Protein AF-C4XPJ2-F1 (afdb_monomer)

Secondary structure (DSSP, 8-state):
-------------------------------------------PPPPP-PPPS--PPEEEEE----HHHHHHHHHTGGGEEEEEEES-TTS--SSPPPTTPPPHHHHHHHHHTS-S--EEEEE--S---GGGGSTTTTHHHHHHHHHHHHTT--SEEEES-HHHHHHHHHH-HHHHHHSEEEE-GGG---SHHHHHHHHHHHHTSSSBPPSEEEPPGGGTT-HHHHHHHHHHHHHH-TT-EEEEE-S--PPTT-TTHHHHHHHHHHHHHS----SHHHHHHTSHHHHHHH-THHHHHS----GGGGGGGBTTBSEEE---TTS-HHHHHHHHHHHHHT---SBHHHHSTTTGGGTTTEE-BGGGS-TTHHHHHHHS-S-HHHH-HHHHHHHHHPEEPSPS-PPTT--

Sequence (407 aa):
MSPIGHTLEAHGLFSGPGCGAFRGRPTLGIVAVNTRLHYVDLAGPPARRCPGKGATMRYEVPFVPDPAYGALLAGAADRLAGVYFRLGPETPDARMPGLADPSPMELAAGLSGLPPMPRLGLLNAAFHAQETLSKDGLRDLLMLLDGYLAAGALTGIVYADQYLLQALSDASPSVARELCAVPGINFRLDNFERAAAVVDAACSSRFRPPPRIILDRDVNRDLDGLTAMAGKLRREWPDMGLGLMANEGCLYACPFKQAHDAHIALSRLAACRVGPDLNRDLGCLRSFAEAPGRLLASPSIRPEDAGRYEGVVDCLKLCGRSRPAADVRAIVAAYLDGRFDGNLVWLLDAQEALSDRFAIDNAALPEDFFEVTASCSRRCAACRYCDELAERLLVTRAPGLVPYGAG

Organism: Solidesulfovibrio magneticus (strain ATCC 700980 / DSM 13731 / RS-1) (NCBI:txid573370)

Nearest PDB structures (foldseek):
  5d88-assembly1_A-2  TM=6.799E-01  e=1.664E-08  Methanopyrus kandleri
  5zxg-assembly1_A  TM=4.712E-01  e=3.003E-01  Arthrobacter globiformis
  7bvs-assembly1_A  TM=3.500E-01  e=4.674E-01  [Eubacterium] cellulosolvens 6
  5zxg-assembly1_B  TM=2.860E-01  e=5.518E-01  Arthrobacter globiformis
  6a0j-assembly1_A  TM=2.416E-01  e=1.197E+00  Arthrobacter globiformis

Solvent-accessible surface area (backbone atoms only — not comparable to full-atom values): 23360 Å² total; per-residue (Å²): 141,82,89,82,86,84,84,88,88,87,85,82,88,89,79,88,87,86,88,89,90,86,91,80,87,83,91,79,86,80,84,78,85,83,81,82,80,82,81,79,90,69,87,70,79,82,77,78,72,78,83,64,97,79,74,74,72,18,33,32,35,58,59,65,84,38,73,71,44,47,50,52,49,52,75,41,48,92,45,42,64,25,36,34,33,76,58,31,71,89,46,55,33,69,60,81,71,59,102,79,61,66,51,50,66,54,45,31,57,47,47,46,70,45,67,99,63,49,25,29,33,38,45,34,14,49,55,79,61,74,65,49,55,36,70,76,47,35,44,66,58,50,54,50,52,50,52,29,46,76,55,64,30,45,44,25,36,28,32,35,30,71,66,55,53,47,37,48,22,71,68,35,51,71,63,20,53,68,21,24,42,21,62,30,49,85,68,51,33,67,48,54,71,58,39,49,55,52,51,50,57,41,50,73,40,47,28,35,59,41,65,41,43,40,36,20,40,69,37,64,38,31,55,69,62,42,44,55,36,41,56,53,49,42,71,77,38,71,82,43,41,39,25,38,44,22,28,44,38,49,58,58,76,46,86,54,52,68,62,51,43,42,41,46,22,42,41,76,78,39,101,51,97,64,56,69,63,54,27,45,76,77,34,65,52,34,51,33,74,79,40,53,18,45,64,69,53,15,34,47,48,53,35,70,50,50,68,78,42,50,91,62,40,61,28,37,32,47,61,40,76,91,48,59,62,70,56,39,41,51,55,52,48,23,50,76,69,39,42,61,91,46,45,45,32,53,65,13,50,67,34,30,91,42,32,80,34,38,35,31,55,45,76,75,54,60,92,58,50,63,62,52,56,37,70,51,88,81,48,53,94,80,65,40,60,39,41,61,49,31,75,75,52,54,42,77,46,81,81,80,73,75,65,90,81,80,117

Radius of gyration: 25.81 Å; Cα contacts (8 Å, |Δi|>4): 618; chains: 1; bounding box: 75×63×72 Å

Foldseek 3Di:
DDDDDDDDDDDDDDDDDDDDDDDDDDDDDDDDDDDDDDDDDDDDDDDDDDPDPDADFAEAAEDDLDPVLLVVCQVCVVRHQYYEYELAQLAQALAHDDPPTDHNVSLLVSQLPHDDHAYEYENAQQDDDPCCLDLVNCVVVVVSLVVSVVSVRHQAYAYNDLSNQQSCLVSDLPSQQRYQYEHHCLLQQAAQVSVVVVQVSSVPGSHDRAQEYEHHLLCLLALVRLLVNLVSVCVVPVRRFYEYAAQQQFQRVFPCSNVLSNVSSVVSVDVDDHDVLCCCPPRGLVVCVVQVLSSLLRSHHFLLRSCVCPPSGRHYYYDDNVPPSVLSSLLVVCNVVSHDFFFSLCSHNSSNVCCVFKGFGPVPDDPCSSVCSSPDPSPCVVRVPSRVVCVPGIDGDDDPDDPPPPD

Structure (mmCIF, N/CA/C/O backbone):
data_AF-C4XPJ2-F1
#
_entry.id   AF-C4XPJ2-F1
#
loop_
_atom_site.group_PDB
_atom_site.id
_atom_site.type_symbol
_atom_site.label_atom_id
_atom_site.label_alt_id
_atom_site.label_comp_id
_atom_site.label_asym_id
_atom_site.label_entity_id
_atom_site.label_seq_id
_atom_site.pdbx_PDB_ins_code
_atom_site.Cartn_x
_atom_site.Cartn_y
_atom_site.Cartn_z
_atom_site.occupancy
_atom_site.B_iso_or_equiv
_atom_site.auth_seq_id
_atom_site.auth_comp_id
_atom_site.auth_asym_id
_atom_site.auth_atom_id
_atom_site.pdbx_PDB_model_num
ATOM 1 N N . MET A 1 1 ? 39.878 32.162 47.213 1.00 42.28 1 MET A N 1
ATOM 2 C CA . MET A 1 1 ? 38.658 31.534 46.666 1.00 42.28 1 MET A CA 1
ATOM 3 C C . MET A 1 1 ? 38.988 31.091 45.253 1.00 42.28 1 MET A C 1
ATOM 5 O O . MET A 1 1 ? 38.998 31.917 44.353 1.00 42.28 1 MET A O 1
ATOM 9 N N . SER A 1 2 ? 39.407 29.836 45.106 1.00 29.67 2 SER A N 1
ATOM 10 C CA . SER A 1 2 ? 39.836 29.250 43.830 1.00 29.67 2 SER A CA 1
ATOM 11 C C . SER A 1 2 ? 38.671 28.522 43.154 1.00 29.67 2 SER A C 1
ATOM 13 O O . SER A 1 2 ? 37.872 27.919 43.872 1.00 29.67 2 SER A O 1
ATOM 15 N N . PRO A 1 3 ? 38.587 28.509 41.813 1.00 35.91 3 PRO A N 1
ATOM 16 C CA . PRO A 1 3 ? 37.748 27.572 41.082 1.00 35.91 3 PRO A CA 1
ATOM 17 C C . PRO A 1 3 ? 38.506 26.252 40.879 1.00 35.91 3 PRO A C 1
ATOM 19 O O . PRO A 1 3 ? 39.694 26.251 40.557 1.00 35.91 3 PRO A O 1
ATOM 22 N N . ILE A 1 4 ? 37.819 25.129 41.079 1.00 35.28 4 ILE A N 1
ATOM 23 C CA . ILE A 1 4 ? 38.338 23.783 40.823 1.00 35.28 4 ILE A CA 1
ATOM 24 C C . ILE A 1 4 ? 37.635 23.246 39.576 1.00 35.28 4 ILE A C 1
ATOM 26 O O . ILE A 1 4 ? 36.412 23.117 39.557 1.00 35.28 4 ILE A O 1
ATOM 30 N N . GLY A 1 5 ? 38.425 22.949 38.545 1.00 28.16 5 GLY A N 1
ATOM 31 C CA . GLY A 1 5 ? 38.068 22.0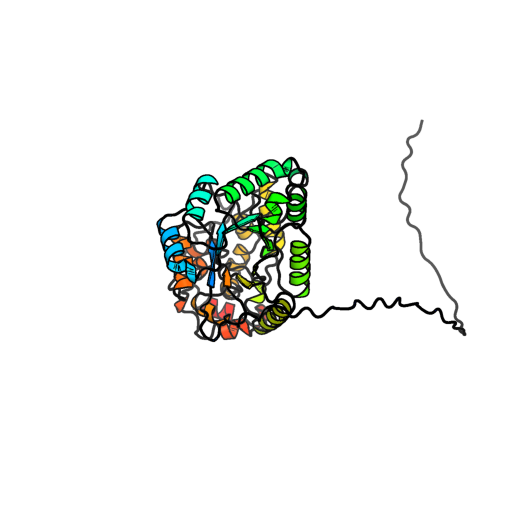08 37.490 1.00 28.16 5 GLY A CA 1
ATOM 32 C C . GLY A 1 5 ? 38.562 20.605 37.852 1.00 28.16 5 GLY A C 1
ATOM 33 O O . GLY A 1 5 ? 39.561 20.471 38.554 1.00 28.16 5 GLY A O 1
ATOM 34 N N . HIS A 1 6 ? 37.8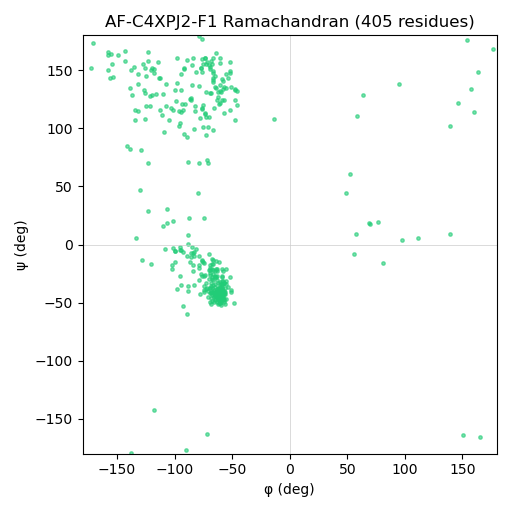77 19.577 37.352 1.00 33.09 6 HIS A N 1
ATOM 35 C CA . HIS A 1 6 ? 38.354 18.190 37.342 1.00 33.09 6 HIS A CA 1
ATOM 36 C C . HIS A 1 6 ? 38.079 17.600 35.949 1.00 33.09 6 HIS A C 1
ATOM 38 O O . HIS A 1 6 ? 36.943 17.658 35.487 1.00 33.09 6 HIS A O 1
ATOM 44 N N . THR A 1 7 ? 39.091 17.391 35.101 1.00 28.83 7 THR A N 1
ATOM 45 C CA . THR A 1 7 ? 40.000 16.228 34.934 1.00 28.83 7 THR A CA 1
ATOM 46 C C . THR A 1 7 ? 39.329 14.885 34.621 1.00 28.83 7 THR A C 1
ATOM 48 O O . THR A 1 7 ? 38.689 14.268 35.465 1.00 28.83 7 THR A O 1
ATOM 51 N N . LEU A 1 8 ? 39.565 14.440 33.380 1.00 28.64 8 LEU A N 1
ATOM 52 C CA . LEU A 1 8 ? 39.585 13.051 32.920 1.00 28.64 8 LEU A CA 1
ATOM 53 C C . LEU A 1 8 ? 40.768 12.309 33.551 1.00 28.64 8 LEU A C 1
ATOM 55 O O . LEU A 1 8 ? 41.872 12.849 33.546 1.00 28.64 8 LEU A O 1
ATOM 59 N N . GLU A 1 9 ? 40.575 11.047 33.932 1.00 27.03 9 GLU A N 1
ATOM 60 C CA . GLU A 1 9 ? 41.671 10.081 34.029 1.00 27.03 9 GLU A CA 1
ATOM 61 C C . GLU A 1 9 ? 41.267 8.721 33.453 1.00 27.03 9 GLU A C 1
ATOM 63 O O . GLU A 1 9 ? 40.246 8.129 33.804 1.00 27.03 9 GLU A O 1
ATOM 68 N N . ALA A 1 10 ? 42.127 8.243 32.557 1.00 29.94 10 ALA A N 1
ATOM 69 C CA . ALA A 1 10 ? 42.236 6.876 32.094 1.00 29.94 10 ALA A CA 1
ATOM 70 C C . ALA A 1 10 ? 43.646 6.394 32.455 1.00 29.94 10 ALA A C 1
ATOM 72 O O . ALA A 1 10 ? 44.617 7.046 32.091 1.00 29.94 10 ALA A O 1
ATOM 73 N N . HIS A 1 11 ? 43.754 5.241 33.108 1.00 29.83 11 HIS A N 1
ATOM 74 C CA . HIS A 1 11 ? 44.962 4.419 33.250 1.00 29.83 11 HIS A CA 1
ATOM 75 C C . HIS A 1 11 ? 44.468 2.984 33.514 1.00 29.83 11 HIS A C 1
ATOM 77 O O . HIS A 1 11 ? 43.452 2.810 34.174 1.00 29.83 11 HIS A O 1
ATOM 83 N N . GLY A 1 12 ? 45.057 1.889 33.048 1.00 26.91 12 GLY A N 1
ATOM 84 C CA . GLY A 1 12 ? 46.340 1.618 32.413 1.00 26.91 12 GLY A CA 1
ATOM 85 C C . GLY A 1 12 ? 46.576 0.098 32.507 1.00 26.91 12 GLY A C 1
ATOM 86 O O . GLY A 1 12 ? 46.075 -0.554 33.417 1.00 26.91 12 GLY A O 1
ATOM 87 N N . LEU A 1 13 ? 47.273 -0.451 31.515 1.00 27.70 13 LEU A N 1
ATOM 88 C CA . LEU A 1 13 ? 47.543 -1.871 31.231 1.00 27.70 13 LEU A CA 1
ATOM 89 C C . LEU A 1 13 ? 48.616 -2.538 32.128 1.00 27.70 13 LEU A C 1
ATOM 91 O O . LEU A 1 13 ? 49.333 -1.846 32.843 1.00 27.70 13 LEU A O 1
ATOM 95 N N . PHE A 1 14 ? 48.792 -3.857 31.885 1.00 28.47 14 PHE A N 1
ATOM 96 C CA . PHE A 1 14 ? 49.880 -4.808 32.247 1.00 28.47 14 PHE A CA 1
ATOM 97 C C . PHE A 1 14 ? 49.640 -5.631 33.534 1.00 28.47 14 PHE A C 1
ATOM 99 O O . PHE A 1 14 ? 49.157 -5.098 34.518 1.00 28.47 14 PHE A O 1
ATOM 106 N N . SER A 1 15 ? 49.917 -6.940 33.650 1.00 28.92 15 SER A N 1
ATOM 107 C CA . SER A 1 15 ? 50.641 -7.953 32.849 1.00 28.92 15 SER A CA 1
ATOM 108 C C . SER A 1 15 ? 50.421 -9.349 33.494 1.00 28.92 15 SER A C 1
ATOM 110 O O . SER A 1 15 ? 50.230 -9.418 34.705 1.00 28.92 15 SER A O 1
ATOM 112 N N . GLY A 1 16 ? 50.459 -10.454 32.722 1.00 26.25 16 GLY A N 1
ATOM 113 C CA . GLY A 1 16 ? 50.479 -11.856 33.232 1.00 26.25 16 GLY A CA 1
ATOM 114 C C . GLY A 1 16 ? 51.827 -12.251 33.886 1.00 26.25 16 GLY A C 1
ATOM 115 O O . GLY A 1 16 ? 52.609 -11.332 34.129 1.00 26.25 16 GLY A O 1
ATOM 116 N N . PRO A 1 17 ? 52.190 -13.546 34.120 1.00 41.72 17 PRO A N 1
ATOM 117 C CA . PRO A 1 17 ? 51.627 -14.819 33.609 1.00 41.72 17 PRO A CA 1
ATOM 118 C C . PRO A 1 17 ? 51.486 -15.959 34.672 1.00 41.72 17 PRO A C 1
ATOM 120 O O . PRO A 1 17 ? 51.890 -15.798 35.818 1.00 41.72 17 PRO A O 1
ATOM 123 N N . GLY A 1 18 ? 50.999 -17.159 34.297 1.00 26.09 18 GLY A N 1
ATOM 124 C CA . GLY A 1 18 ? 51.249 -18.380 35.100 1.00 26.09 18 GLY A CA 1
ATOM 125 C C . GLY A 1 18 ? 50.306 -19.578 34.897 1.00 26.09 18 GLY A C 1
ATOM 126 O O . GLY A 1 18 ? 49.137 -19.522 35.243 1.00 26.09 18 GLY A O 1
ATOM 127 N N . CYS A 1 19 ? 50.860 -20.666 34.361 1.00 25.61 19 CYS A N 1
ATOM 128 C CA . CYS A 1 19 ? 50.277 -21.966 33.996 1.00 25.61 19 CYS A CA 1
ATOM 129 C C . CYS A 1 19 ? 49.888 -22.875 35.196 1.00 25.61 19 CYS A C 1
ATOM 131 O O . CYS A 1 19 ? 50.534 -22.793 36.237 1.00 25.61 19 CYS A O 1
ATOM 133 N N . GLY A 1 20 ? 48.955 -23.833 35.021 1.00 26.22 20 GLY A N 1
ATOM 134 C CA . GLY A 1 20 ? 48.909 -25.063 35.846 1.00 26.22 20 GLY A CA 1
ATOM 135 C C . GLY A 1 20 ? 47.522 -25.649 36.166 1.00 26.22 20 GLY A C 1
ATOM 136 O O . GLY A 1 20 ? 46.689 -25.000 36.779 1.00 26.22 20 GLY A O 1
ATOM 137 N N . ALA A 1 21 ? 47.293 -26.904 35.773 1.00 29.02 21 ALA A N 1
ATOM 138 C CA . ALA A 1 21 ? 46.029 -27.651 35.810 1.00 29.02 21 ALA A CA 1
ATOM 139 C C . ALA A 1 21 ? 45.699 -28.359 37.150 1.00 29.02 21 ALA A C 1
ATOM 141 O O . ALA A 1 21 ? 46.627 -28.766 37.835 1.00 29.02 21 ALA A O 1
ATOM 142 N N . PHE A 1 22 ? 44.405 -28.610 37.449 1.00 24.91 22 PHE A N 1
ATOM 143 C CA . PHE A 1 22 ? 43.768 -29.925 37.764 1.00 24.91 22 PHE A CA 1
ATOM 144 C C . PHE A 1 22 ? 42.445 -29.822 38.580 1.00 24.91 22 PHE A C 1
ATOM 146 O O . PHE A 1 22 ? 42.405 -29.210 39.636 1.00 24.91 22 PHE A O 1
ATOM 153 N N . ARG A 1 23 ? 41.438 -30.593 38.118 1.00 27.72 23 ARG A N 1
ATOM 154 C CA . ARG A 1 23 ? 40.341 -31.311 38.832 1.00 27.72 23 ARG A CA 1
ATOM 155 C C . ARG A 1 23 ? 39.250 -30.571 39.635 1.00 27.72 23 ARG A C 1
ATOM 157 O O . ARG A 1 23 ? 39.510 -29.951 40.652 1.00 27.72 23 ARG A O 1
ATOM 164 N N . GLY A 1 24 ? 37.997 -30.930 39.308 1.00 27.00 24 GLY A N 1
ATOM 165 C CA . GLY A 1 24 ? 36.918 -31.122 40.293 1.00 27.00 24 GLY A CA 1
ATOM 166 C C . GLY A 1 24 ? 35.550 -30.571 39.878 1.00 27.00 24 GLY A C 1
ATOM 167 O O . GLY A 1 24 ? 35.308 -29.379 40.003 1.00 27.00 24 GLY A O 1
ATOM 168 N N . ARG A 1 25 ? 34.625 -31.439 39.435 1.00 30.58 25 ARG A N 1
ATOM 169 C CA . ARG A 1 25 ? 33.175 -31.147 39.479 1.00 30.58 25 ARG A CA 1
ATOM 170 C C . ARG A 1 25 ? 32.712 -31.155 40.947 1.00 30.58 25 ARG A C 1
ATOM 172 O O . ARG A 1 25 ? 33.259 -31.932 41.731 1.00 30.58 25 ARG A O 1
ATOM 179 N N . PRO A 1 26 ? 31.653 -30.403 41.287 1.00 31.27 26 PRO A N 1
ATOM 180 C CA . PRO A 1 26 ? 30.364 -31.073 41.430 1.00 31.27 26 PRO A CA 1
ATOM 181 C C . PRO A 1 26 ? 29.188 -30.328 40.781 1.00 31.27 26 PRO A C 1
ATOM 183 O O . PRO A 1 26 ? 29.164 -29.118 40.597 1.00 31.27 26 PRO A O 1
ATOM 186 N N . THR A 1 27 ? 28.213 -31.151 40.422 1.00 31.73 27 THR A N 1
ATOM 187 C CA . THR A 1 27 ? 26.844 -30.892 39.974 1.00 31.73 27 THR A CA 1
ATOM 188 C C . THR A 1 27 ? 26.060 -29.901 40.840 1.00 31.73 27 THR A C 1
ATOM 190 O O . THR A 1 27 ? 25.960 -30.103 42.048 1.00 31.73 27 THR A O 1
ATOM 193 N N . LEU A 1 28 ? 25.369 -28.947 40.203 1.00 27.72 28 LEU A N 1
ATOM 194 C CA . LEU A 1 28 ? 24.134 -28.356 40.730 1.00 27.72 28 LEU A CA 1
ATOM 195 C C . LEU A 1 28 ? 23.009 -28.581 39.713 1.00 27.72 28 LEU A C 1
ATOM 197 O O . LEU A 1 28 ? 23.108 -28.171 38.557 1.00 27.72 28 LEU A O 1
ATOM 201 N N . GLY A 1 29 ? 21.975 -29.303 40.146 1.00 24.08 29 GLY A N 1
ATOM 202 C CA . GLY A 1 29 ? 20.790 -29.609 39.357 1.00 24.08 29 GLY A CA 1
ATOM 203 C C . GLY A 1 29 ? 19.902 -28.381 39.184 1.00 24.08 29 GLY A C 1
ATOM 204 O O . GLY A 1 29 ? 19.573 -27.698 40.151 1.00 24.08 29 GLY A O 1
ATOM 205 N N . ILE A 1 30 ? 19.494 -28.129 37.944 1.00 27.25 30 ILE A N 1
ATOM 206 C CA . ILE A 1 30 ? 18.412 -27.204 37.620 1.00 27.25 30 ILE A CA 1
ATOM 207 C C . ILE A 1 30 ? 17.105 -27.975 37.810 1.00 27.25 30 ILE A C 1
ATOM 209 O O . ILE A 1 30 ? 16.836 -28.949 37.106 1.00 27.25 30 ILE A O 1
ATOM 213 N N . VAL A 1 31 ? 16.303 -27.552 38.785 1.00 24.41 31 VAL A N 1
ATOM 214 C CA . VAL A 1 31 ? 14.926 -28.015 38.968 1.00 24.41 31 VAL A CA 1
ATOM 215 C C . VAL A 1 31 ? 14.072 -27.341 37.896 1.00 24.41 31 VAL A C 1
ATOM 217 O O . VAL A 1 31 ? 13.729 -26.168 38.009 1.00 24.41 31 VAL A O 1
ATOM 220 N N . ALA A 1 32 ? 13.749 -28.078 36.835 1.00 25.61 32 ALA A N 1
ATOM 221 C CA . ALA A 1 32 ? 12.716 -27.684 35.886 1.00 25.61 32 ALA A CA 1
ATOM 222 C C . ALA A 1 32 ? 11.345 -27.988 36.508 1.00 25.61 32 ALA A C 1
ATOM 224 O O . ALA A 1 32 ? 10.966 -29.150 36.671 1.00 25.61 32 ALA A O 1
ATOM 225 N N . VAL A 1 33 ? 10.609 -26.943 36.887 1.00 28.17 33 VAL A N 1
ATOM 226 C CA . VAL A 1 33 ? 9.218 -27.068 37.331 1.00 28.17 33 VAL A CA 1
ATOM 227 C C . VAL A 1 33 ? 8.357 -27.337 36.099 1.00 28.17 33 VAL A C 1
ATOM 229 O O . VAL A 1 33 ? 8.250 -26.516 35.195 1.00 28.17 33 VAL A O 1
ATOM 232 N N . ASN A 1 34 ? 7.796 -28.541 36.057 1.00 27.48 34 ASN A N 1
ATOM 233 C CA . ASN A 1 34 ? 7.002 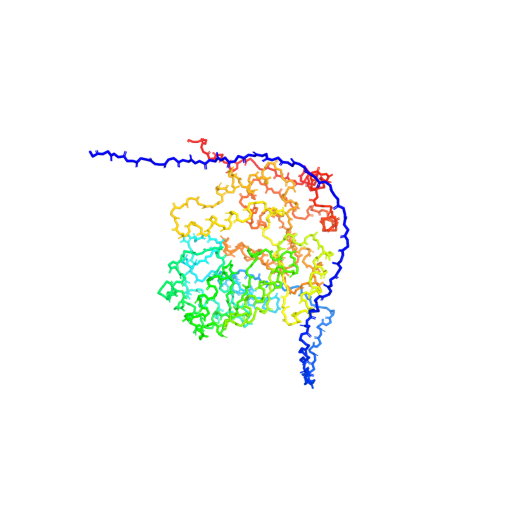-29.082 34.965 1.00 27.48 34 ASN A CA 1
ATOM 234 C C . ASN A 1 34 ? 5.524 -28.715 35.176 1.00 27.48 34 ASN A C 1
ATOM 236 O O . ASN A 1 34 ? 4.800 -29.435 35.863 1.00 27.48 34 ASN A O 1
ATOM 240 N N . THR A 1 35 ? 5.062 -27.596 34.619 1.00 29.94 35 THR A N 1
ATOM 241 C CA . THR A 1 35 ? 3.630 -27.267 34.552 1.00 29.94 35 THR A CA 1
ATOM 242 C C . THR A 1 35 ? 3.049 -27.780 33.237 1.00 29.94 35 THR A C 1
ATOM 244 O O . THR A 1 35 ? 3.106 -27.126 32.199 1.00 29.94 35 THR A O 1
ATOM 247 N N . ARG A 1 36 ? 2.468 -28.984 33.285 1.00 25.30 36 ARG A N 1
ATOM 248 C CA . ARG A 1 36 ? 1.588 -29.505 32.232 1.00 25.30 36 ARG A CA 1
ATOM 249 C C . ARG A 1 36 ? 0.277 -28.716 32.250 1.00 25.30 36 ARG A C 1
ATOM 251 O O . ARG A 1 36 ? -0.517 -28.866 33.174 1.00 25.30 36 ARG A O 1
ATOM 258 N N . LEU A 1 37 ? 0.044 -27.897 31.229 1.00 27.91 37 LEU A N 1
ATOM 259 C CA . LEU A 1 37 ? -1.283 -27.361 30.932 1.00 27.91 37 LEU A CA 1
ATOM 260 C C . LEU A 1 37 ? -2.114 -28.467 30.270 1.00 27.91 37 LEU A C 1
ATOM 262 O O . LEU A 1 37 ? -1.771 -28.967 29.201 1.00 27.91 37 LEU A O 1
ATOM 266 N N . HIS A 1 38 ? -3.189 -28.871 30.942 1.00 25.55 38 HIS A N 1
ATOM 267 C CA . HIS A 1 38 ? -4.209 -29.754 30.391 1.00 25.55 38 HIS A CA 1
ATOM 268 C C . HIS A 1 38 ? -5.046 -28.970 29.370 1.00 25.55 38 HIS A C 1
ATOM 270 O O . HIS A 1 38 ? -5.817 -28.093 29.753 1.00 25.55 38 HIS A O 1
ATOM 276 N N . TYR A 1 39 ? -4.903 -29.286 28.081 1.00 28.38 39 TYR A N 1
ATOM 277 C CA . TYR A 1 39 ? -5.858 -28.860 27.058 1.00 28.38 39 TYR A CA 1
ATOM 278 C C . TYR A 1 39 ? -7.108 -29.738 27.162 1.00 28.38 39 TYR A C 1
ATOM 280 O O . TYR A 1 39 ? -7.039 -30.957 27.008 1.00 28.38 39 TYR A O 1
ATOM 288 N N . VAL A 1 40 ? -8.241 -29.111 27.474 1.00 28.28 40 VAL A N 1
ATOM 289 C CA . VAL A 1 40 ? -9.566 -29.729 27.397 1.00 28.28 40 VAL A CA 1
ATOM 290 C C . VAL A 1 40 ? -10.023 -29.631 25.946 1.00 28.28 40 VAL A C 1
ATOM 292 O O . VAL A 1 40 ? -10.127 -28.535 25.399 1.00 28.28 40 VAL A O 1
ATOM 295 N N . ASP A 1 41 ? -10.255 -30.786 25.332 1.00 26.31 41 ASP A N 1
ATOM 296 C CA . ASP A 1 41 ? -10.714 -30.935 23.954 1.00 26.31 41 ASP A CA 1
ATOM 297 C C . ASP A 1 41 ? -12.196 -30.531 23.864 1.00 26.31 41 ASP A C 1
ATOM 299 O O . ASP A 1 41 ? -13.101 -31.304 24.185 1.00 26.31 41 ASP A O 1
ATOM 303 N N . LEU A 1 42 ? -12.452 -29.268 23.515 1.00 33.00 42 LEU A N 1
ATOM 304 C CA . LEU A 1 42 ? -13.781 -28.794 23.144 1.00 33.00 42 LEU A CA 1
ATOM 305 C C . LEU A 1 42 ? -13.870 -28.843 21.622 1.00 33.00 42 LEU A C 1
ATOM 307 O O . LEU A 1 42 ? -13.298 -27.999 20.934 1.00 33.00 42 LEU A O 1
ATOM 311 N N . ALA A 1 43 ? -14.591 -29.844 21.115 1.00 31.92 43 ALA A N 1
ATOM 312 C CA . ALA A 1 43 ? -14.920 -29.994 19.705 1.00 31.92 43 ALA A CA 1
ATOM 313 C C . ALA A 1 43 ? -15.448 -28.664 19.135 1.00 31.92 43 ALA A C 1
ATOM 315 O O . ALA A 1 43 ? -16.552 -28.220 19.459 1.00 31.92 43 ALA A O 1
ATOM 316 N N . GLY A 1 44 ? -14.622 -28.014 18.315 1.00 31.61 44 GLY A N 1
ATOM 317 C CA . GLY A 1 44 ? -14.968 -26.774 17.633 1.00 31.61 44 GLY A CA 1
ATOM 318 C C . GLY A 1 44 ? -16.046 -26.990 16.562 1.00 31.61 44 GLY A C 1
ATOM 319 O O . GLY A 1 44 ? -16.223 -28.108 16.068 1.00 31.61 44 GLY A O 1
ATOM 320 N N . PRO A 1 45 ? -16.781 -25.929 16.181 1.00 30.08 45 PRO A N 1
ATOM 321 C CA . PRO A 1 45 ? -17.750 -25.989 15.090 1.00 30.08 45 PRO A CA 1
ATOM 322 C C . PRO A 1 45 ? -17.055 -26.375 13.770 1.00 30.08 45 PRO A C 1
ATOM 324 O O . PRO A 1 45 ? -15.847 -26.172 13.628 1.00 30.08 45 PRO A O 1
ATOM 327 N N . PRO A 1 46 ? -17.786 -26.937 12.788 1.00 30.86 46 PRO A N 1
ATOM 328 C CA . PRO A 1 46 ? -17.172 -27.506 11.597 1.00 30.86 46 PRO A CA 1
ATOM 329 C C . PRO A 1 46 ? -16.381 -26.444 10.833 1.00 30.86 46 PRO A C 1
ATOM 331 O O . PRO A 1 46 ? -16.891 -25.359 10.542 1.00 30.86 46 PRO A O 1
ATOM 334 N N . ALA A 1 47 ? -15.140 -26.798 10.492 1.00 32.34 47 ALA A N 1
ATOM 335 C CA . ALA A 1 47 ? -14.260 -26.021 9.636 1.00 32.34 47 ALA A CA 1
ATOM 336 C C . ALA A 1 47 ? -15.029 -25.546 8.396 1.00 32.34 47 ALA A C 1
ATOM 338 O O . ALA A 1 47 ? -15.552 -26.355 7.618 1.00 32.34 47 ALA A O 1
ATOM 339 N N . ARG A 1 48 ? -15.114 -24.225 8.205 1.00 37.00 48 ARG A N 1
ATOM 340 C CA . ARG A 1 48 ? -15.584 -23.678 6.934 1.00 37.00 48 ARG A CA 1
ATOM 341 C C . ARG A 1 48 ? -14.619 -24.168 5.860 1.00 37.00 48 ARG A C 1
ATOM 343 O O . ARG A 1 48 ? -13.413 -23.968 5.956 1.00 37.00 48 ARG A O 1
ATOM 350 N N . ARG A 1 49 ? -15.172 -24.867 4.867 1.00 31.95 49 ARG A N 1
ATOM 351 C CA . ARG A 1 49 ? -14.461 -25.339 3.676 1.00 31.95 49 ARG A CA 1
ATOM 352 C C . ARG A 1 49 ? -13.598 -24.211 3.107 1.00 31.95 49 ARG A C 1
ATOM 354 O O . ARG A 1 49 ? -14.124 -23.127 2.860 1.00 31.95 49 ARG A O 1
ATOM 361 N N . CYS A 1 50 ? -12.330 -24.506 2.808 1.00 33.66 50 CYS A N 1
ATOM 362 C CA . CYS A 1 50 ? -11.577 -23.749 1.812 1.00 33.66 50 CYS A CA 1
ATOM 363 C C . CYS A 1 50 ? -12.457 -23.606 0.560 1.00 33.66 50 CYS A C 1
ATOM 365 O O . CYS A 1 50 ? -12.922 -24.635 0.049 1.00 33.66 50 CYS A O 1
ATOM 367 N N . PRO A 1 51 ? -12.726 -22.388 0.062 1.00 36.19 51 PRO A N 1
ATOM 368 C CA . PRO A 1 51 ? -13.371 -22.250 -1.229 1.00 36.19 51 PRO A CA 1
ATOM 369 C C . PRO A 1 51 ? -12.453 -22.890 -2.273 1.00 36.19 51 PRO A C 1
ATOM 371 O O . PRO A 1 51 ? -11.269 -22.571 -2.380 1.00 36.19 51 PRO A O 1
ATOM 374 N N . GLY A 1 52 ? -12.997 -23.888 -2.968 1.00 33.62 52 GLY A N 1
ATOM 375 C CA . GLY A 1 52 ? -12.312 -24.597 -4.036 1.00 33.62 52 GLY A CA 1
ATOM 376 C C . GLY A 1 52 ? -11.988 -23.682 -5.217 1.00 33.62 52 GLY A C 1
ATOM 377 O O . GLY A 1 52 ? -12.531 -22.588 -5.339 1.00 33.62 52 GLY A O 1
ATOM 378 N N . LYS A 1 53 ? -11.096 -24.181 -6.079 1.00 38.59 53 LYS A N 1
ATOM 379 C CA . LYS A 1 53 ? -10.784 -23.723 -7.445 1.00 38.59 53 LYS A CA 1
ATOM 380 C C . LYS A 1 53 ? -11.827 -22.743 -8.018 1.00 38.59 53 LYS A C 1
ATOM 382 O O . LYS A 1 53 ? -12.925 -23.170 -8.369 1.00 38.59 53 LYS A O 1
ATOM 387 N N . GLY A 1 54 ? -11.451 -21.463 -8.119 1.00 41.69 54 GLY A N 1
ATOM 388 C CA . GLY A 1 54 ? -12.264 -20.395 -8.723 1.00 41.69 54 GLY A CA 1
ATOM 389 C C . GLY A 1 54 ? -12.259 -19.037 -8.002 1.00 41.69 54 GLY A C 1
ATOM 390 O O . GLY A 1 54 ? -13.075 -18.190 -8.348 1.00 41.69 54 GLY A O 1
ATOM 391 N N . ALA A 1 55 ? -11.410 -18.810 -6.994 1.00 56.97 55 ALA A N 1
ATOM 392 C CA . ALA A 1 55 ? -11.368 -17.525 -6.294 1.00 56.97 55 ALA A CA 1
ATOM 393 C C . ALA A 1 55 ? -10.503 -16.508 -7.055 1.00 56.97 55 ALA A C 1
ATOM 395 O O . ALA A 1 55 ? -9.285 -16.520 -6.919 1.00 56.97 55 ALA A O 1
ATOM 396 N N . THR A 1 56 ? -11.149 -15.625 -7.820 1.00 84.62 56 THR A N 1
ATOM 397 C CA . THR A 1 56 ? -10.510 -14.448 -8.423 1.00 84.62 56 THR A CA 1
ATOM 398 C C . THR A 1 56 ? -9.870 -13.577 -7.340 1.00 84.62 56 THR A C 1
ATOM 400 O O . THR A 1 56 ? -10.501 -13.301 -6.314 1.00 84.62 56 THR A O 1
ATOM 403 N N . MET A 1 57 ? -8.643 -13.108 -7.582 1.00 95.50 57 MET A N 1
ATOM 404 C CA . MET A 1 57 ? -7.940 -12.161 -6.713 1.00 95.50 57 MET A CA 1
ATOM 405 C C . MET A 1 57 ? -8.829 -10.970 -6.313 1.00 95.50 57 MET A C 1
ATOM 407 O O . MET A 1 57 ? -9.490 -10.352 -7.155 1.00 95.50 57 MET A O 1
ATOM 411 N N . ARG A 1 58 ? -8.836 -10.635 -5.016 1.00 97.81 58 ARG A N 1
ATOM 412 C CA . ARG A 1 58 ? -9.551 -9.469 -4.472 1.00 97.81 58 ARG A CA 1
ATOM 413 C C . ARG A 1 58 ? -8.619 -8.277 -4.285 1.00 97.81 58 ARG A C 1
ATOM 415 O O . ARG A 1 58 ? -7.410 -8.452 -4.144 1.00 97.81 58 ARG A O 1
ATOM 422 N N . TYR A 1 59 ? -9.184 -7.074 -4.189 1.00 98.56 59 TYR A N 1
ATOM 423 C CA . TYR A 1 59 ? -8.396 -5.840 -4.095 1.00 98.56 59 TYR A CA 1
ATOM 424 C C . TYR A 1 59 ? -8.756 -4.977 -2.889 1.00 98.56 59 TYR A C 1
ATOM 426 O O . TYR A 1 59 ? -9.927 -4.689 -2.649 1.00 98.56 59 TYR A O 1
ATOM 434 N N . GLU A 1 60 ? -7.753 -4.554 -2.123 1.00 98.62 60 GLU A N 1
ATOM 435 C CA . GLU A 1 60 ? -7.902 -3.501 -1.117 1.00 98.62 60 GLU A CA 1
ATOM 436 C C . GLU A 1 60 ? -7.500 -2.165 -1.751 1.00 98.62 60 GLU A C 1
ATOM 438 O O . GLU A 1 60 ? -6.341 -1.971 -2.120 1.00 98.62 60 GLU A O 1
ATOM 443 N N . VAL A 1 61 ? -8.449 -1.244 -1.907 1.00 98.62 61 VAL A N 1
ATOM 444 C CA . VAL A 1 61 ? -8.279 -0.062 -2.773 1.00 98.62 61 VAL A CA 1
ATOM 445 C C . VAL A 1 61 ? -8.406 1.247 -1.993 1.00 98.62 61 VAL A C 1
ATOM 447 O O . VAL A 1 61 ? -9.088 1.288 -0.966 1.00 98.62 61 VAL A O 1
ATOM 450 N N . PRO A 1 62 ? -7.747 2.336 -2.424 1.00 97.38 62 PRO A N 1
ATOM 451 C CA . PRO A 1 62 ? -7.914 3.626 -1.768 1.00 97.38 62 PRO A CA 1
ATOM 452 C C . PRO A 1 62 ? -9.341 4.136 -1.970 1.00 97.38 62 PRO A C 1
ATOM 454 O O . PRO A 1 62 ? -9.900 3.968 -3.046 1.00 97.38 62 PRO A O 1
ATOM 457 N N . PHE A 1 63 ? -9.934 4.789 -0.979 1.00 96.75 63 PHE A N 1
ATOM 458 C CA . PHE A 1 63 ? -11.191 5.509 -1.156 1.00 96.75 63 PHE A CA 1
ATOM 459 C C . PHE A 1 63 ? -10.936 7.006 -1.327 1.00 96.75 63 PHE A C 1
ATOM 461 O O . PHE A 1 63 ? -10.196 7.612 -0.553 1.00 96.75 63 PHE A O 1
ATOM 468 N N . VAL A 1 64 ? -11.584 7.582 -2.338 1.00 93.75 64 VAL A N 1
ATOM 469 C CA . VAL A 1 64 ? -11.697 9.023 -2.570 1.00 93.75 64 VAL A CA 1
ATOM 470 C C . VAL A 1 64 ? -13.175 9.334 -2.840 1.00 93.75 64 VAL A C 1
ATOM 472 O O . VAL A 1 64 ? -13.826 8.543 -3.530 1.00 93.75 64 VAL A O 1
ATOM 475 N N . PRO A 1 65 ? -13.738 10.429 -2.298 1.00 92.19 65 PRO A N 1
ATOM 476 C CA . PRO A 1 65 ? -15.164 10.732 -2.413 1.00 92.19 65 PRO A CA 1
ATOM 477 C C . PRO A 1 65 ? -15.499 11.329 -3.789 1.00 92.19 65 PRO A C 1
ATOM 479 O O . PRO A 1 65 ? -15.814 12.506 -3.922 1.00 92.19 65 PRO A O 1
ATOM 482 N N . ASP A 1 66 ? -15.427 10.492 -4.821 1.00 94.94 66 ASP A N 1
ATOM 483 C CA . ASP A 1 66 ? -15.833 10.801 -6.192 1.00 94.94 66 ASP A CA 1
ATOM 484 C C . ASP A 1 66 ? -17.015 9.902 -6.603 1.00 94.94 66 ASP A C 1
ATOM 486 O O . ASP A 1 66 ? -16.925 8.681 -6.440 1.00 94.94 66 ASP A O 1
ATOM 490 N N . PRO A 1 67 ? -18.121 10.450 -7.146 1.00 94.94 67 PRO A N 1
ATOM 491 C CA . PRO A 1 67 ? -19.301 9.654 -7.487 1.00 94.94 67 PRO A CA 1
ATOM 492 C C . PRO A 1 67 ? -19.039 8.542 -8.509 1.00 94.94 67 PRO A C 1
ATOM 494 O O . PRO A 1 67 ? -19.578 7.442 -8.378 1.00 94.94 67 PRO A O 1
ATOM 497 N N . ALA A 1 68 ? -18.215 8.800 -9.528 1.00 96.31 68 ALA A N 1
ATOM 498 C CA . ALA A 1 68 ? -17.962 7.823 -10.582 1.00 96.31 68 ALA A CA 1
ATOM 499 C C . ALA A 1 68 ? -17.044 6.698 -10.091 1.00 96.31 68 ALA A C 1
ATOM 501 O O . ALA A 1 68 ? -17.225 5.537 -10.459 1.00 96.31 68 ALA A O 1
ATOM 502 N N . TYR A 1 69 ? -16.081 7.027 -9.234 1.00 96.81 69 TYR A N 1
ATOM 503 C CA . TYR A 1 69 ? -15.269 6.040 -8.543 1.00 96.81 69 TYR A CA 1
ATOM 504 C C . TYR A 1 69 ? -16.093 5.232 -7.533 1.00 96.81 69 TYR A C 1
ATOM 506 O O . TYR A 1 69 ? -16.018 4.008 -7.532 1.00 96.81 69 TYR A O 1
ATOM 514 N N . GLY A 1 70 ? -16.959 5.878 -6.748 1.00 96.88 70 GLY A N 1
ATOM 515 C CA . GLY A 1 70 ? -17.885 5.200 -5.838 1.00 96.88 70 GLY A CA 1
ATOM 516 C C . GLY A 1 70 ? -18.792 4.194 -6.554 1.00 96.88 70 GLY A C 1
ATOM 517 O O . GLY A 1 70 ? -18.974 3.080 -6.067 1.00 96.88 70 GLY A O 1
ATOM 518 N N . ALA A 1 71 ? -19.288 4.537 -7.748 1.00 97.25 71 ALA A N 1
ATOM 519 C CA . ALA A 1 71 ? -20.063 3.622 -8.586 1.00 97.25 71 ALA A CA 1
ATOM 520 C C . ALA A 1 71 ? -19.241 2.410 -9.067 1.00 97.25 71 ALA A C 1
ATOM 522 O O . ALA A 1 71 ? -19.745 1.287 -9.022 1.00 97.25 71 ALA A O 1
ATOM 523 N N . LEU A 1 72 ? -17.975 2.611 -9.466 1.00 98.06 72 LEU A N 1
ATOM 524 C CA . LEU A 1 72 ? -17.060 1.507 -9.794 1.00 98.06 72 LEU A CA 1
ATOM 525 C C . LEU A 1 72 ? -16.879 0.572 -8.590 1.00 98.06 72 LEU A C 1
ATOM 527 O O . LEU A 1 72 ? -17.001 -0.643 -8.731 1.00 98.06 72 LEU A O 1
ATOM 531 N N . LEU A 1 73 ? -16.631 1.132 -7.401 1.00 98.25 73 LEU A N 1
ATOM 532 C CA . LEU A 1 73 ? -16.441 0.342 -6.183 1.00 98.25 73 LEU A CA 1
ATOM 533 C C . LEU A 1 73 ? -17.698 -0.439 -5.795 1.00 98.25 73 LEU A C 1
ATOM 535 O O . LEU A 1 73 ? -17.604 -1.607 -5.421 1.00 98.25 73 LEU A O 1
ATOM 539 N N . ALA A 1 74 ? -18.875 0.180 -5.909 1.00 97.38 74 ALA A N 1
ATOM 540 C CA . ALA A 1 74 ? -20.142 -0.487 -5.640 1.00 97.38 74 ALA A CA 1
ATOM 541 C C . ALA A 1 74 ? -20.409 -1.632 -6.632 1.00 97.38 74 ALA A C 1
ATOM 543 O O . ALA A 1 74 ? -20.847 -2.704 -6.219 1.00 97.38 74 ALA A O 1
ATOM 544 N N . GLY A 1 75 ? -20.103 -1.427 -7.918 1.00 97.50 75 GLY A N 1
ATOM 545 C CA . GLY A 1 75 ? -20.260 -2.438 -8.966 1.00 97.50 75 GLY A CA 1
ATOM 546 C C . GLY A 1 75 ? -19.279 -3.611 -8.870 1.00 97.50 75 GLY A C 1
ATOM 547 O O . GLY A 1 75 ? -19.577 -4.682 -9.385 1.00 97.50 75 GLY A O 1
ATOM 548 N N . ALA A 1 76 ? -18.140 -3.426 -8.197 1.00 97.38 76 ALA A N 1
ATOM 549 C CA . ALA A 1 76 ? -17.098 -4.441 -8.027 1.00 97.38 76 ALA A CA 1
ATOM 550 C C . ALA A 1 76 ? -16.985 -4.976 -6.585 1.00 97.38 76 ALA A C 1
ATOM 552 O O . ALA A 1 76 ? -15.969 -5.571 -6.229 1.00 97.38 76 ALA A O 1
ATOM 553 N N . ALA A 1 77 ? -17.986 -4.745 -5.728 1.00 96.94 77 ALA A N 1
ATOM 554 C CA . ALA A 1 77 ? -17.888 -4.980 -4.284 1.00 96.94 77 ALA A CA 1
ATOM 555 C C . ALA A 1 77 ? -17.519 -6.427 -3.890 1.00 96.94 77 ALA A C 1
ATOM 557 O O . ALA A 1 77 ? -16.807 -6.638 -2.908 1.00 96.94 77 ALA A O 1
ATOM 558 N N . ASP A 1 78 ? -17.950 -7.425 -4.662 1.00 95.88 78 ASP A N 1
ATOM 559 C CA . ASP A 1 78 ? -17.611 -8.843 -4.483 1.00 95.88 78 ASP A CA 1
ATOM 560 C C . ASP A 1 78 ? -16.123 -9.145 -4.740 1.00 95.88 78 ASP A C 1
ATOM 562 O O . ASP A 1 78 ? -15.550 -10.067 -4.153 1.00 95.88 78 ASP A O 1
ATOM 566 N N . ARG A 1 79 ? -15.469 -8.308 -5.547 1.00 96.88 79 ARG A N 1
ATOM 567 C CA . ARG A 1 79 ? -14.042 -8.375 -5.886 1.00 96.88 79 ARG A CA 1
ATOM 568 C C . ARG A 1 79 ? -13.172 -7.482 -5.004 1.00 96.88 79 ARG A C 1
ATOM 570 O O . ARG A 1 79 ? -11.947 -7.532 -5.093 1.00 96.88 79 ARG A O 1
ATOM 577 N N . LEU A 1 80 ? -13.764 -6.689 -4.115 1.00 97.94 80 LEU A N 1
ATOM 578 C CA . LEU A 1 80 ? -13.020 -5.832 -3.197 1.00 97.94 80 LEU A CA 1
ATOM 579 C C . LEU A 1 80 ? -12.814 -6.518 -1.853 1.00 97.94 80 LEU A C 1
ATOM 581 O O . LEU A 1 80 ? -13.734 -7.071 -1.263 1.00 97.94 80 LEU A O 1
ATOM 585 N N . ALA A 1 81 ? -11.587 -6.477 -1.355 1.00 97.56 81 ALA A N 1
ATOM 586 C CA . ALA A 1 81 ? -11.204 -6.898 -0.013 1.00 97.56 81 ALA A CA 1
ATOM 587 C C . ALA A 1 81 ? -11.546 -5.844 1.056 1.00 97.56 81 ALA A C 1
ATOM 589 O O . ALA A 1 81 ? -11.637 -6.185 2.236 1.00 97.56 81 ALA A O 1
ATOM 590 N N . GLY A 1 82 ? -11.726 -4.592 0.637 1.00 97.88 82 GLY A N 1
ATOM 591 C CA . GLY A 1 82 ? -12.033 -3.446 1.479 1.00 97.88 82 GLY A CA 1
ATOM 592 C C . GLY A 1 82 ? -11.546 -2.151 0.839 1.00 97.88 82 GLY A C 1
ATOM 593 O O . GLY A 1 82 ? -10.881 -2.161 -0.200 1.00 97.88 82 GLY A O 1
ATOM 594 N N . VAL A 1 83 ? -11.860 -1.039 1.490 1.00 98.50 83 VAL A N 1
ATOM 595 C CA . VAL A 1 83 ? -11.347 0.280 1.131 1.00 98.50 83 VAL A CA 1
ATOM 596 C C . VAL A 1 83 ? -10.523 0.864 2.264 1.00 98.50 83 VAL A C 1
ATOM 598 O O . VAL A 1 83 ? -10.783 0.591 3.437 1.00 98.50 83 VAL A O 1
ATOM 601 N N . TYR A 1 84 ? -9.547 1.700 1.926 1.00 98.19 84 TYR A N 1
ATOM 602 C CA . TYR A 1 84 ? -8.750 2.414 2.916 1.00 98.19 84 TYR A CA 1
ATOM 603 C C . TYR A 1 84 ? -8.636 3.901 2.583 1.00 98.19 84 TYR A C 1
ATOM 605 O O . TYR A 1 84 ? -8.586 4.282 1.416 1.00 98.19 84 TYR A O 1
ATOM 613 N N . PHE A 1 85 ? -8.576 4.757 3.598 1.00 96.69 85 PHE A N 1
ATOM 614 C CA . PHE A 1 85 ? -8.639 6.206 3.406 1.00 96.69 85 PHE A CA 1
ATOM 615 C C . PHE A 1 85 ? -7.946 6.964 4.531 1.00 96.69 85 PHE A C 1
ATOM 617 O O . PHE A 1 85 ? -7.822 6.482 5.656 1.00 96.69 85 PHE A O 1
ATOM 624 N N . ARG A 1 86 ? -7.505 8.182 4.226 1.00 93.62 86 ARG A N 1
ATOM 625 C CA . ARG A 1 86 ? -7.049 9.120 5.249 1.00 93.62 86 ARG A CA 1
ATOM 626 C C . ARG A 1 86 ? -8.245 9.586 6.072 1.00 93.62 86 ARG A C 1
ATOM 628 O O . ARG A 1 86 ? -9.222 10.042 5.497 1.00 93.62 86 ARG A O 1
ATOM 635 N N . LEU A 1 87 ? -8.142 9.531 7.397 1.00 94.31 87 LEU A N 1
ATOM 636 C CA . LEU A 1 87 ? -9.225 9.933 8.303 1.00 94.31 87 LEU A CA 1
ATOM 637 C C . LEU A 1 87 ? -9.514 11.446 8.266 1.00 94.31 87 LEU A C 1
ATOM 639 O O . LEU A 1 87 ? -10.648 11.863 8.484 1.00 94.31 87 LEU A O 1
ATOM 643 N N . GLY A 1 88 ? -8.504 12.264 7.979 1.00 89.25 88 GLY A N 1
ATOM 644 C CA . GLY A 1 88 ? -8.628 13.703 7.745 1.00 89.25 88 GLY A CA 1
ATOM 645 C C . GLY A 1 88 ? -7.262 14.368 7.523 1.00 89.25 88 GLY A C 1
ATOM 646 O O . GLY A 1 88 ? -6.234 13.734 7.785 1.00 89.25 88 GLY A O 1
ATOM 647 N N . PRO A 1 89 ? -7.215 15.631 7.068 1.00 82.94 89 PRO A N 1
ATOM 648 C CA . PRO A 1 89 ? -5.964 16.324 6.725 1.00 82.94 89 PRO A CA 1
ATOM 649 C C . PRO A 1 89 ? -4.982 16.421 7.905 1.00 82.94 89 PRO A C 1
ATOM 651 O O . PRO A 1 89 ? -3.771 16.252 7.729 1.00 82.94 89 PRO A O 1
ATOM 654 N N . GLU A 1 90 ? -5.510 16.577 9.121 1.00 82.94 90 GLU A N 1
ATOM 655 C CA . GLU A 1 90 ? -4.730 16.693 10.361 1.00 82.94 90 GLU A CA 1
ATOM 656 C C . GLU A 1 90 ? -4.320 15.344 10.967 1.00 82.94 90 GLU A C 1
ATOM 658 O O . GLU A 1 90 ? -3.499 15.293 11.883 1.00 82.94 90 GLU A O 1
ATOM 663 N N . THR A 1 91 ? -4.820 14.228 10.431 1.00 88.31 91 THR A N 1
ATOM 664 C CA . THR A 1 91 ? -4.548 12.909 11.015 1.00 88.31 91 THR A CA 1
ATOM 665 C C . THR A 1 91 ? -3.139 12.398 10.704 1.00 88.31 91 THR A C 1
ATOM 667 O O . THR A 1 91 ? -2.600 12.696 9.632 1.00 88.31 91 THR A O 1
ATOM 670 N N . PRO A 1 92 ? -2.518 11.620 11.611 1.00 86.38 92 PRO A N 1
ATOM 671 C CA . PRO A 1 92 ? -1.193 11.063 11.371 1.00 86.38 92 PRO A CA 1
ATOM 672 C C . PRO A 1 92 ? -1.174 10.030 10.234 1.00 86.38 92 PRO A C 1
ATOM 674 O O . PRO A 1 92 ? -1.490 8.855 10.407 1.00 86.38 92 PRO A O 1
ATOM 677 N N . ASP A 1 93 ? -0.768 10.467 9.048 1.00 89.56 93 ASP A N 1
ATOM 678 C CA . ASP A 1 93 ? -0.782 9.665 7.826 1.00 89.56 93 ASP A CA 1
ATOM 679 C C . ASP A 1 93 ? 0.611 9.630 7.178 1.00 89.56 93 ASP A C 1
ATOM 681 O O . ASP A 1 93 ? 1.344 10.617 7.187 1.00 89.56 93 ASP A O 1
ATOM 685 N N . ALA A 1 94 ? 0.970 8.495 6.570 1.00 83.94 94 ALA A N 1
ATOM 686 C CA . ALA A 1 94 ? 2.236 8.302 5.848 1.00 83.94 94 ALA A CA 1
ATOM 687 C C . ALA A 1 94 ? 2.300 9.007 4.477 1.00 83.94 94 ALA A C 1
ATOM 689 O O . ALA A 1 94 ? 3.039 8.584 3.587 1.00 83.94 94 ALA A O 1
ATOM 690 N N . ARG A 1 95 ? 1.499 10.050 4.267 1.00 83.62 95 ARG A N 1
ATOM 691 C CA . ARG A 1 95 ? 1.535 10.961 3.121 1.00 83.62 95 ARG A CA 1
ATOM 692 C C . ARG A 1 95 ? 1.221 12.371 3.618 1.00 83.62 95 ARG A C 1
ATOM 694 O O . ARG A 1 95 ? 0.564 12.555 4.640 1.00 83.62 95 ARG A O 1
ATOM 701 N N . MET A 1 96 ? 1.631 13.374 2.851 1.00 77.06 96 MET A N 1
ATOM 702 C CA . MET A 1 96 ? 1.282 14.768 3.136 1.00 77.06 96 MET A CA 1
ATOM 703 C C . MET A 1 96 ? -0.170 15.081 2.731 1.00 77.06 96 MET A C 1
ATOM 705 O O . MET A 1 96 ? -0.710 14.394 1.856 1.00 77.06 96 MET A O 1
ATOM 709 N N . PRO A 1 97 ? -0.840 16.048 3.382 1.00 71.25 97 PRO A N 1
ATOM 710 C CA . PRO A 1 97 ? -2.107 16.608 2.916 1.00 71.25 97 PRO A CA 1
ATOM 711 C C . PRO A 1 97 ? -1.949 17.356 1.604 1.00 71.25 97 PRO A C 1
ATOM 713 O O . PRO A 1 97 ? -0.985 18.095 1.409 1.00 71.25 97 PRO A O 1
ATOM 716 N N . GLY A 1 98 ? -2.888 17.112 0.689 1.00 68.62 98 GLY A N 1
ATOM 717 C CA . GLY A 1 98 ? -3.086 17.939 -0.487 1.00 68.62 98 GLY A CA 1
ATOM 718 C C . GLY A 1 98 ? -3.973 19.137 -0.154 1.00 68.62 98 GLY A C 1
ATOM 719 O O . GLY A 1 98 ? -4.734 19.127 0.810 1.00 68.62 98 GLY A O 1
ATOM 720 N N . LEU A 1 99 ? -3.911 20.171 -0.996 1.00 59.53 99 LEU A N 1
ATOM 721 C CA . LEU A 1 99 ? -4.751 21.374 -0.873 1.00 59.53 99 LEU A CA 1
ATOM 722 C C . LEU A 1 99 ? -6.258 21.096 -1.052 1.00 59.53 99 LEU A C 1
ATOM 724 O O . LEU A 1 99 ? -7.071 21.956 -0.734 1.00 59.53 99 LEU A O 1
ATOM 728 N N . ALA A 1 100 ? -6.620 19.918 -1.566 1.00 68.44 100 ALA A N 1
ATOM 729 C CA . ALA A 1 100 ? -7.991 19.496 -1.853 1.00 68.44 100 ALA A CA 1
ATOM 730 C C . ALA A 1 100 ? -8.360 18.187 -1.127 1.00 68.44 100 ALA A C 1
ATOM 732 O O . ALA A 1 100 ? -9.153 17.396 -1.639 1.00 68.44 100 ALA A O 1
ATOM 733 N N . ASP A 1 101 ? -7.751 17.924 0.034 1.00 80.75 101 ASP A N 1
ATOM 734 C CA . ASP A 1 101 ? -8.113 16.763 0.844 1.00 80.75 101 ASP A CA 1
ATOM 735 C C . ASP A 1 101 ? -9.582 16.870 1.297 1.00 80.75 101 ASP A C 1
ATOM 737 O O . ASP A 1 101 ? -9.988 17.911 1.823 1.00 80.75 101 ASP A O 1
ATOM 741 N N . PRO A 1 102 ? -10.384 15.805 1.128 1.00 87.25 102 PRO A N 1
ATOM 742 C CA . PRO A 1 102 ? -11.783 15.823 1.525 1.00 87.25 102 PRO A CA 1
ATOM 743 C C . PRO A 1 102 ? -11.933 15.931 3.043 1.00 87.25 102 PRO A C 1
ATOM 745 O O . PRO A 1 102 ? -11.135 15.394 3.820 1.00 87.25 102 PRO A O 1
ATOM 748 N N . SER A 1 103 ? -13.001 16.597 3.469 1.00 91.81 103 SER A N 1
ATOM 749 C CA . SER A 1 103 ? -13.349 16.696 4.882 1.00 91.81 103 SER A CA 1
ATOM 750 C C . SER A 1 103 ? -13.778 15.334 5.448 1.00 91.81 103 SER A C 1
ATOM 752 O O . SER A 1 103 ? -14.304 14.484 4.719 1.00 91.81 103 SER A O 1
ATOM 754 N N . PRO A 1 104 ? -13.646 15.118 6.771 1.00 94.62 104 PRO A N 1
ATOM 755 C CA . PRO A 1 104 ? -14.138 13.896 7.396 1.00 94.62 104 PRO A CA 1
ATOM 756 C C . PRO A 1 104 ? -15.624 13.612 7.152 1.00 94.62 104 PRO A C 1
ATOM 758 O O . PRO A 1 104 ? -16.012 12.458 6.997 1.00 94.62 104 PRO A O 1
ATOM 761 N N . MET A 1 105 ? -16.456 14.655 7.070 1.00 93.75 105 MET A N 1
ATOM 762 C CA . MET A 1 105 ? -17.885 14.519 6.767 1.00 93.75 105 MET A CA 1
ATOM 763 C C . MET A 1 105 ? -18.134 13.996 5.349 1.00 93.75 105 MET A C 1
ATOM 765 O O . MET A 1 105 ? -18.951 13.094 5.172 1.00 93.75 105 MET A O 1
ATOM 769 N N . GLU A 1 106 ? -17.433 14.533 4.347 1.00 94.00 106 GLU A N 1
ATOM 770 C CA . GLU A 1 106 ? -17.546 14.074 2.955 1.00 94.00 106 GLU A CA 1
ATOM 771 C C . GLU A 1 106 ? -17.082 12.621 2.812 1.00 94.00 106 GLU A C 1
ATOM 773 O O . GLU A 1 106 ? -17.742 11.817 2.150 1.00 94.00 106 GLU A O 1
ATOM 778 N N . LEU A 1 107 ? -15.985 12.265 3.488 1.00 95.44 107 LEU A N 1
ATOM 779 C CA . LEU A 1 107 ? -15.490 10.893 3.546 1.00 95.44 107 LEU A CA 1
ATOM 780 C C . LEU A 1 107 ? -16.520 9.954 4.175 1.00 95.44 107 LEU A C 1
ATOM 782 O O . LEU A 1 107 ? -16.847 8.935 3.570 1.00 95.44 107 LEU A O 1
ATOM 786 N N . ALA A 1 108 ? -17.063 10.298 5.348 1.00 96.50 108 ALA A N 1
ATOM 787 C CA . ALA A 1 108 ? -18.069 9.477 6.021 1.00 96.50 108 ALA A CA 1
ATOM 788 C C . ALA A 1 108 ? -19.308 9.271 5.142 1.00 96.50 108 ALA A C 1
ATOM 790 O O . ALA A 1 108 ? -19.749 8.137 4.973 1.00 96.50 108 ALA A O 1
ATOM 791 N N . ALA A 1 109 ? -19.829 10.336 4.525 1.00 95.44 109 ALA A N 1
ATOM 792 C CA . ALA A 1 109 ? -20.992 10.247 3.647 1.00 95.44 109 ALA A CA 1
ATOM 793 C C . ALA A 1 109 ? -20.751 9.299 2.460 1.00 95.44 109 ALA A C 1
ATOM 795 O O . ALA A 1 109 ? -21.578 8.430 2.179 1.00 95.44 109 ALA A O 1
ATOM 796 N N . GLY A 1 110 ? -19.602 9.425 1.790 1.00 95.56 110 GLY A N 1
ATOM 797 C CA . GLY A 1 110 ? -19.256 8.561 0.665 1.00 95.56 110 GLY A CA 1
ATOM 798 C C . GLY A 1 110 ? -19.015 7.102 1.075 1.00 95.56 110 GLY A C 1
ATOM 799 O O . GLY A 1 110 ? -19.494 6.186 0.411 1.00 95.56 110 GLY A O 1
ATOM 800 N N . LEU A 1 111 ? -18.332 6.875 2.199 1.00 97.06 111 LEU A N 1
ATOM 801 C CA . LEU A 1 111 ? -18.036 5.542 2.732 1.00 97.06 111 LEU A CA 1
ATOM 802 C C . LEU A 1 111 ? -19.291 4.790 3.181 1.00 97.06 111 LEU A C 1
ATOM 804 O O . LEU A 1 111 ? -19.408 3.588 2.920 1.00 97.06 111 LEU A O 1
ATOM 808 N N . SER A 1 112 ? -20.225 5.478 3.838 1.00 94.31 112 SER A N 1
ATOM 809 C CA . SER A 1 112 ? -21.496 4.895 4.282 1.00 94.31 112 SER A CA 1
ATOM 810 C C . SER A 1 112 ? -22.434 4.575 3.117 1.00 94.31 112 SER A C 1
ATOM 812 O O . SER A 1 112 ? -23.294 3.709 3.256 1.00 94.31 112 SER A O 1
ATOM 814 N N . GLY A 1 113 ? -22.244 5.220 1.960 1.00 92.88 113 GLY A N 1
ATOM 815 C CA . GLY A 1 113 ? -22.953 4.902 0.718 1.00 92.88 113 GLY A CA 1
ATOM 816 C C . GLY A 1 113 ? -22.448 3.645 -0.003 1.00 92.88 113 GLY A C 1
ATOM 817 O O . GLY A 1 113 ? -23.138 3.137 -0.887 1.00 92.88 113 GLY A O 1
ATOM 818 N N . LEU A 1 114 ? -21.268 3.122 0.352 1.00 96.25 114 LEU A N 1
ATOM 819 C CA . LEU A 1 114 ? -20.731 1.897 -0.249 1.00 96.25 114 LEU A CA 1
ATOM 820 C C . LEU A 1 114 ? -21.405 0.635 0.319 1.00 96.25 114 LEU A C 1
ATOM 822 O O . LEU A 1 114 ? -21.765 0.616 1.502 1.00 96.25 114 LEU A O 1
ATOM 826 N N . PRO A 1 115 ? -21.484 -0.462 -0.464 1.00 96.56 115 PRO A N 1
ATOM 827 C CA . PRO A 1 115 ? -21.901 -1.768 0.043 1.00 96.56 115 PRO A CA 1
ATOM 828 C C . PRO A 1 115 ? -21.108 -2.211 1.289 1.00 96.56 115 PRO A C 1
ATOM 830 O O . PRO A 1 115 ? -19.982 -1.750 1.494 1.00 96.56 115 PRO A O 1
ATOM 833 N N . PRO A 1 116 ? -21.647 -3.120 2.127 1.00 95.38 116 PRO A N 1
ATOM 834 C CA . PRO A 1 116 ? -20.940 -3.611 3.308 1.00 95.38 116 PRO A CA 1
ATOM 835 C C . PRO A 1 116 ? -19.579 -4.231 2.960 1.00 95.38 116 PRO A C 1
ATOM 837 O O . PRO A 1 116 ? -19.500 -5.285 2.333 1.00 95.38 116 PRO A O 1
ATOM 840 N N . MET A 1 117 ? -18.501 -3.580 3.397 1.00 96.12 117 MET A N 1
ATOM 841 C CA . MET A 1 117 ? -17.120 -4.031 3.223 1.00 96.12 117 MET A CA 1
ATOM 842 C C . MET A 1 117 ? -16.226 -3.433 4.318 1.00 96.12 117 MET A C 1
ATOM 844 O O . MET A 1 117 ? -16.640 -2.474 4.975 1.00 96.12 117 MET A O 1
ATOM 848 N N . PRO A 1 118 ? -15.007 -3.960 4.535 1.00 97.69 118 PRO A N 1
ATOM 849 C CA . PRO A 1 118 ? -14.047 -3.323 5.428 1.00 97.69 118 PRO A CA 1
ATOM 850 C C . PRO A 1 118 ? -13.727 -1.892 4.980 1.00 97.69 118 PRO A C 1
ATOM 852 O O . PRO A 1 118 ? -13.461 -1.649 3.802 1.00 97.69 118 PRO A O 1
ATOM 855 N N . ARG A 1 119 ? -13.737 -0.958 5.932 1.00 98.19 119 ARG A N 1
ATOM 856 C CA . ARG A 1 119 ? -13.418 0.463 5.749 1.00 98.19 119 ARG A CA 1
ATOM 857 C C . ARG A 1 119 ? -12.319 0.831 6.738 1.00 98.19 119 ARG A C 1
ATOM 859 O O . ARG A 1 119 ? -12.555 0.851 7.948 1.00 98.19 119 ARG A O 1
ATOM 866 N N . LEU A 1 120 ? -11.114 1.051 6.226 1.00 98.62 120 LEU A N 1
ATOM 867 C CA . LEU A 1 120 ? -9.902 1.165 7.031 1.00 98.62 120 LEU A CA 1
ATOM 868 C C . LEU A 1 120 ? -9.358 2.598 7.035 1.00 98.62 120 LEU A C 1
ATOM 870 O O . LEU A 1 120 ? -8.856 3.090 6.024 1.00 98.62 120 LEU A O 1
ATOM 874 N N . GLY A 1 121 ? -9.427 3.254 8.190 1.00 98.06 121 GLY A N 1
ATOM 875 C CA . GLY A 1 121 ? -8.860 4.585 8.397 1.00 98.06 121 GLY A CA 1
ATOM 876 C C . GLY A 1 121 ? -7.351 4.524 8.624 1.00 98.06 121 GLY A C 1
ATOM 877 O O . GLY A 1 121 ? -6.862 3.671 9.361 1.00 98.06 121 GLY A O 1
ATOM 878 N N . LEU A 1 122 ? -6.586 5.410 7.997 1.00 97.19 122 LEU A N 1
ATOM 879 C CA . LEU A 1 122 ? -5.129 5.418 8.122 1.00 97.19 122 LEU A CA 1
ATOM 880 C C . LEU A 1 122 ? -4.656 6.239 9.331 1.00 97.19 122 LEU A C 1
ATOM 882 O O . LEU A 1 122 ? -4.966 7.422 9.440 1.00 97.19 122 LEU A O 1
ATOM 886 N N . LEU A 1 123 ? -3.855 5.596 10.185 1.00 95.94 123 LEU A N 1
ATOM 887 C CA . LEU A 1 123 ? -3.061 6.166 11.283 1.00 95.94 123 LEU A CA 1
ATOM 888 C C . LEU A 1 123 ? -1.614 5.658 11.194 1.00 95.94 123 LEU A C 1
ATOM 890 O O . LEU A 1 123 ? -1.037 5.117 12.139 1.00 95.94 123 LEU A O 1
ATOM 894 N N . ASN A 1 124 ? -1.061 5.715 9.984 1.00 94.88 124 ASN A N 1
ATOM 895 C CA . ASN A 1 124 ? 0.112 4.941 9.592 1.00 94.88 124 ASN A CA 1
ATOM 896 C C . ASN A 1 124 ? 1.399 5.766 9.460 1.00 94.88 124 ASN A C 1
ATOM 898 O O . ASN A 1 124 ? 2.349 5.300 8.822 1.00 94.88 124 ASN A O 1
ATOM 902 N N . ALA A 1 125 ? 1.443 6.964 10.050 1.00 93.50 125 ALA A N 1
ATOM 903 C CA . ALA A 1 125 ? 2.697 7.680 10.260 1.00 93.50 125 ALA A CA 1
ATOM 904 C C . ALA A 1 125 ? 3.663 6.834 11.112 1.00 93.50 125 ALA A C 1
ATOM 906 O O . ALA A 1 125 ? 3.244 6.114 12.017 1.00 93.50 125 ALA A O 1
ATOM 907 N N . ALA A 1 126 ? 4.958 6.899 10.790 1.00 92.06 126 ALA A N 1
ATOM 908 C CA . ALA A 1 126 ? 5.970 6.019 11.379 1.00 92.06 126 ALA A CA 1
ATOM 909 C C . ALA A 1 126 ? 6.246 6.289 12.867 1.00 92.06 126 ALA A C 1
ATOM 911 O O . ALA A 1 126 ? 6.690 5.389 13.572 1.00 92.06 126 ALA A O 1
ATOM 912 N N . PHE A 1 127 ? 6.023 7.519 13.333 1.00 91.06 127 PHE A N 1
ATOM 913 C CA . PHE A 1 127 ? 6.131 7.885 14.742 1.00 91.06 127 PHE A CA 1
ATOM 914 C C . PHE A 1 127 ? 5.312 9.144 15.038 1.00 91.06 127 PHE A C 1
ATOM 916 O O . PHE A 1 127 ? 4.958 9.897 14.126 1.00 91.06 127 PHE A O 1
ATOM 923 N N . HIS A 1 128 ? 5.050 9.372 16.322 1.00 90.94 128 HIS A N 1
ATOM 924 C CA . HIS A 1 128 ? 4.289 10.511 16.829 1.00 90.94 128 HIS A CA 1
ATOM 925 C C . HIS A 1 128 ? 5.074 11.241 17.917 1.00 90.94 128 HIS A C 1
ATOM 927 O O . HIS A 1 128 ? 5.938 10.657 18.576 1.00 90.94 128 HIS A O 1
ATOM 933 N N . ALA A 1 129 ? 4.771 12.524 18.111 1.00 89.19 129 ALA A N 1
ATOM 934 C CA . ALA A 1 129 ? 5.290 13.268 19.249 1.00 89.19 129 ALA A CA 1
ATOM 935 C C . ALA A 1 129 ? 4.698 12.723 20.559 1.00 89.19 129 ALA A C 1
ATOM 937 O O . ALA A 1 129 ? 3.568 12.228 20.590 1.00 89.19 129 ALA A O 1
ATOM 938 N N . GLN A 1 130 ? 5.457 12.816 21.651 1.00 90.69 130 GLN A N 1
ATOM 939 C CA . GLN A 1 130 ? 5.055 12.265 22.946 1.00 90.69 130 GLN A CA 1
ATOM 940 C C . GLN A 1 130 ? 3.754 12.903 23.459 1.00 90.69 130 GLN A C 1
ATOM 942 O O . GLN A 1 130 ? 2.926 12.229 24.069 1.00 90.69 130 GLN A O 1
ATOM 947 N N . GLU A 1 131 ? 3.545 14.184 23.168 1.00 90.44 131 GLU A N 1
ATOM 948 C CA . GLU A 1 131 ? 2.361 14.955 23.537 1.00 90.44 131 GLU A CA 1
ATOM 949 C C . GLU A 1 131 ? 1.092 14.369 22.905 1.00 90.44 131 GLU A C 1
ATOM 951 O O . GLU A 1 131 ? 0.057 14.282 23.570 1.00 90.44 131 GLU A O 1
ATOM 956 N N . THR A 1 132 ? 1.184 13.890 21.657 1.00 89.06 132 THR A N 1
ATOM 957 C CA . THR A 1 132 ? 0.082 13.225 20.943 1.00 89.06 132 THR A CA 1
ATOM 958 C C . THR A 1 132 ? -0.351 11.935 21.635 1.00 89.06 132 THR A C 1
ATOM 960 O O . THR A 1 132 ? -1.522 11.582 21.579 1.00 89.06 132 THR A O 1
ATOM 963 N N . LEU A 1 133 ? 0.564 11.241 22.316 1.00 94.00 133 LEU A N 1
ATOM 964 C CA . LEU A 1 133 ? 0.292 9.966 22.990 1.00 94.00 133 LEU A CA 1
ATOM 965 C C . LEU A 1 133 ? -0.365 10.138 24.372 1.00 94.00 133 LEU A C 1
ATOM 967 O O . LEU A 1 133 ? -0.699 9.153 25.030 1.00 94.00 133 LEU A O 1
ATOM 971 N N . SER A 1 134 ? -0.548 11.378 24.832 1.00 94.31 134 SER A N 1
ATOM 972 C CA . SER A 1 134 ? -1.278 11.676 26.065 1.00 94.31 134 SER A CA 1
ATOM 973 C C . SER A 1 134 ? -2.796 11.560 25.869 1.00 94.31 134 SER A C 1
ATOM 975 O O . SER A 1 134 ? -3.304 11.677 24.757 1.00 94.31 134 SER A O 1
ATOM 977 N N . LYS A 1 135 ? -3.556 11.385 26.960 1.00 88.44 135 LYS A N 1
ATOM 978 C CA . LYS A 1 135 ? -5.031 11.344 26.888 1.00 88.44 135 LYS A CA 1
ATOM 979 C C . LYS A 1 135 ? -5.624 12.596 26.236 1.00 88.44 135 LYS A C 1
ATOM 981 O O . LYS A 1 135 ? -6.548 12.473 25.438 1.00 88.44 135 LYS A O 1
ATOM 986 N N . ASP A 1 136 ? -5.083 13.769 26.558 1.00 92.25 136 ASP A N 1
ATOM 987 C CA . ASP A 1 136 ? -5.539 15.033 25.979 1.00 92.25 136 ASP A CA 1
ATOM 988 C C . ASP A 1 136 ? -5.129 15.147 24.506 1.00 92.25 136 ASP A C 1
ATOM 990 O O . ASP A 1 136 ? -5.947 15.537 23.677 1.00 92.25 136 ASP A O 1
ATOM 994 N N . GLY A 1 137 ? -3.910 14.718 24.158 1.00 92.06 137 GLY A N 1
ATOM 995 C CA . GLY A 1 137 ? -3.423 14.690 22.775 1.00 92.06 137 GLY A CA 1
ATOM 996 C C . GLY A 1 137 ? -4.209 13.751 21.853 1.00 92.06 137 GLY A C 1
ATOM 997 O O . GLY A 1 137 ? -4.313 14.009 20.657 1.00 92.06 137 GLY A O 1
ATOM 998 N N . LEU A 1 138 ? -4.815 12.696 22.404 1.00 96.00 138 LEU A N 1
ATOM 999 C CA . LEU A 1 138 ? -5.652 11.754 21.659 1.00 96.00 138 LEU A CA 1
ATOM 1000 C C . LEU A 1 138 ? -7.114 12.188 21.524 1.00 96.00 138 LEU A C 1
ATOM 1002 O O . LEU A 1 138 ? -7.853 11.553 20.772 1.00 96.00 138 LEU A O 1
ATOM 1006 N N . ARG A 1 139 ? -7.559 13.229 22.239 1.00 95.50 139 ARG A N 1
ATOM 1007 C CA . ARG A 1 139 ? -8.982 13.590 22.337 1.00 95.50 139 ARG A CA 1
ATOM 1008 C C . ARG A 1 139 ? -9.627 13.815 20.972 1.00 95.50 139 ARG A C 1
ATOM 1010 O O . ARG A 1 139 ? -10.654 13.204 20.684 1.00 95.50 139 ARG A O 1
ATOM 1017 N N . ASP A 1 140 ? -9.016 14.647 20.136 1.00 95.06 140 ASP A N 1
ATOM 1018 C CA . ASP A 1 140 ? -9.575 15.001 18.828 1.00 95.06 140 ASP A CA 1
ATOM 1019 C C . ASP A 1 140 ? -9.576 13.802 17.876 1.00 95.06 140 ASP A C 1
ATOM 1021 O O . ASP A 1 140 ? -10.541 13.580 17.144 1.00 95.06 140 ASP A O 1
ATOM 1025 N N . LEU A 1 141 ? -8.530 12.973 17.937 1.00 95.94 141 LEU A N 1
ATOM 1026 C CA . LEU A 1 141 ? -8.461 11.739 17.163 1.00 95.94 141 LEU A CA 1
ATOM 1027 C C . LEU A 1 141 ? -9.544 10.740 17.598 1.00 95.94 141 LEU A C 1
ATOM 1029 O O . LEU A 1 141 ? -10.196 10.141 16.750 1.00 95.94 141 LEU A O 1
ATOM 1033 N N . LEU A 1 142 ? -9.779 10.576 18.900 1.00 97.38 142 LEU A N 1
ATOM 1034 C CA . LEU A 1 142 ? -10.840 9.706 19.412 1.00 97.38 142 LEU A CA 1
ATOM 1035 C C . LEU A 1 142 ? -12.230 10.213 19.017 1.00 97.38 142 LEU A C 1
ATOM 1037 O O . LEU A 1 142 ? -13.034 9.424 18.532 1.00 97.38 142 LEU A O 1
ATOM 1041 N N . MET A 1 143 ? -12.483 11.521 19.131 1.00 97.00 143 MET A N 1
ATOM 1042 C CA . MET A 1 143 ? -13.734 12.132 18.666 1.00 97.00 143 MET A CA 1
ATOM 1043 C C . MET A 1 143 ? -13.954 11.914 17.164 1.00 97.00 143 MET A C 1
ATOM 1045 O O . MET A 1 143 ? -15.076 11.650 16.733 1.00 97.00 143 MET A O 1
ATOM 1049 N N . LEU A 1 144 ? -12.888 11.990 16.365 1.00 97.44 144 LEU A N 1
ATOM 1050 C CA . LEU A 1 144 ? -12.939 11.706 14.935 1.00 97.44 144 LEU A CA 1
ATOM 1051 C C . LEU A 1 144 ? -13.291 10.236 14.658 1.00 97.44 144 LEU A C 1
ATOM 1053 O O . LEU A 1 144 ? -14.168 9.962 13.838 1.00 97.44 144 LEU A O 1
ATOM 1057 N N . LEU A 1 145 ? -12.636 9.293 15.343 1.00 98.19 145 LEU A N 1
ATOM 1058 C CA . LEU A 1 145 ? -12.916 7.858 15.211 1.00 98.19 145 LEU A CA 1
ATOM 1059 C C . LEU A 1 145 ? -14.358 7.523 15.626 1.00 98.19 145 LEU A C 1
ATOM 1061 O O . LEU A 1 145 ? -15.040 6.804 14.896 1.00 98.19 145 LEU A O 1
ATOM 1065 N N . ASP A 1 146 ? -14.838 8.088 16.737 1.00 97.81 146 ASP A N 1
ATOM 1066 C CA . ASP A 1 146 ? -16.228 7.959 17.194 1.00 97.81 146 ASP A CA 1
ATOM 1067 C C . ASP A 1 146 ? -17.220 8.493 16.154 1.00 97.81 146 ASP A C 1
ATOM 1069 O O . ASP A 1 146 ? -18.226 7.846 15.864 1.00 97.81 146 ASP A O 1
ATOM 1073 N N . GLY A 1 147 ? -16.924 9.642 15.537 1.00 97.62 147 GLY A N 1
ATOM 1074 C CA . GLY A 1 147 ? -17.751 10.212 14.474 1.00 97.62 147 GLY A CA 1
ATOM 1075 C C . GLY A 1 147 ? -17.898 9.274 13.272 1.00 97.62 147 GLY A C 1
ATOM 1076 O O . GLY A 1 147 ? -19.007 9.058 12.779 1.00 97.62 147 GLY A O 1
ATOM 1077 N N . TYR A 1 148 ? -16.801 8.655 12.830 1.00 98.19 148 TYR A N 1
ATOM 1078 C CA . TYR A 1 148 ? -16.853 7.670 11.749 1.00 98.19 148 TYR A CA 1
ATOM 1079 C C . TYR A 1 148 ? -17.563 6.368 12.146 1.00 98.19 148 TYR A C 1
ATOM 1081 O O . TYR A 1 148 ? -18.281 5.796 11.321 1.00 98.19 148 TYR A O 1
ATOM 1089 N N . LEU A 1 149 ? -17.381 5.897 13.385 1.00 97.94 149 LEU A N 1
ATOM 1090 C CA . LEU A 1 149 ? -18.095 4.734 13.922 1.00 97.94 149 LEU A CA 1
ATOM 1091 C C . LEU A 1 149 ? -19.607 4.984 13.946 1.00 97.94 149 LEU A C 1
ATOM 1093 O O . LEU A 1 149 ? -20.368 4.166 13.432 1.00 97.94 149 LEU A O 1
ATOM 1097 N N . ALA A 1 150 ? -20.037 6.142 14.453 1.00 96.94 150 ALA A N 1
ATOM 1098 C CA . ALA A 1 150 ? -21.443 6.542 14.488 1.00 96.94 150 ALA A CA 1
ATOM 1099 C C . ALA A 1 150 ? -22.064 6.636 13.082 1.00 96.94 150 ALA A C 1
ATOM 1101 O O . ALA A 1 150 ? -23.239 6.323 12.902 1.00 96.94 150 ALA A O 1
ATOM 1102 N N . ALA A 1 151 ? -21.272 7.016 12.075 1.00 96.75 151 ALA A N 1
ATOM 1103 C CA . ALA A 1 151 ? -21.699 7.048 10.678 1.00 96.75 151 ALA A CA 1
ATOM 1104 C C . ALA A 1 151 ? -21.714 5.663 9.993 1.00 96.75 151 ALA A C 1
ATOM 1106 O O . ALA A 1 151 ? -22.193 5.552 8.864 1.00 96.75 151 ALA A O 1
ATOM 1107 N N . GLY A 1 152 ? -21.171 4.610 10.618 1.00 96.06 152 GLY A N 1
ATOM 1108 C CA . GLY A 1 152 ? -20.971 3.299 9.982 1.00 96.06 152 GLY A CA 1
ATOM 1109 C C . GLY A 1 152 ? -19.877 3.292 8.901 1.00 96.06 152 GLY A C 1
ATOM 1110 O O . GLY A 1 152 ? -19.815 2.382 8.068 1.00 96.06 152 GLY A O 1
ATOM 1111 N N . ALA A 1 153 ? -19.009 4.304 8.907 1.00 97.69 153 ALA A N 1
ATOM 1112 C CA . ALA A 1 153 ? -18.013 4.569 7.871 1.00 97.69 153 ALA A CA 1
ATOM 1113 C C . ALA A 1 153 ? -16.620 3.989 8.184 1.00 97.69 153 ALA A C 1
ATOM 1115 O O . ALA A 1 153 ? -15.716 4.092 7.357 1.00 97.69 153 ALA A O 1
ATOM 1116 N N . LEU A 1 154 ? -16.431 3.351 9.343 1.00 98.19 154 LEU A N 1
ATOM 1117 C CA . LEU A 1 154 ? -15.143 2.810 9.780 1.00 98.19 154 LEU A CA 1
ATOM 1118 C C . LEU A 1 154 ? -15.316 1.443 10.443 1.00 98.19 154 LEU A C 1
ATOM 1120 O O . LEU A 1 154 ? -16.202 1.251 11.269 1.00 98.19 154 LEU A O 1
ATOM 1124 N N . THR A 1 155 ? -14.457 0.491 10.081 1.00 98.44 155 THR A N 1
ATOM 1125 C CA . THR A 1 155 ? -14.432 -0.857 10.677 1.00 98.44 155 THR A CA 1
ATOM 1126 C C . THR A 1 155 ? -13.096 -1.188 11.335 1.00 98.44 155 THR A C 1
ATOM 1128 O O . THR A 1 155 ? -13.004 -2.147 12.101 1.00 98.44 155 THR A O 1
ATOM 1131 N N . GLY A 1 156 ? -12.049 -0.427 11.021 1.00 98.50 156 GLY A N 1
ATOM 1132 C CA . GLY A 1 156 ? -10.714 -0.622 11.566 1.00 98.50 156 GLY A CA 1
ATOM 1133 C C . GLY A 1 156 ? -9.761 0.504 11.212 1.00 98.50 156 GLY A C 1
ATOM 1134 O O . GLY A 1 156 ? -10.085 1.380 10.410 1.00 98.50 156 GLY A O 1
ATOM 1135 N N . ILE A 1 157 ? -8.572 0.449 11.797 1.00 98.62 157 ILE A N 1
ATOM 1136 C CA . ILE A 1 157 ? -7.476 1.376 11.521 1.00 98.62 157 ILE A CA 1
ATOM 1137 C C . ILE A 1 157 ? -6.270 0.632 10.955 1.00 98.62 157 ILE A C 1
ATOM 1139 O O . ILE A 1 157 ? -6.006 -0.508 11.333 1.00 98.62 157 ILE A O 1
ATOM 1143 N N . VAL A 1 158 ? -5.515 1.289 10.076 1.00 98.50 158 VAL A N 1
ATOM 1144 C CA . VAL A 1 158 ? -4.178 0.844 9.670 1.00 98.50 158 VAL A CA 1
ATOM 1145 C C . VAL A 1 158 ? -3.155 1.680 10.414 1.00 98.50 158 VAL A C 1
ATOM 1147 O O . VAL A 1 158 ? -3.085 2.887 10.188 1.00 98.50 158 VAL A O 1
ATOM 1150 N N . TYR A 1 159 ? -2.353 1.054 11.269 1.00 97.75 159 TYR A N 1
ATOM 1151 C CA . TYR A 1 159 ? -1.398 1.755 12.128 1.00 97.75 159 TYR A CA 1
ATOM 1152 C C . TYR A 1 159 ? 0.052 1.408 11.773 1.00 97.75 159 TYR A C 1
ATOM 1154 O O . TYR A 1 159 ? 0.314 0.365 11.177 1.00 97.75 159 TYR A O 1
ATOM 1162 N N . ALA A 1 160 ? 1.000 2.281 12.115 1.00 96.81 160 ALA A N 1
ATOM 1163 C CA . ALA A 1 160 ? 2.438 2.024 11.931 1.00 96.81 160 ALA A CA 1
ATOM 1164 C C . ALA A 1 160 ? 3.293 2.366 13.163 1.00 96.81 160 ALA A C 1
ATOM 1166 O O . ALA A 1 160 ? 4.514 2.263 13.110 1.00 96.81 160 ALA A O 1
ATOM 1167 N N . ASP A 1 161 ? 2.650 2.738 14.271 1.00 96.00 161 ASP A N 1
ATOM 1168 C CA . ASP A 1 161 ? 3.294 3.047 15.543 1.00 96.00 161 ASP A CA 1
ATOM 1169 C C . ASP A 1 161 ? 2.574 2.301 16.674 1.00 96.00 161 ASP A C 1
ATOM 1171 O O . ASP A 1 161 ? 1.396 2.544 16.956 1.00 96.00 161 ASP A O 1
ATOM 1175 N N . GLN A 1 162 ? 3.281 1.367 17.311 1.00 96.19 162 GLN A N 1
ATOM 1176 C CA . GLN A 1 162 ? 2.725 0.556 18.394 1.00 96.19 162 GLN A CA 1
ATOM 1177 C C . GLN A 1 162 ? 2.435 1.391 19.652 1.00 96.19 162 GLN A C 1
ATOM 1179 O O . GLN A 1 162 ? 1.506 1.055 20.388 1.00 96.19 162 GLN A O 1
ATOM 1184 N N . TYR A 1 163 ? 3.165 2.488 19.892 1.00 97.00 163 TYR A N 1
ATOM 1185 C CA . TYR A 1 163 ? 2.873 3.380 21.016 1.00 97.00 163 TYR A CA 1
ATOM 1186 C C . TYR A 1 163 ? 1.524 4.067 20.831 1.00 97.00 163 TYR A C 1
ATOM 1188 O O . TYR A 1 163 ? 0.727 4.097 21.769 1.00 97.00 163 TYR A O 1
ATOM 1196 N N . LEU A 1 164 ? 1.233 4.552 19.619 1.00 96.88 164 LEU A N 1
ATOM 1197 C CA . LEU A 1 164 ? -0.070 5.136 19.305 1.00 96.88 164 LEU A CA 1
ATOM 1198 C C . LEU A 1 164 ? -1.197 4.113 19.486 1.00 96.88 164 LEU A C 1
ATOM 1200 O O . LEU A 1 164 ? -2.212 4.434 20.103 1.00 96.88 164 LEU A O 1
ATOM 1204 N N . LEU A 1 165 ? -1.019 2.882 18.988 1.00 97.75 165 LEU A N 1
ATOM 1205 C CA . LEU A 1 165 ? -2.035 1.839 19.138 1.00 97.75 165 LEU A CA 1
ATOM 1206 C C . LEU A 1 165 ? -2.342 1.560 20.615 1.00 97.75 165 LEU A C 1
ATOM 1208 O O . LEU A 1 165 ? -3.511 1.507 21.007 1.00 97.75 165 LEU A O 1
ATOM 1212 N N . GLN A 1 166 ? -1.301 1.407 21.439 1.00 98.00 166 GLN A N 1
ATOM 1213 C CA . GLN A 1 166 ? -1.465 1.160 22.868 1.00 98.00 166 GLN A CA 1
ATOM 1214 C C . GLN A 1 166 ? -2.134 2.350 23.570 1.00 98.00 166 GLN A C 1
ATOM 1216 O O . GLN A 1 166 ? -3.071 2.159 24.344 1.00 98.00 166 GLN A O 1
ATOM 1221 N N . ALA A 1 167 ? -1.713 3.576 23.251 1.00 97.88 167 ALA A N 1
ATOM 1222 C CA . ALA A 1 167 ? -2.279 4.784 23.834 1.00 97.88 167 ALA A CA 1
ATOM 1223 C C . ALA A 1 167 ? -3.776 4.938 23.498 1.00 97.88 167 ALA A C 1
ATOM 1225 O O . ALA A 1 167 ? -4.577 5.208 24.392 1.00 97.88 167 ALA A O 1
ATOM 1226 N N . LEU A 1 168 ? -4.184 4.671 22.249 1.00 97.81 168 LEU A N 1
ATOM 1227 C CA . LEU A 1 168 ? -5.597 4.640 21.843 1.00 97.81 168 LEU A CA 1
ATOM 1228 C C . LEU A 1 168 ? -6.384 3.545 22.576 1.00 97.81 168 LEU A C 1
ATOM 1230 O O . LEU A 1 168 ? -7.483 3.798 23.074 1.00 97.81 168 LEU A O 1
ATOM 1234 N N . SER A 1 169 ? -5.806 2.344 22.669 1.00 98.19 169 SER A N 1
ATOM 1235 C CA . SER A 1 169 ? -6.391 1.192 23.365 1.00 98.19 169 SER A CA 1
ATOM 1236 C C . SER A 1 169 ? -6.697 1.498 24.837 1.00 98.19 169 SER A C 1
ATOM 1238 O O . SER A 1 169 ? -7.745 1.098 25.350 1.00 98.19 169 SER A O 1
ATOM 1240 N N . ASP A 1 170 ? -5.802 2.215 25.518 1.00 97.94 170 ASP A N 1
ATOM 1241 C CA . ASP A 1 170 ? -5.964 2.572 26.928 1.00 97.94 170 ASP A CA 1
ATOM 1242 C C . ASP A 1 170 ? -6.841 3.812 27.139 1.00 97.94 170 ASP A C 1
ATOM 1244 O O . ASP A 1 170 ? -7.584 3.879 28.122 1.00 97.94 170 ASP A O 1
ATOM 1248 N N . ALA A 1 171 ? -6.780 4.787 26.229 1.00 97.88 171 ALA A N 1
ATOM 1249 C CA . ALA A 1 171 ? -7.555 6.020 26.322 1.00 97.88 171 ALA A CA 1
ATOM 1250 C C . ALA A 1 171 ? -9.051 5.803 26.047 1.00 97.88 171 ALA A C 1
ATOM 1252 O O . ALA A 1 171 ? -9.875 6.416 26.725 1.00 97.88 171 ALA A O 1
ATOM 1253 N N . SER A 1 172 ? -9.410 4.918 25.107 1.00 97.75 172 SER A N 1
ATOM 1254 C CA . SER A 1 172 ? -10.809 4.591 24.800 1.00 97.75 172 SER A CA 1
ATOM 1255 C C . SER A 1 172 ? -11.015 3.099 24.506 1.00 97.75 172 SER A C 1
ATOM 1257 O O . SER A 1 172 ? -11.061 2.671 23.348 1.00 97.75 172 SER A O 1
ATOM 1259 N N . PRO A 1 173 ? -11.203 2.271 25.553 1.00 97.69 173 PRO A N 1
ATOM 1260 C CA . PRO A 1 173 ? -11.513 0.854 25.389 1.00 97.69 173 PRO A CA 1
ATOM 1261 C C . PRO A 1 173 ? -12.797 0.577 24.596 1.00 97.69 173 PRO A C 1
ATOM 1263 O O . PRO A 1 173 ? -12.908 -0.495 24.004 1.00 97.69 173 PRO A O 1
ATOM 1266 N N . SER A 1 174 ? -13.771 1.495 24.606 1.00 97.56 174 SER A N 1
ATOM 1267 C CA . SER A 1 174 ? -15.010 1.366 23.829 1.00 97.56 174 SER A CA 1
ATOM 1268 C C . SER A 1 174 ? -14.732 1.470 22.333 1.00 97.56 174 SER A C 1
ATOM 1270 O O . SER A 1 174 ? -15.092 0.558 21.599 1.00 97.56 174 SER A O 1
ATOM 1272 N N . VAL A 1 175 ? -14.013 2.510 21.896 1.00 97.81 175 VAL A N 1
ATOM 1273 C CA . VAL A 1 175 ? -13.615 2.683 20.487 1.00 97.81 175 VAL A CA 1
ATOM 1274 C C . VAL A 1 175 ? -12.739 1.526 20.026 1.00 97.81 175 VAL A C 1
ATOM 1276 O O . VAL A 1 175 ? -12.975 0.953 18.964 1.00 97.81 175 VAL A O 1
ATOM 1279 N N . ALA A 1 176 ? -11.743 1.150 20.835 1.00 98.31 176 ALA A N 1
ATOM 1280 C CA . ALA A 1 176 ? -10.812 0.088 20.480 1.00 98.31 176 ALA A CA 1
ATOM 1281 C C . ALA A 1 176 ? -11.546 -1.227 20.177 1.00 98.31 176 ALA A C 1
ATOM 1283 O O . ALA A 1 176 ? -11.328 -1.821 19.127 1.00 98.31 176 ALA A O 1
ATOM 1284 N N . ARG A 1 177 ? -12.488 -1.647 21.029 1.00 98.44 177 ARG A N 1
ATOM 1285 C CA . ARG A 1 177 ? -13.221 -2.914 20.845 1.00 98.44 177 ARG A CA 1
ATOM 1286 C C . ARG A 1 177 ? -14.108 -2.947 19.597 1.00 98.44 177 ARG A C 1
ATOM 1288 O O . ARG A 1 177 ? -14.392 -4.037 19.102 1.00 98.44 177 ARG A O 1
ATOM 1295 N N . GLU A 1 178 ? -14.511 -1.792 19.075 1.00 98.44 178 GLU A N 1
ATOM 1296 C CA . GLU A 1 178 ? -15.312 -1.686 17.849 1.00 98.44 178 GLU A CA 1
ATOM 1297 C C . GLU A 1 178 ? -14.460 -1.731 16.574 1.00 98.44 178 GLU A C 1
ATOM 1299 O O . GLU A 1 178 ? -14.959 -2.030 15.490 1.00 98.44 178 GLU A O 1
ATOM 1304 N N . LEU A 1 179 ? -13.151 -1.503 16.667 1.00 98.62 179 LEU A N 1
ATOM 1305 C CA . LEU A 1 179 ? -12.256 -1.397 15.516 1.00 98.62 179 LEU A CA 1
ATOM 1306 C C . LEU A 1 179 ? -11.272 -2.566 15.473 1.00 98.62 179 LEU A C 1
ATOM 1308 O O . LEU A 1 179 ? -10.783 -3.021 16.503 1.00 98.62 179 LEU A O 1
ATOM 1312 N N . CYS A 1 180 ? -10.951 -3.063 14.278 1.00 98.44 180 CYS A N 1
ATOM 1313 C CA . CYS A 1 180 ? -9.755 -3.891 14.124 1.00 98.44 180 CYS A CA 1
ATOM 1314 C C . CYS A 1 180 ? -8.496 -3.025 13.992 1.00 98.44 180 CYS A C 1
ATOM 1316 O O . CYS A 1 180 ? -8.548 -1.922 13.443 1.00 98.44 180 CYS A O 1
ATOM 1318 N N . ALA A 1 181 ? -7.365 -3.530 14.481 1.00 98.25 181 ALA A N 1
ATOM 1319 C CA . ALA A 1 181 ? -6.060 -2.899 14.306 1.00 98.25 181 ALA A CA 1
ATOM 1320 C C . ALA A 1 181 ? -5.253 -3.668 13.263 1.00 98.25 181 ALA A C 1
ATOM 1322 O O . ALA A 1 181 ? -4.793 -4.777 13.520 1.00 98.25 181 ALA A O 1
ATOM 1323 N N . VAL A 1 182 ? -5.094 -3.081 12.078 1.00 98.50 182 VAL A N 1
ATOM 1324 C CA . VAL A 1 182 ? -4.336 -3.658 10.966 1.00 98.50 182 VAL A CA 1
ATOM 1325 C C . VAL A 1 182 ? -2.919 -3.084 10.972 1.00 98.50 182 VAL A C 1
ATOM 1327 O O . VAL A 1 182 ? -2.750 -1.884 10.736 1.00 98.50 182 VAL A O 1
ATOM 1330 N N . PRO A 1 183 ? -1.880 -3.901 11.211 1.00 98.19 183 PRO A N 1
ATOM 1331 C CA . PRO A 1 183 ? -0.507 -3.470 11.012 1.00 98.19 183 PRO A CA 1
ATOM 1332 C C . PRO A 1 183 ? -0.285 -2.992 9.576 1.00 98.19 183 PRO A C 1
ATOM 1334 O O . PRO A 1 183 ? -0.551 -3.705 8.607 1.00 98.19 183 PRO A O 1
ATOM 1337 N N . GLY A 1 184 ? 0.194 -1.763 9.429 1.00 96.50 184 GLY A N 1
ATOM 1338 C CA . GLY A 1 184 ? 0.523 -1.185 8.138 1.00 96.50 184 GLY A CA 1
ATOM 1339 C C . GLY A 1 184 ? 1.793 -1.789 7.546 1.00 96.50 184 GLY A C 1
ATOM 1340 O O . GLY A 1 184 ? 2.701 -2.211 8.262 1.00 96.50 184 GLY A O 1
ATOM 1341 N N . ILE A 1 185 ? 1.905 -1.727 6.217 1.00 94.94 185 ILE A N 1
ATOM 1342 C CA . ILE A 1 185 ? 3.089 -2.198 5.479 1.00 94.94 185 ILE A CA 1
ATOM 1343 C C . ILE A 1 185 ? 4.403 -1.545 5.948 1.00 94.94 185 ILE A C 1
ATOM 1345 O O . ILE A 1 185 ? 5.477 -2.106 5.760 1.00 94.94 185 ILE A O 1
ATOM 1349 N N . ASN A 1 186 ? 4.336 -0.381 6.602 1.00 93.81 186 ASN A N 1
ATOM 1350 C CA . ASN A 1 186 ? 5.502 0.334 7.123 1.00 93.81 186 ASN A CA 1
ATOM 1351 C C . ASN A 1 186 ? 6.217 -0.412 8.267 1.00 93.81 186 ASN A C 1
ATOM 1353 O O . ASN A 1 186 ? 7.390 -0.144 8.507 1.00 93.81 186 ASN A O 1
ATOM 1357 N N . PHE A 1 187 ? 5.579 -1.407 8.899 1.00 96.44 187 PHE A N 1
ATOM 1358 C CA . PHE A 1 187 ? 6.266 -2.353 9.793 1.00 96.44 187 PHE A CA 1
ATOM 1359 C C . PHE A 1 187 ? 7.195 -3.331 9.055 1.00 96.44 187 PHE A C 1
ATOM 1361 O O . PHE A 1 187 ? 7.951 -4.063 9.691 1.00 96.44 187 PHE A O 1
ATOM 1368 N N . ARG A 1 188 ? 7.154 -3.341 7.718 1.00 96.00 188 ARG A N 1
ATOM 1369 C CA . ARG A 1 188 ? 7.967 -4.170 6.825 1.00 96.00 188 ARG A CA 1
ATOM 1370 C C . ARG A 1 188 ? 7.911 -5.652 7.160 1.00 96.00 188 ARG A C 1
ATOM 1372 O O . ARG A 1 188 ? 8.928 -6.253 7.494 1.00 96.00 188 ARG A O 1
ATOM 1379 N N . LEU A 1 189 ? 6.716 -6.232 7.100 1.00 97.31 189 LEU A N 1
ATOM 1380 C CA . LEU A 1 189 ? 6.453 -7.641 7.405 1.00 97.31 189 LEU A CA 1
ATOM 1381 C C . LEU A 1 189 ? 7.016 -8.561 6.296 1.00 97.31 189 LEU A C 1
ATOM 1383 O O . LEU A 1 189 ? 6.273 -9.080 5.467 1.00 97.31 189 LEU A O 1
ATOM 1387 N N . ASP A 1 190 ? 8.343 -8.692 6.248 1.00 96.69 190 ASP A N 1
ATOM 1388 C CA . ASP A 1 190 ? 9.122 -9.390 5.209 1.00 96.69 190 ASP A CA 1
ATOM 1389 C C . ASP A 1 190 ? 9.555 -10.814 5.609 1.00 96.69 190 ASP A C 1
ATOM 1391 O O . ASP A 1 190 ? 10.134 -11.543 4.807 1.00 96.69 190 ASP A O 1
ATOM 1395 N N . ASN A 1 191 ? 9.289 -11.220 6.851 1.00 97.69 191 ASN A N 1
ATOM 1396 C CA . ASN A 1 191 ? 9.553 -12.558 7.367 1.00 97.69 191 ASN A CA 1
ATOM 1397 C C . ASN A 1 191 ? 8.526 -12.941 8.443 1.00 97.69 191 ASN A C 1
ATOM 1399 O O . ASN A 1 191 ? 7.836 -12.082 9.002 1.00 97.69 191 ASN A O 1
ATOM 1403 N N . PHE A 1 192 ? 8.449 -14.241 8.741 1.00 98.31 192 PHE A N 1
ATOM 1404 C CA . PHE A 1 192 ? 7.466 -14.790 9.672 1.00 98.31 192 PHE A CA 1
ATOM 1405 C C . PHE A 1 192 ? 7.631 -14.235 11.087 1.00 98.31 192 PHE A C 1
ATOM 1407 O O . PHE A 1 192 ? 6.650 -13.816 11.683 1.00 98.31 192 PHE A O 1
ATOM 1414 N N . GLU A 1 193 ? 8.850 -14.207 11.617 1.00 98.38 193 GLU A N 1
ATOM 1415 C CA . GLU A 1 193 ? 9.127 -13.835 13.003 1.00 98.38 193 GLU A CA 1
ATOM 1416 C C . GLU A 1 193 ? 8.730 -12.378 13.276 1.00 98.38 193 GLU A C 1
ATOM 1418 O O . GLU A 1 193 ? 8.115 -12.074 14.297 1.00 98.38 193 GLU A O 1
ATOM 1423 N N . ARG A 1 194 ? 9.014 -11.474 12.330 1.00 98.12 194 ARG A N 1
ATOM 1424 C CA . ARG A 1 194 ? 8.579 -10.076 12.410 1.00 98.12 194 ARG A CA 1
ATOM 1425 C C . ARG A 1 194 ? 7.066 -9.945 12.268 1.00 98.12 194 ARG A C 1
ATOM 1427 O O . ARG A 1 194 ? 6.457 -9.220 13.048 1.00 98.12 194 ARG A O 1
ATOM 1434 N N . ALA A 1 195 ? 6.467 -10.622 11.286 1.00 98.31 195 ALA A N 1
ATOM 1435 C CA . ALA A 1 195 ? 5.019 -10.606 11.092 1.00 98.31 195 ALA A CA 1
ATOM 1436 C C . ALA A 1 195 ? 4.284 -11.094 12.347 1.00 98.31 195 ALA A C 1
ATOM 1438 O O . ALA A 1 195 ? 3.377 -10.414 12.818 1.00 98.31 195 ALA A O 1
ATOM 1439 N N . ALA A 1 196 ? 4.741 -12.203 12.929 1.00 98.38 196 ALA A N 1
ATOM 1440 C CA . ALA A 1 196 ? 4.202 -12.771 14.152 1.00 98.38 196 ALA A CA 1
ATOM 1441 C C . ALA A 1 196 ? 4.297 -11.795 15.329 1.00 98.38 196 ALA A C 1
ATOM 1443 O O . ALA A 1 196 ? 3.280 -11.465 15.927 1.00 98.38 196 ALA A O 1
ATOM 1444 N N . ALA A 1 197 ? 5.486 -11.241 15.591 1.00 98.44 197 ALA A N 1
ATOM 1445 C CA . ALA A 1 197 ? 5.681 -10.303 16.695 1.00 98.44 197 ALA A CA 1
ATOM 1446 C C . ALA A 1 197 ? 4.778 -9.059 16.594 1.00 98.44 197 ALA A C 1
ATOM 1448 O O . ALA A 1 197 ? 4.269 -8.574 17.604 1.00 98.44 197 ALA A O 1
ATOM 1449 N N . VAL A 1 198 ? 4.565 -8.537 15.382 1.00 98.31 198 VAL A N 1
ATOM 1450 C CA . VAL A 1 198 ? 3.700 -7.368 15.163 1.00 98.31 198 VAL A CA 1
ATOM 1451 C C . VAL A 1 198 ? 2.216 -7.731 15.285 1.00 98.31 198 VAL A C 1
ATOM 1453 O O . VAL A 1 198 ? 1.450 -6.959 15.860 1.00 98.31 198 VAL A O 1
ATOM 1456 N N . VAL A 1 199 ? 1.798 -8.900 14.790 1.00 98.38 199 VAL A N 1
ATOM 1457 C CA . VAL A 1 199 ? 0.418 -9.391 14.951 1.00 98.38 199 VAL A CA 1
ATOM 1458 C C . VAL A 1 199 ? 0.102 -9.649 16.424 1.00 98.38 199 VAL A C 1
ATOM 1460 O O . VAL A 1 199 ? -0.934 -9.195 16.903 1.00 98.38 199 VAL A O 1
ATOM 1463 N N . ASP A 1 200 ? 1.006 -10.285 17.169 1.00 98.19 200 ASP A N 1
ATOM 1464 C CA . ASP A 1 200 ? 0.861 -10.492 18.613 1.00 98.19 200 ASP A CA 1
ATOM 1465 C C . ASP A 1 200 ? 0.753 -9.162 19.363 1.00 98.19 200 ASP A C 1
ATOM 1467 O O . ASP A 1 200 ? -0.121 -8.989 20.218 1.00 98.19 200 ASP A O 1
ATOM 1471 N N . ALA A 1 201 ? 1.587 -8.182 19.001 1.00 98.00 201 ALA A N 1
ATOM 1472 C CA . ALA A 1 201 ? 1.518 -6.843 19.570 1.00 98.00 201 ALA A CA 1
ATOM 1473 C C . ALA A 1 201 ? 0.159 -6.172 19.289 1.00 98.00 201 ALA A C 1
ATOM 1475 O O . ALA A 1 201 ? -0.428 -5.576 20.197 1.00 98.00 201 ALA A O 1
ATOM 1476 N N . ALA A 1 202 ? -0.395 -6.308 18.080 1.00 97.94 202 ALA A N 1
ATOM 1477 C CA . ALA A 1 202 ? -1.744 -5.829 17.768 1.00 97.94 202 ALA A CA 1
ATOM 1478 C C . ALA A 1 202 ? -2.809 -6.524 18.637 1.00 97.94 202 ALA A C 1
ATOM 1480 O O . ALA A 1 202 ? -3.643 -5.856 19.254 1.00 97.94 202 ALA A O 1
ATOM 1481 N N . CYS A 1 203 ? -2.742 -7.855 18.736 1.00 97.31 203 CYS A N 1
ATOM 1482 C CA . CYS A 1 203 ? -3.675 -8.693 19.495 1.00 97.31 203 CYS A CA 1
ATOM 1483 C C . CYS A 1 203 ? -3.604 -8.484 21.016 1.00 97.31 203 CYS A C 1
ATOM 1485 O O . CYS A 1 203 ? -4.566 -8.786 21.718 1.00 97.31 203 CYS A O 1
ATOM 1487 N N . SER A 1 204 ? -2.491 -7.957 21.535 1.00 97.25 204 SER A N 1
ATOM 1488 C CA . SER A 1 204 ? -2.349 -7.598 22.954 1.00 97.25 204 SER A CA 1
ATOM 1489 C C . SER A 1 204 ? -3.059 -6.293 23.348 1.00 97.25 204 SER A C 1
ATOM 1491 O O . SER A 1 204 ? -3.250 -6.021 24.537 1.00 97.25 204 SER A O 1
ATOM 1493 N N . SER A 1 205 ? -3.476 -5.492 22.364 1.00 97.94 205 SER A N 1
ATOM 1494 C CA . SER A 1 205 ? -4.284 -4.290 22.583 1.00 97.94 205 SER A CA 1
ATOM 1495 C C . SER A 1 205 ? -5.768 -4.633 22.807 1.00 97.94 205 SER A C 1
ATOM 1497 O O . SER A 1 205 ? -6.180 -5.790 22.791 1.00 97.94 205 SER A O 1
ATOM 1499 N N . ARG A 1 206 ? -6.616 -3.621 23.033 1.00 98.50 206 ARG A N 1
ATOM 1500 C CA . ARG A 1 206 ? -8.082 -3.798 23.121 1.00 98.50 206 ARG A CA 1
ATOM 1501 C C . ARG A 1 206 ? -8.786 -3.785 21.770 1.00 98.50 206 ARG A C 1
ATOM 1503 O O . ARG A 1 206 ? -10.005 -3.957 21.743 1.00 98.50 206 ARG A O 1
ATOM 1510 N N . PHE A 1 207 ? -8.043 -3.570 20.688 1.00 98.69 207 PHE A N 1
ATOM 1511 C CA . PHE A 1 207 ? -8.584 -3.650 19.342 1.00 98.69 207 PHE A CA 1
ATOM 1512 C C . PHE A 1 207 ? -8.923 -5.086 18.972 1.00 98.69 207 PHE A C 1
ATOM 1514 O O . PHE A 1 207 ? -8.349 -6.045 19.489 1.00 98.69 207 PHE A O 1
ATOM 1521 N N . ARG A 1 208 ? -9.866 -5.244 18.044 1.00 98.38 208 ARG A N 1
ATOM 1522 C CA . ARG A 1 208 ? -10.109 -6.550 17.437 1.00 98.38 208 ARG A CA 1
ATOM 1523 C C . ARG A 1 208 ? -8.867 -6.971 16.637 1.00 98.38 208 ARG A C 1
ATOM 1525 O O . ARG A 1 208 ? -8.235 -6.106 16.017 1.00 98.38 208 ARG A O 1
ATOM 1532 N N . PRO A 1 209 ? -8.535 -8.273 16.608 1.00 96.88 209 PRO A N 1
ATOM 1533 C CA . PRO A 1 209 ? -7.434 -8.777 15.798 1.00 96.88 209 PRO A CA 1
ATOM 1534 C C . PRO A 1 209 ? -7.532 -8.321 14.335 1.00 96.88 209 PRO A C 1
ATOM 1536 O O . PRO A 1 209 ? -8.647 -8.136 13.824 1.00 96.88 209 PRO A O 1
ATOM 1539 N N . PRO A 1 210 ? -6.394 -8.140 13.643 1.00 97.31 210 PRO A N 1
ATOM 1540 C CA . PRO A 1 210 ? -6.404 -7.808 12.228 1.00 97.31 210 PRO A CA 1
ATOM 1541 C C . PRO A 1 210 ? -7.138 -8.904 11.442 1.00 97.31 210 PRO A C 1
ATOM 1543 O O . PRO A 1 210 ? -6.736 -10.065 11.496 1.00 97.31 210 PRO A O 1
ATOM 1546 N N . PRO A 1 211 ? -8.176 -8.573 10.652 1.00 96.81 211 PRO A N 1
ATOM 1547 C CA . PRO A 1 211 ? -8.787 -9.549 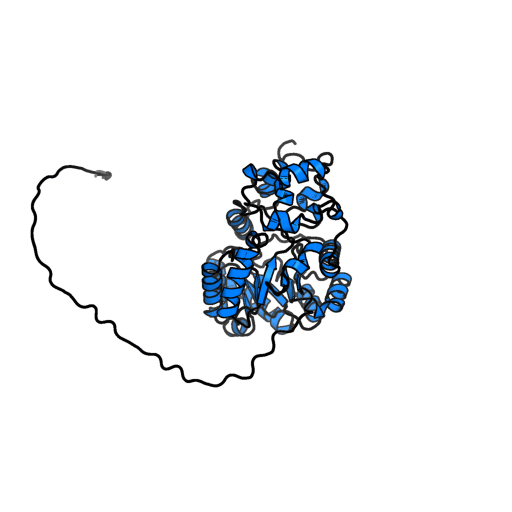9.752 1.00 96.81 211 PRO A CA 1
ATOM 1548 C C . PRO A 1 211 ? -7.842 -9.911 8.601 1.00 96.81 211 PRO A C 1
ATOM 1550 O O . PRO A 1 211 ? -8.065 -10.890 7.894 1.00 96.81 211 PRO A O 1
ATOM 1553 N N . ARG A 1 212 ? -6.821 -9.077 8.369 1.00 97.69 212 ARG A N 1
ATOM 1554 C CA . ARG A 1 212 ? -5.840 -9.217 7.304 1.00 97.69 212 ARG A CA 1
ATOM 1555 C C . ARG A 1 212 ? -4.567 -8.450 7.640 1.00 97.69 212 ARG A C 1
ATOM 1557 O O . ARG A 1 212 ? -4.656 -7.389 8.255 1.00 97.69 212 ARG A O 1
ATOM 1564 N N . ILE A 1 213 ? -3.426 -8.923 7.148 1.00 98.19 213 ILE A N 1
ATOM 1565 C CA . ILE A 1 213 ? -2.179 -8.147 7.083 1.00 98.19 213 ILE A CA 1
ATOM 1566 C C . ILE A 1 213 ? -1.676 -8.015 5.646 1.00 98.19 213 ILE A C 1
ATOM 1568 O O . ILE A 1 213 ? -1.891 -8.899 4.815 1.00 98.19 213 ILE A O 1
ATOM 1572 N N . ILE A 1 214 ? -0.984 -6.911 5.367 1.00 98.56 214 ILE A N 1
ATOM 1573 C CA . ILE A 1 214 ? -0.284 -6.693 4.099 1.00 98.56 214 ILE A CA 1
ATOM 1574 C C . ILE A 1 214 ? 1.205 -6.915 4.337 1.00 98.56 214 ILE A C 1
ATOM 1576 O O . ILE A 1 214 ? 1.822 -6.211 5.138 1.00 98.56 214 ILE A O 1
ATOM 1580 N N . LEU A 1 215 ? 1.761 -7.913 3.659 1.00 98.56 215 LEU A N 1
ATOM 1581 C CA . LEU A 1 215 ? 3.172 -8.266 3.748 1.00 98.56 215 LEU A CA 1
ATOM 1582 C C . LEU A 1 215 ? 4.029 -7.234 3.014 1.00 98.56 215 LEU A C 1
ATOM 1584 O O . LEU A 1 215 ? 3.540 -6.466 2.180 1.00 98.56 215 LEU A O 1
ATOM 1588 N N . ASP A 1 216 ? 5.316 -7.196 3.349 1.00 97.62 216 ASP A N 1
ATOM 1589 C CA . ASP A 1 216 ? 6.220 -6.227 2.742 1.00 97.62 216 ASP A CA 1
ATOM 1590 C C . ASP A 1 216 ? 6.369 -6.465 1.233 1.00 97.62 216 ASP A C 1
ATOM 1592 O O . ASP A 1 216 ? 6.590 -7.580 0.775 1.00 97.62 216 ASP A O 1
ATOM 1596 N N . ARG A 1 217 ? 6.306 -5.389 0.451 1.00 95.19 217 ARG A N 1
ATOM 1597 C CA . ARG A 1 217 ? 6.511 -5.417 -1.002 1.00 95.19 217 ARG A CA 1
ATOM 1598 C C . ARG A 1 217 ? 7.805 -6.108 -1.442 1.00 95.19 217 ARG A C 1
ATOM 1600 O O . ARG A 1 217 ? 7.837 -6.661 -2.533 1.00 95.19 217 ARG A O 1
ATOM 1607 N N . ASP A 1 218 ? 8.856 -6.115 -0.623 1.00 95.19 218 ASP A N 1
ATOM 1608 C CA . ASP A 1 218 ? 10.135 -6.748 -0.951 1.00 95.19 218 ASP A CA 1
ATOM 1609 C C . ASP A 1 218 ? 9.998 -8.274 -1.140 1.00 95.19 218 ASP A C 1
ATOM 1611 O O . ASP A 1 218 ? 10.811 -8.862 -1.853 1.00 95.19 218 ASP A O 1
ATOM 1615 N N . VAL A 1 219 ? 8.944 -8.911 -0.603 1.00 96.50 219 VAL A N 1
ATOM 1616 C CA . VAL A 1 219 ? 8.682 -10.349 -0.813 1.00 96.50 219 VAL A CA 1
ATOM 1617 C C . VAL A 1 219 ? 7.890 -10.663 -2.086 1.00 96.50 219 VAL A C 1
ATOM 1619 O O . VAL A 1 219 ? 7.766 -11.832 -2.447 1.00 96.50 219 VAL A O 1
ATOM 1622 N N . ASN A 1 220 ? 7.378 -9.660 -2.813 1.00 97.38 220 ASN A N 1
ATOM 1623 C CA . ASN A 1 220 ? 6.518 -9.892 -3.982 1.00 97.38 220 ASN A CA 1
ATOM 1624 C C . ASN A 1 220 ? 7.207 -10.732 -5.069 1.00 97.38 220 ASN A C 1
ATOM 1626 O O . ASN A 1 220 ? 6.552 -11.527 -5.735 1.00 97.38 220 ASN A O 1
ATOM 1630 N N . ARG A 1 221 ? 8.524 -10.581 -5.249 1.00 95.62 221 ARG A N 1
ATOM 1631 C CA . ARG A 1 221 ? 9.316 -11.312 -6.258 1.00 95.62 221 ARG A CA 1
ATOM 1632 C C . ARG A 1 221 ? 10.104 -12.488 -5.682 1.00 95.62 221 ARG A C 1
ATOM 1634 O O . ARG A 1 221 ? 11.096 -12.911 -6.268 1.00 95.62 221 ARG A O 1
ATOM 1641 N N . ASP A 1 222 ? 9.707 -12.989 -4.517 1.00 95.50 222 ASP A N 1
ATOM 1642 C 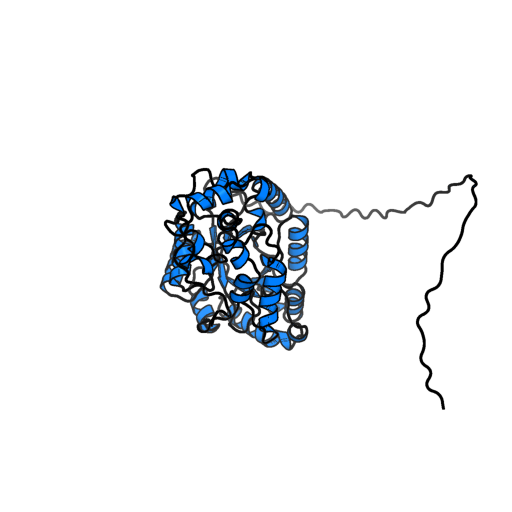CA . ASP A 1 222 ? 10.269 -14.192 -3.907 1.00 95.50 222 ASP A CA 1
ATOM 1643 C C . ASP A 1 222 ? 9.156 -15.205 -3.644 1.00 95.50 222 ASP A C 1
ATOM 1645 O O . ASP A 1 222 ? 8.755 -15.418 -2.505 1.00 95.50 222 ASP A O 1
ATOM 1649 N N . LEU A 1 223 ? 8.604 -15.792 -4.713 1.00 94.06 223 LEU A N 1
ATOM 1650 C CA . LEU A 1 223 ? 7.382 -16.599 -4.622 1.00 94.06 223 LEU A CA 1
ATOM 1651 C C . LEU A 1 223 ? 7.543 -17.814 -3.693 1.00 94.06 223 LEU A C 1
ATOM 1653 O O . LEU A 1 223 ? 6.621 -18.137 -2.942 1.00 94.06 223 LEU A O 1
ATOM 1657 N N . ASP A 1 224 ? 8.720 -18.440 -3.686 1.00 94.62 224 ASP A N 1
ATOM 1658 C CA . ASP A 1 224 ? 9.033 -19.561 -2.794 1.00 94.62 224 ASP A CA 1
ATOM 1659 C C . ASP A 1 224 ? 9.061 -19.117 -1.324 1.00 94.62 224 ASP A C 1
ATOM 1661 O O . ASP A 1 224 ? 8.405 -19.722 -0.468 1.00 94.62 224 ASP A O 1
ATOM 1665 N N . GLY A 1 225 ? 9.777 -18.027 -1.027 1.00 96.12 225 GLY A N 1
ATOM 1666 C CA . GLY A 1 225 ? 9.854 -17.451 0.316 1.00 96.12 225 GLY A CA 1
ATOM 1667 C C . GLY A 1 225 ? 8.495 -16.960 0.812 1.00 96.12 225 GLY A C 1
ATOM 1668 O O . GLY A 1 225 ? 8.093 -17.263 1.939 1.00 96.12 225 GLY A O 1
ATOM 1669 N N . LEU A 1 226 ? 7.741 -16.286 -0.056 1.00 97.31 226 LEU A N 1
ATOM 1670 C CA . LEU A 1 226 ? 6.376 -15.845 0.197 1.00 97.31 226 LEU A CA 1
ATOM 1671 C C . LEU A 1 226 ? 5.455 -17.033 0.498 1.00 97.31 226 LEU A C 1
ATOM 1673 O O . LEU A 1 226 ? 4.720 -16.989 1.482 1.00 97.31 226 LEU A O 1
ATOM 1677 N N . THR A 1 227 ? 5.512 -18.108 -0.293 1.00 97.62 227 THR A N 1
ATOM 1678 C CA . THR A 1 227 ? 4.697 -19.316 -0.081 1.00 97.62 227 THR A CA 1
ATOM 1679 C C . THR A 1 227 ? 5.027 -19.978 1.255 1.00 97.62 227 THR A C 1
ATOM 1681 O O . THR A 1 227 ? 4.127 -20.336 2.020 1.00 97.62 227 THR A O 1
ATOM 1684 N N . ALA A 1 228 ? 6.315 -20.093 1.589 1.00 98.12 228 ALA A N 1
ATOM 1685 C CA . ALA A 1 228 ? 6.753 -20.637 2.869 1.00 98.12 228 ALA A CA 1
ATOM 1686 C C . ALA A 1 228 ? 6.277 -19.778 4.054 1.00 98.12 228 ALA A C 1
ATOM 1688 O O . ALA A 1 228 ? 5.777 -20.313 5.050 1.00 98.12 228 ALA A O 1
ATOM 1689 N N . MET A 1 229 ? 6.398 -18.451 3.945 1.00 97.94 229 MET A N 1
ATOM 1690 C CA . MET A 1 229 ? 5.945 -17.509 4.968 1.00 97.94 229 MET A CA 1
ATOM 1691 C C . MET A 1 229 ? 4.423 -17.540 5.130 1.00 97.94 229 MET A C 1
ATOM 1693 O O . MET A 1 229 ? 3.940 -17.687 6.252 1.00 97.94 229 MET A O 1
ATOM 1697 N N . ALA A 1 230 ? 3.668 -17.486 4.030 1.00 98.25 230 ALA A N 1
ATOM 1698 C CA . ALA A 1 230 ? 2.212 -17.586 4.030 1.00 98.25 230 ALA A CA 1
ATOM 1699 C C . ALA A 1 230 ? 1.741 -18.894 4.679 1.00 98.25 230 ALA A C 1
ATOM 1701 O O . ALA A 1 230 ? 0.839 -18.884 5.513 1.00 98.25 230 ALA A O 1
ATOM 1702 N N . GLY A 1 231 ? 2.405 -20.017 4.384 1.00 98.38 231 GLY A N 1
ATOM 1703 C CA . GLY A 1 231 ? 2.114 -21.303 5.012 1.00 98.38 231 GLY A CA 1
ATOM 1704 C C . GLY A 1 231 ? 2.336 -21.311 6.529 1.00 98.38 231 GLY A C 1
ATOM 1705 O O . GLY A 1 231 ? 1.557 -21.932 7.249 1.00 98.38 231 GLY A O 1
ATOM 1706 N N . LYS A 1 232 ? 3.373 -20.628 7.038 1.00 98.56 232 LYS A N 1
ATOM 1707 C CA . LYS A 1 232 ? 3.578 -20.461 8.490 1.00 98.56 232 LYS A CA 1
ATOM 1708 C C . LYS A 1 232 ? 2.491 -19.575 9.105 1.00 98.56 232 LYS A C 1
ATOM 1710 O O . LYS A 1 232 ? 1.879 -19.982 10.085 1.00 98.56 232 LYS A O 1
ATOM 1715 N N . LEU A 1 233 ? 2.210 -18.422 8.495 1.00 98.31 233 LEU A N 1
ATOM 1716 C CA . LEU A 1 233 ? 1.203 -17.472 8.977 1.00 98.31 233 LEU A CA 1
ATOM 1717 C C . LEU A 1 233 ? -0.198 -18.085 9.027 1.00 98.31 233 LEU A C 1
ATOM 1719 O O . LEU A 1 233 ? -0.884 -17.925 10.025 1.00 98.31 233 LEU A O 1
ATOM 1723 N N . ARG A 1 234 ? -0.605 -18.844 8.004 1.00 97.75 234 ARG A N 1
ATOM 1724 C CA . ARG A 1 234 ? -1.917 -19.513 7.978 1.00 97.75 234 ARG A CA 1
ATOM 1725 C C . ARG A 1 234 ? -2.044 -20.659 8.982 1.00 97.75 234 ARG A C 1
ATOM 1727 O O . ARG A 1 234 ? -3.158 -20.999 9.359 1.00 97.75 234 ARG A O 1
ATOM 1734 N N . ARG A 1 235 ? -0.936 -21.283 9.398 1.00 98.12 235 ARG A N 1
ATOM 1735 C CA . ARG A 1 235 ? -0.967 -22.277 10.486 1.00 98.12 235 ARG A CA 1
ATOM 1736 C C . ARG A 1 235 ? -1.180 -21.619 11.844 1.00 98.12 235 ARG A C 1
ATOM 1738 O O . ARG A 1 235 ? -1.888 -22.190 12.662 1.00 98.12 235 ARG A O 1
ATOM 1745 N N . GLU A 1 236 ? -0.573 -20.456 12.055 1.00 97.94 236 GLU A N 1
ATOM 1746 C CA . GLU A 1 236 ? -0.680 -19.710 13.311 1.00 97.94 236 GLU A CA 1
ATOM 1747 C C . GLU A 1 236 ? -2.019 -18.956 13.414 1.00 97.94 236 GLU A C 1
ATOM 1749 O O . GLU A 1 236 ? -2.698 -19.015 14.435 1.00 97.94 236 GLU A O 1
ATOM 1754 N N . TRP A 1 237 ? -2.455 -18.322 12.321 1.00 97.69 237 TRP A N 1
ATOM 1755 C CA . TRP A 1 237 ? -3.694 -17.546 12.229 1.00 97.69 237 TRP A CA 1
ATOM 1756 C C . TRP A 1 237 ? -4.529 -17.981 11.012 1.00 97.69 237 TRP A C 1
ATOM 1758 O O . TRP A 1 237 ? -4.486 -17.326 9.966 1.00 97.69 237 TRP A O 1
ATOM 1768 N N . PRO A 1 238 ? -5.309 -19.075 11.114 1.00 96.38 238 PRO A N 1
ATOM 1769 C CA . PRO A 1 238 ? -6.045 -19.642 9.978 1.00 96.38 238 PRO A CA 1
ATOM 1770 C C . PRO A 1 238 ? -7.144 -18.728 9.419 1.00 96.38 238 PRO A C 1
ATOM 1772 O O . PRO A 1 238 ? -7.450 -18.807 8.231 1.00 96.38 238 PRO A O 1
ATOM 1775 N N . ASP A 1 239 ? -7.707 -17.849 10.252 1.00 95.88 239 ASP A N 1
ATOM 1776 C CA . ASP A 1 239 ? -8.777 -16.922 9.863 1.00 95.88 239 ASP A CA 1
ATOM 1777 C C . ASP A 1 239 ? -8.260 -15.547 9.398 1.00 95.88 239 ASP A C 1
ATOM 1779 O O . ASP A 1 239 ? -9.045 -14.718 8.932 1.00 95.88 239 ASP A O 1
ATOM 1783 N N . MET A 1 240 ? -6.953 -15.278 9.520 1.00 97.69 240 MET A N 1
ATOM 1784 C CA . MET A 1 240 ? -6.362 -14.005 9.108 1.00 97.69 240 MET A CA 1
ATOM 1785 C C . MET A 1 240 ? -6.010 -14.038 7.622 1.00 97.69 240 MET A C 1
ATOM 1787 O O . MET A 1 240 ? -5.236 -14.877 7.157 1.00 97.69 240 MET A O 1
ATOM 1791 N N . GLY A 1 241 ? -6.546 -13.079 6.872 1.00 97.81 241 GLY A N 1
ATOM 1792 C CA . GLY A 1 241 ? -6.199 -12.905 5.472 1.00 97.81 241 GLY A CA 1
ATOM 1793 C C . GLY A 1 241 ? -4.763 -12.406 5.282 1.00 97.81 241 GLY A C 1
ATOM 1794 O O . GLY A 1 241 ? -4.222 -11.649 6.089 1.00 97.81 241 GLY A O 1
ATOM 1795 N N . LEU A 1 242 ? -4.164 -12.758 4.155 1.00 98.56 242 LEU A N 1
ATOM 1796 C CA . LEU A 1 242 ? -2.869 -12.254 3.717 1.00 98.56 242 LEU A CA 1
ATOM 1797 C C . LEU A 1 242 ? -3.048 -11.401 2.466 1.00 98.56 242 LEU A C 1
ATOM 1799 O O . LEU A 1 242 ? -3.869 -11.709 1.604 1.00 98.56 242 LEU A O 1
ATOM 1803 N N . GLY A 1 243 ? -2.271 -10.335 2.343 1.00 98.44 243 GLY A N 1
ATOM 1804 C CA . GLY A 1 243 ? -2.226 -9.544 1.124 1.00 98.44 243 GLY A CA 1
ATOM 1805 C C . GLY A 1 243 ? -0.837 -9.019 0.811 1.00 98.44 243 GLY A C 1
ATOM 1806 O O . GLY A 1 243 ? 0.056 -9.041 1.656 1.00 98.44 243 GLY A O 1
ATOM 1807 N N . LEU A 1 244 ? -0.675 -8.535 -0.416 1.00 98.69 244 LEU A N 1
ATOM 1808 C CA . LEU A 1 244 ? 0.545 -7.893 -0.909 1.00 98.69 244 LEU A CA 1
ATOM 1809 C C . LEU A 1 244 ? 0.235 -6.490 -1.408 1.00 98.69 244 LEU A C 1
ATOM 1811 O O . LEU A 1 244 ? -0.896 -6.202 -1.783 1.00 98.69 244 LEU A O 1
ATOM 1815 N N . MET A 1 245 ? 1.238 -5.622 -1.459 1.00 98.19 245 MET A N 1
ATOM 1816 C CA . MET A 1 245 ? 1.115 -4.312 -2.097 1.00 98.19 245 MET A CA 1
ATOM 1817 C C . MET A 1 245 ? 1.530 -4.404 -3.565 1.00 98.19 245 MET A C 1
ATOM 1819 O O . MET A 1 245 ? 2.667 -4.774 -3.838 1.00 98.19 245 MET A O 1
ATOM 1823 N N . ALA A 1 246 ? 0.645 -4.061 -4.503 1.00 98.44 246 ALA A N 1
ATOM 1824 C CA . ALA A 1 246 ? 0.874 -4.342 -5.922 1.00 98.44 246 ALA A CA 1
ATOM 1825 C C . ALA A 1 246 ? 1.625 -3.232 -6.674 1.00 98.44 246 ALA A C 1
ATOM 1827 O O . ALA A 1 246 ? 2.709 -3.470 -7.199 1.00 98.44 246 ALA A O 1
ATOM 1828 N N . ASN A 1 247 ? 1.087 -2.011 -6.719 1.00 98.12 247 ASN A N 1
ATOM 1829 C CA . ASN A 1 247 ? 1.617 -0.920 -7.551 1.00 98.12 247 ASN A CA 1
ATOM 1830 C C . ASN A 1 247 ? 2.341 0.177 -6.759 1.00 98.12 247 ASN A C 1
ATOM 1832 O O . ASN A 1 247 ? 2.329 1.333 -7.175 1.00 98.12 247 ASN A O 1
ATOM 1836 N N . GLU A 1 248 ? 2.980 -0.136 -5.626 1.00 95.00 248 GLU A N 1
ATOM 1837 C CA . GLU A 1 248 ? 3.765 0.886 -4.913 1.00 95.00 248 GLU A CA 1
ATOM 1838 C C . GLU A 1 248 ? 4.967 1.343 -5.748 1.00 95.00 248 GLU A C 1
ATOM 1840 O O . GLU A 1 248 ? 5.233 2.533 -5.822 1.00 95.00 248 GLU A O 1
ATOM 1845 N N . GLY A 1 249 ? 5.696 0.432 -6.400 1.00 94.56 249 GLY A N 1
ATOM 1846 C CA . GLY A 1 249 ? 6.810 0.812 -7.279 1.00 94.56 249 GLY A CA 1
ATOM 1847 C C . GLY A 1 249 ? 8.111 1.216 -6.571 1.00 94.56 249 GLY A C 1
ATOM 1848 O O . GLY A 1 249 ? 8.953 1.876 -7.178 1.00 94.56 249 GLY A O 1
ATOM 1849 N N . CYS A 1 250 ? 8.310 0.843 -5.301 1.00 94.81 250 CYS A N 1
ATOM 1850 C CA . CYS A 1 250 ? 9.549 1.115 -4.560 1.00 94.81 250 CYS A CA 1
ATOM 1851 C C . CYS A 1 250 ? 10.793 0.469 -5.199 1.00 94.81 250 CYS A C 1
ATOM 1853 O O . CYS A 1 250 ? 10.704 -0.517 -5.924 1.00 94.81 250 CYS A O 1
ATOM 1855 N N . LEU A 1 251 ? 11.986 0.960 -4.855 1.00 96.25 251 LEU A N 1
ATOM 1856 C CA . LEU A 1 251 ? 13.213 0.179 -5.050 1.00 96.25 251 LEU A CA 1
ATOM 1857 C C . LEU A 1 251 ? 13.110 -1.149 -4.280 1.00 96.25 251 LEU A C 1
ATOM 1859 O O . LEU A 1 251 ? 12.636 -1.150 -3.143 1.00 96.25 251 LEU A O 1
ATOM 1863 N N . TYR A 1 252 ? 13.599 -2.246 -4.862 1.00 95.12 252 TYR A N 1
ATOM 1864 C CA . TYR A 1 252 ? 13.758 -3.506 -4.129 1.00 95.12 252 TYR A CA 1
ATOM 1865 C C . TYR A 1 252 ? 14.710 -3.314 -2.944 1.00 95.12 252 TYR A C 1
ATOM 1867 O O . TYR A 1 252 ? 15.778 -2.714 -3.109 1.00 95.12 252 TYR A O 1
ATOM 1875 N N . ALA A 1 253 ? 14.317 -3.797 -1.761 1.00 93.88 253 ALA A N 1
ATOM 1876 C CA . ALA A 1 253 ? 15.061 -3.635 -0.512 1.00 93.88 253 ALA A CA 1
ATOM 1877 C C . ALA A 1 253 ? 15.477 -2.169 -0.278 1.00 93.88 253 ALA A C 1
ATOM 1879 O O . ALA A 1 253 ? 16.628 -1.870 0.048 1.00 93.88 253 ALA A O 1
ATOM 1880 N N . CYS A 1 254 ? 14.540 -1.239 -0.515 1.00 95.25 254 CYS A N 1
ATOM 1881 C CA . CYS A 1 254 ? 14.818 0.196 -0.586 1.00 95.25 254 CYS A CA 1
ATOM 1882 C C . CYS A 1 254 ? 15.602 0.703 0.644 1.00 95.25 254 CYS A C 1
ATOM 1884 O O . CYS A 1 254 ? 15.040 0.739 1.750 1.00 95.25 254 CYS A O 1
ATOM 1886 N N . PRO A 1 255 ? 16.848 1.190 0.468 1.00 94.50 255 PRO A N 1
ATOM 1887 C CA . PRO A 1 255 ? 17.667 1.671 1.582 1.00 94.50 255 PRO A CA 1
ATOM 1888 C C . PRO A 1 255 ? 17.116 2.969 2.184 1.00 94.50 255 PRO A C 1
ATOM 1890 O O . PRO A 1 255 ? 17.400 3.296 3.330 1.00 94.50 255 PRO A O 1
ATOM 1893 N N . PHE A 1 256 ? 16.284 3.692 1.432 1.00 94.31 256 PHE A N 1
ATOM 1894 C CA . PHE A 1 256 ? 15.701 4.957 1.862 1.00 94.31 256 PHE A CA 1
ATOM 1895 C C . PHE A 1 256 ? 14.402 4.788 2.652 1.00 94.31 256 PHE A C 1
ATOM 1897 O O . PHE A 1 256 ? 13.976 5.748 3.280 1.00 94.31 256 PHE A O 1
ATOM 1904 N N . LYS A 1 257 ? 13.747 3.614 2.636 1.00 92.25 257 LYS A N 1
ATOM 1905 C CA . LYS A 1 257 ? 12.348 3.477 3.099 1.00 92.25 257 LYS A CA 1
ATOM 1906 C C . LYS A 1 257 ? 12.139 3.933 4.544 1.00 92.25 257 LYS A C 1
ATOM 1908 O O . LYS A 1 257 ? 11.218 4.695 4.793 1.00 92.25 257 LYS A O 1
ATOM 1913 N N . GLN A 1 258 ? 13.007 3.517 5.468 1.00 92.19 258 GLN A N 1
ATOM 1914 C CA . GLN A 1 258 ? 12.880 3.882 6.886 1.00 92.19 258 GLN A CA 1
ATOM 1915 C C . GLN A 1 258 ? 13.000 5.395 7.096 1.00 92.19 258 GLN A C 1
ATOM 1917 O O . GLN A 1 258 ? 12.125 6.007 7.701 1.00 92.19 258 GLN A O 1
ATOM 1922 N N . ALA A 1 259 ? 14.056 6.008 6.555 1.00 92.00 259 ALA A N 1
ATOM 1923 C CA . ALA A 1 259 ? 14.255 7.451 6.655 1.00 92.00 259 ALA A CA 1
ATOM 1924 C C . ALA A 1 259 ? 13.160 8.229 5.911 1.00 92.00 259 ALA A C 1
ATOM 1926 O O . ALA A 1 259 ? 12.715 9.264 6.384 1.00 92.00 259 ALA A O 1
ATOM 1927 N N . HIS A 1 260 ? 12.696 7.727 4.768 1.00 91.00 260 HIS A N 1
ATOM 1928 C CA . HIS A 1 260 ? 11.604 8.317 4.001 1.00 91.00 260 HIS A CA 1
ATOM 1929 C C . HIS A 1 260 ? 10.306 8.361 4.818 1.00 91.00 260 HIS A C 1
ATOM 1931 O O . HIS A 1 260 ? 9.719 9.433 4.953 1.00 91.00 260 HIS A O 1
ATOM 1937 N N . ASP A 1 261 ? 9.900 7.241 5.419 1.00 91.44 261 ASP A N 1
ATOM 1938 C CA . ASP A 1 261 ? 8.698 7.189 6.258 1.00 91.44 261 ASP A CA 1
ATOM 1939 C C . ASP A 1 261 ? 8.832 8.094 7.492 1.00 91.44 261 ASP A C 1
ATOM 1941 O O . ASP A 1 261 ? 7.887 8.794 7.859 1.00 91.44 261 ASP A O 1
ATOM 1945 N N . ALA A 1 262 ? 10.021 8.125 8.104 1.00 90.75 262 ALA A N 1
ATOM 1946 C CA . ALA A 1 262 ? 10.316 9.003 9.231 1.00 90.75 262 ALA A CA 1
ATOM 1947 C C . ALA A 1 262 ? 10.269 10.486 8.836 1.00 90.75 262 ALA A C 1
ATOM 1949 O O . ALA A 1 262 ? 9.718 11.292 9.577 1.00 90.75 262 ALA A O 1
ATOM 1950 N N . HIS A 1 263 ? 10.786 10.868 7.666 1.00 89.38 263 HIS A N 1
ATOM 1951 C CA . HIS A 1 263 ? 10.700 12.247 7.190 1.00 89.38 263 HIS A CA 1
ATOM 1952 C C . HIS A 1 263 ? 9.248 12.677 6.962 1.00 89.38 263 HIS A C 1
ATOM 1954 O O . HIS A 1 263 ? 8.888 13.780 7.361 1.00 89.38 263 HIS A O 1
ATOM 1960 N N . ILE A 1 264 ? 8.400 11.810 6.395 1.00 88.31 264 ILE A N 1
ATOM 1961 C CA . ILE A 1 264 ? 6.967 12.110 6.241 1.00 88.31 264 ILE A CA 1
ATOM 1962 C C . ILE A 1 264 ? 6.285 12.291 7.603 1.00 88.31 264 ILE A C 1
ATOM 1964 O O . ILE A 1 264 ? 5.472 13.195 7.770 1.00 88.31 264 ILE A O 1
ATOM 1968 N N . ALA A 1 265 ? 6.612 11.456 8.591 1.00 89.38 265 ALA A N 1
ATOM 1969 C CA . ALA A 1 265 ? 6.097 11.643 9.946 1.00 89.38 265 ALA A CA 1
ATOM 1970 C C . ALA A 1 265 ? 6.603 12.963 10.561 1.00 89.38 265 ALA A C 1
ATOM 1972 O O . ALA A 1 265 ? 5.819 13.740 11.105 1.00 89.38 265 ALA A O 1
ATOM 1973 N N . LEU A 1 266 ? 7.897 13.266 10.407 1.00 87.69 266 LEU A N 1
ATOM 1974 C CA . LEU A 1 266 ? 8.534 14.459 10.962 1.00 87.69 266 LEU A CA 1
ATOM 1975 C C . LEU A 1 266 ? 7.962 15.761 10.399 1.00 87.69 266 LEU A C 1
ATOM 1977 O O . LEU A 1 266 ? 7.795 16.713 11.154 1.00 87.69 266 LEU A O 1
ATOM 1981 N N . SER A 1 267 ? 7.629 15.835 9.111 1.00 82.69 267 SER A N 1
ATOM 1982 C CA . SER A 1 267 ? 7.059 17.059 8.527 1.00 82.69 267 SER A CA 1
ATOM 1983 C C . SER A 1 267 ? 5.679 17.425 9.045 1.00 82.69 267 SER A C 1
ATOM 1985 O O . SER A 1 267 ? 5.202 18.525 8.783 1.00 82.69 267 SER A O 1
ATOM 1987 N N . ARG A 1 268 ? 5.015 16.504 9.748 1.00 76.06 268 ARG A N 1
ATOM 1988 C CA . ARG A 1 268 ? 3.782 16.805 10.479 1.00 76.06 268 ARG A CA 1
ATOM 1989 C C . ARG A 1 268 ? 4.061 17.392 11.862 1.00 76.06 268 ARG A C 1
ATOM 1991 O O . ARG A 1 268 ? 3.206 18.069 12.412 1.00 76.06 268 ARG A O 1
ATOM 1998 N N . LEU A 1 269 ? 5.243 17.130 12.415 1.00 78.12 269 LEU A N 1
ATOM 1999 C CA . LEU A 1 269 ? 5.662 17.585 13.743 1.00 78.12 269 LEU A CA 1
ATOM 2000 C C . LEU A 1 269 ? 6.480 18.878 13.686 1.00 78.12 269 LEU A C 1
ATOM 2002 O O . LEU A 1 269 ? 6.504 19.647 14.642 1.00 78.12 269 LEU A O 1
ATOM 2006 N N . ALA A 1 270 ? 7.163 19.118 12.570 1.00 72.88 270 ALA A N 1
ATOM 2007 C CA . ALA A 1 270 ? 8.019 20.270 12.357 1.00 72.88 270 ALA A CA 1
ATOM 2008 C C . ALA A 1 270 ? 7.815 20.836 10.949 1.00 72.88 270 ALA A C 1
ATOM 2010 O O . ALA A 1 270 ? 7.538 20.100 10.003 1.00 72.88 270 ALA A O 1
ATOM 2011 N N . ALA A 1 271 ? 8.017 22.147 10.797 1.00 67.00 271 ALA A N 1
ATOM 2012 C CA . ALA A 1 271 ? 8.026 22.822 9.501 1.00 67.00 271 ALA A CA 1
ATOM 2013 C C . ALA A 1 271 ? 9.290 22.445 8.703 1.00 67.00 271 ALA A C 1
ATOM 2015 O O . ALA A 1 271 ? 10.215 23.239 8.534 1.00 67.00 271 ALA A O 1
ATOM 2016 N N . CYS A 1 272 ? 9.351 21.198 8.242 1.00 65.69 272 CYS A N 1
ATOM 2017 C CA . CYS A 1 272 ? 10.444 20.655 7.450 1.00 65.69 272 CYS A CA 1
ATOM 2018 C C . CYS A 1 272 ? 9.997 20.470 5.999 1.00 65.69 272 CYS A C 1
ATOM 2020 O O . CYS A 1 272 ? 8.903 19.974 5.729 1.00 65.69 272 CYS A O 1
ATOM 2022 N N . ARG A 1 273 ? 10.874 20.817 5.048 1.00 60.56 273 ARG A N 1
ATOM 2023 C CA . ARG A 1 273 ? 10.681 20.450 3.641 1.00 60.56 273 ARG A CA 1
ATOM 2024 C C . ARG A 1 273 ? 10.896 18.946 3.500 1.00 60.56 273 ARG A C 1
ATOM 2026 O O . ARG A 1 273 ? 12.035 18.489 3.462 1.00 60.56 273 ARG A O 1
ATOM 2033 N N . VAL A 1 274 ? 9.814 18.184 3.415 1.00 65.06 274 VAL A N 1
ATOM 2034 C CA . VAL A 1 274 ? 9.857 16.778 3.003 1.00 65.06 274 VAL A CA 1
ATOM 2035 C C . VAL A 1 274 ? 8.894 16.579 1.844 1.00 65.06 274 VAL A C 1
ATOM 2037 O O . VAL A 1 274 ? 7.907 17.301 1.719 1.00 65.06 274 VAL A O 1
ATOM 2040 N N . GLY A 1 275 ? 9.185 15.610 0.981 1.00 66.56 275 GLY A N 1
ATOM 2041 C CA . GLY A 1 275 ? 8.349 15.338 -0.179 1.00 66.56 275 GLY A CA 1
ATOM 2042 C C . GLY A 1 275 ? 9.129 14.760 -1.359 1.00 66.56 275 GLY A C 1
ATOM 2043 O O . GLY A 1 275 ? 10.264 14.302 -1.183 1.00 66.56 275 GLY A O 1
ATOM 2044 N N . PRO A 1 276 ? 8.536 14.781 -2.567 1.00 68.75 276 PRO A N 1
ATOM 2045 C CA . PRO A 1 276 ? 9.151 14.223 -3.770 1.00 68.75 276 PRO A CA 1
ATOM 2046 C C . PRO A 1 276 ? 10.502 14.869 -4.102 1.00 68.75 276 PRO A C 1
ATOM 2048 O O . PRO A 1 276 ? 11.373 14.179 -4.621 1.00 68.75 276 PRO A O 1
ATOM 2051 N N . ASP A 1 277 ? 10.726 16.131 -3.727 1.00 80.06 277 ASP A N 1
ATOM 2052 C CA . ASP A 1 277 ? 12.005 16.824 -3.931 1.00 80.06 277 ASP A CA 1
ATOM 2053 C C . ASP A 1 277 ? 13.173 16.127 -3.224 1.00 80.06 277 ASP A C 1
ATOM 2055 O O . ASP A 1 277 ? 14.207 15.880 -3.837 1.00 80.06 277 ASP A O 1
ATOM 2059 N N . LEU A 1 278 ? 12.998 15.717 -1.962 1.00 85.50 278 LEU A N 1
ATOM 2060 C CA . LEU A 1 278 ? 14.045 15.002 -1.225 1.00 85.50 278 LEU A CA 1
ATOM 2061 C C . LEU A 1 278 ? 14.380 13.669 -1.908 1.00 85.50 278 LEU A C 1
ATOM 2063 O O . LEU A 1 278 ? 15.547 13.301 -2.051 1.00 85.50 278 LEU A O 1
ATOM 2067 N N . ASN A 1 279 ? 13.350 12.961 -2.378 1.00 88.62 279 ASN A N 1
ATOM 2068 C CA . ASN A 1 279 ? 13.521 11.705 -3.100 1.00 88.62 279 ASN A CA 1
ATOM 2069 C C . ASN A 1 279 ? 14.164 11.908 -4.483 1.00 88.62 279 ASN A C 1
ATOM 2071 O O . ASN A 1 279 ? 14.920 11.042 -4.929 1.00 88.62 279 ASN A O 1
ATOM 2075 N N . ARG A 1 280 ? 13.889 13.036 -5.149 1.00 87.88 280 ARG A N 1
ATOM 2076 C CA . ARG A 1 280 ? 14.501 13.450 -6.422 1.00 87.88 280 ARG A CA 1
ATOM 2077 C C . ARG A 1 280 ? 15.966 13.820 -6.261 1.00 87.88 280 ARG A C 1
ATOM 2079 O O . ARG A 1 280 ? 16.763 13.437 -7.107 1.00 87.88 280 ARG A O 1
ATOM 2086 N N . ASP A 1 281 ? 16.320 14.535 -5.203 1.00 87.12 281 ASP A N 1
ATOM 2087 C CA . ASP A 1 281 ? 17.660 15.107 -5.067 1.00 87.12 281 ASP A CA 1
ATOM 2088 C C . ASP A 1 281 ? 18.629 14.122 -4.391 1.00 87.12 281 ASP A C 1
ATOM 2090 O O . ASP A 1 281 ? 19.807 14.035 -4.759 1.00 87.12 281 ASP A O 1
ATOM 2094 N N . LEU A 1 282 ? 18.131 13.333 -3.430 1.00 90.12 282 LEU A N 1
ATOM 2095 C CA . LEU A 1 282 ? 18.951 12.460 -2.580 1.00 90.12 282 LEU A CA 1
ATOM 2096 C C . LEU A 1 282 ? 18.486 10.995 -2.521 1.00 90.12 282 LEU A C 1
ATOM 2098 O O . LEU A 1 282 ? 19.225 10.154 -2.013 1.00 90.12 282 LEU A O 1
ATOM 2102 N N . GLY A 1 283 ? 17.279 10.676 -2.995 1.00 92.31 283 GLY A N 1
ATOM 2103 C CA . GLY A 1 283 ? 16.621 9.400 -2.695 1.00 92.31 283 GLY A CA 1
ATOM 2104 C C . GLY A 1 283 ? 16.329 8.495 -3.894 1.00 92.31 283 GLY A C 1
ATOM 2105 O O . GLY A 1 283 ? 17.120 8.335 -4.829 1.00 92.31 283 GLY A O 1
ATOM 2106 N N . CYS A 1 284 ? 15.175 7.824 -3.829 1.00 92.88 284 CYS A N 1
ATOM 2107 C CA . CYS A 1 284 ? 14.816 6.767 -4.773 1.00 92.88 284 CYS A CA 1
ATOM 2108 C C . CYS A 1 284 ? 14.555 7.270 -6.200 1.00 92.88 284 CYS A C 1
ATOM 2110 O O . CYS A 1 284 ? 14.941 6.587 -7.146 1.00 92.88 284 CYS A O 1
ATOM 2112 N N . LEU A 1 285 ? 13.967 8.457 -6.377 1.00 92.81 285 LEU A N 1
ATOM 2113 C CA . LEU A 1 285 ? 13.701 9.014 -7.708 1.00 92.81 285 LEU A CA 1
ATOM 2114 C C . LEU A 1 285 ? 15.009 9.319 -8.446 1.00 92.81 285 LEU A C 1
ATOM 2116 O O . LEU A 1 285 ? 15.131 9.004 -9.630 1.00 92.81 285 LEU A O 1
ATOM 2120 N N . ARG A 1 286 ? 16.022 9.828 -7.729 1.00 92.88 286 ARG A N 1
ATOM 2121 C CA . ARG A 1 286 ? 17.388 9.958 -8.257 1.00 92.88 286 ARG A CA 1
ATOM 2122 C C . ARG A 1 286 ? 17.944 8.617 -8.719 1.00 92.88 286 ARG A C 1
ATOM 2124 O O . ARG A 1 286 ? 18.430 8.493 -9.836 1.00 92.88 286 ARG A O 1
ATOM 2131 N N . SER A 1 287 ? 17.829 7.608 -7.857 1.00 94.19 287 SER A N 1
ATOM 2132 C CA . SER A 1 287 ? 18.309 6.253 -8.132 1.00 94.19 287 SER A CA 1
ATOM 2133 C C . SER A 1 287 ? 17.669 5.632 -9.375 1.00 94.19 287 SER A C 1
ATOM 2135 O O . SER A 1 287 ? 18.355 4.930 -10.111 1.00 94.19 287 SER A O 1
ATOM 2137 N N . PHE A 1 288 ? 16.376 5.867 -9.612 1.00 94.81 288 PHE A N 1
ATOM 2138 C CA . PHE A 1 288 ? 15.709 5.436 -10.841 1.00 94.81 288 PHE A CA 1
ATOM 2139 C C . PHE A 1 288 ? 16.216 6.199 -12.066 1.00 94.81 288 PHE A C 1
ATOM 2141 O O . PHE A 1 288 ? 16.449 5.590 -13.103 1.00 94.81 288 PHE A O 1
ATOM 2148 N N . ALA A 1 289 ? 16.419 7.514 -11.950 1.00 91.88 289 ALA A N 1
ATOM 2149 C CA . ALA A 1 289 ? 16.910 8.329 -13.056 1.00 91.88 289 ALA A CA 1
ATOM 2150 C C . ALA A 1 289 ? 18.358 7.999 -13.461 1.00 91.88 289 ALA A C 1
ATOM 2152 O O . ALA A 1 289 ? 18.679 8.058 -14.645 1.00 91.88 289 ALA A O 1
ATOM 2153 N N . GLU A 1 290 ? 19.218 7.652 -12.501 1.00 92.12 290 GLU A N 1
ATOM 2154 C CA . GLU A 1 290 ? 20.613 7.258 -12.746 1.00 92.12 290 GLU A CA 1
ATOM 2155 C C . GLU A 1 290 ? 20.744 5.809 -13.246 1.00 92.12 290 GLU A C 1
ATOM 2157 O O . GLU A 1 290 ? 21.661 5.505 -14.005 1.00 92.12 290 GLU A O 1
ATOM 2162 N N . ALA A 1 291 ? 19.837 4.915 -12.838 1.00 93.75 291 ALA A N 1
ATOM 2163 C CA . ALA A 1 291 ? 19.837 3.506 -13.235 1.00 93.75 291 ALA A CA 1
ATOM 2164 C C . ALA A 1 291 ? 18.407 3.016 -13.546 1.00 93.75 291 ALA A C 1
ATOM 2166 O O . ALA A 1 291 ? 17.768 2.391 -12.690 1.00 93.75 291 ALA A O 1
ATOM 2167 N N . PRO A 1 292 ? 17.891 3.267 -14.764 1.00 93.50 292 PRO A N 1
ATOM 2168 C CA . PRO A 1 292 ? 16.492 3.001 -15.106 1.00 93.50 292 PRO A CA 1
ATOM 2169 C C . PRO A 1 292 ? 16.058 1.535 -15.048 1.00 93.50 292 PRO A C 1
ATOM 2171 O O . PRO A 1 292 ? 14.880 1.272 -14.816 1.00 93.50 292 PRO A O 1
ATOM 2174 N N . GLY A 1 293 ? 16.976 0.566 -15.154 1.00 96.50 293 GLY A N 1
ATOM 2175 C CA . GLY A 1 293 ? 16.646 -0.846 -14.923 1.00 96.50 293 GLY A CA 1
ATOM 2176 C C . GLY A 1 293 ? 16.082 -1.109 -13.524 1.00 96.50 293 GLY A C 1
ATOM 2177 O O . GLY A 1 293 ? 15.318 -2.052 -13.320 1.00 96.50 293 GLY A O 1
ATOM 2178 N N . ARG A 1 294 ? 16.336 -0.217 -12.557 1.00 96.94 294 ARG A N 1
ATOM 2179 C CA . ARG A 1 294 ? 15.707 -0.271 -11.232 1.00 96.94 294 ARG A CA 1
ATOM 2180 C C . ARG A 1 294 ? 14.191 -0.071 -11.273 1.00 96.94 294 ARG A C 1
ATOM 2182 O O . ARG A 1 294 ? 13.524 -0.620 -10.400 1.00 96.94 294 ARG A O 1
ATOM 2189 N N . LEU A 1 295 ? 13.649 0.654 -12.260 1.00 97.12 295 LEU A N 1
ATOM 2190 C CA . LEU A 1 295 ? 12.197 0.809 -12.452 1.00 97.12 295 LEU A CA 1
ATOM 2191 C C . LEU A 1 295 ? 11.549 -0.567 -12.643 1.00 97.12 295 LEU A C 1
ATOM 2193 O O . LEU A 1 295 ? 10.597 -0.909 -11.945 1.00 97.12 295 LEU A O 1
ATOM 2197 N N . LEU A 1 296 ? 12.146 -1.383 -13.519 1.00 97.75 296 LEU A N 1
ATOM 2198 C CA . LEU A 1 296 ? 11.716 -2.748 -13.823 1.00 97.75 296 LEU A CA 1
ATOM 2199 C C . LEU A 1 296 ? 12.097 -3.756 -12.738 1.00 97.75 296 LEU A C 1
ATOM 2201 O O . LEU A 1 296 ? 11.400 -4.753 -12.572 1.00 97.75 296 LEU A O 1
ATOM 2205 N N . ALA A 1 297 ? 13.169 -3.512 -11.981 1.00 97.25 297 ALA A N 1
ATOM 2206 C CA . ALA A 1 297 ? 13.564 -4.348 -10.845 1.00 97.25 297 ALA A CA 1
ATOM 2207 C C . ALA A 1 297 ? 12.686 -4.139 -9.595 1.00 97.25 297 ALA A C 1
ATOM 2209 O O . ALA A 1 297 ? 12.748 -4.949 -8.669 1.00 97.25 297 ALA A O 1
ATOM 2210 N N . SER A 1 298 ? 11.895 -3.061 -9.554 1.00 97.00 298 SER A N 1
ATOM 2211 C CA . SER A 1 298 ? 10.937 -2.780 -8.483 1.00 97.00 298 SER A CA 1
ATOM 2212 C C . SER A 1 298 ? 10.031 -3.985 -8.229 1.00 97.00 298 SER A C 1
ATOM 2214 O O . SER A 1 298 ? 9.527 -4.550 -9.195 1.00 97.00 298 SER A O 1
ATOM 2216 N N . PRO A 1 299 ? 9.768 -4.386 -6.973 1.00 96.56 299 PRO A N 1
ATOM 2217 C CA . PRO A 1 299 ? 8.967 -5.566 -6.686 1.00 96.56 299 PRO A CA 1
ATOM 2218 C C . PRO A 1 299 ? 7.460 -5.273 -6.822 1.00 96.56 299 PRO A C 1
ATOM 2220 O O . PRO A 1 299 ? 6.668 -5.636 -5.961 1.00 96.56 299 PRO A O 1
ATOM 2223 N N . SER A 1 300 ? 7.048 -4.575 -7.881 1.00 97.50 300 SER A N 1
ATOM 2224 C CA . SER A 1 300 ? 5.641 -4.362 -8.206 1.00 97.50 300 SER A CA 1
ATOM 2225 C C . SER A 1 300 ? 5.007 -5.618 -8.807 1.00 97.50 300 SER A C 1
ATOM 2227 O O . SER A 1 300 ? 5.690 -6.468 -9.380 1.00 97.50 300 SER A O 1
ATOM 2229 N N . ILE A 1 301 ? 3.686 -5.711 -8.670 1.00 98.44 301 ILE A N 1
ATOM 2230 C CA . ILE A 1 301 ? 2.837 -6.750 -9.255 1.00 98.44 301 ILE A CA 1
ATOM 2231 C C . ILE A 1 301 ? 1.959 -6.064 -10.289 1.00 98.44 301 ILE A C 1
ATOM 2233 O O . ILE A 1 301 ? 1.151 -5.212 -9.915 1.00 98.44 301 ILE A O 1
ATOM 2237 N N . ARG A 1 302 ? 2.105 -6.398 -11.572 1.00 97.94 302 ARG A N 1
ATOM 2238 C CA . ARG A 1 302 ? 1.253 -5.832 -12.625 1.00 97.94 302 ARG A CA 1
ATOM 2239 C C . ARG A 1 302 ? -0.154 -6.443 -12.577 1.00 97.94 302 ARG A C 1
ATOM 2241 O O . ARG A 1 302 ? -0.314 -7.529 -12.015 1.00 97.94 302 ARG A O 1
ATOM 2248 N N . PRO A 1 303 ? -1.171 -5.798 -13.170 1.00 98.25 303 PRO A N 1
ATOM 2249 C CA . PRO A 1 303 ? -2.496 -6.393 -13.329 1.00 98.25 303 PRO A CA 1
ATOM 2250 C C . PRO A 1 303 ? -2.463 -7.785 -13.968 1.00 98.25 303 PRO A C 1
ATOM 2252 O O . PRO A 1 303 ? -3.134 -8.688 -13.475 1.00 98.25 303 PRO A O 1
ATOM 2255 N N . GLU A 1 304 ? -1.611 -7.979 -14.977 1.00 97.81 304 GLU A N 1
ATOM 2256 C CA . GLU A 1 304 ? -1.437 -9.248 -15.694 1.00 97.81 304 GLU A CA 1
ATOM 2257 C C . GLU A 1 304 ? -0.865 -10.361 -14.801 1.00 97.81 304 GLU A C 1
ATOM 2259 O O . GLU A 1 304 ? -1.135 -11.544 -15.007 1.00 97.81 304 GLU A O 1
ATOM 2264 N N . ASP A 1 305 ? -0.091 -9.985 -13.781 1.00 97.56 305 ASP A N 1
ATOM 2265 C CA . ASP A 1 305 ? 0.587 -10.919 -12.885 1.00 97.56 305 ASP A CA 1
ATOM 2266 C C . ASP A 1 305 ? -0.236 -11.201 -11.611 1.00 97.56 305 ASP A C 1
ATOM 2268 O O . ASP A 1 305 ? 0.142 -12.049 -10.804 1.00 97.56 305 ASP A O 1
ATOM 2272 N N . ALA A 1 306 ? -1.378 -10.528 -11.407 1.00 97.31 306 ALA A N 1
ATOM 2273 C CA . ALA A 1 306 ? -2.165 -10.631 -10.174 1.00 97.31 306 ALA A CA 1
ATOM 2274 C C . ALA A 1 306 ? -2.611 -12.072 -9.867 1.00 97.31 306 ALA A C 1
ATOM 2276 O O . ALA A 1 306 ? -2.520 -12.522 -8.722 1.00 97.31 306 ALA A O 1
ATOM 2277 N N . GLY A 1 307 ? -3.019 -12.816 -10.901 1.00 95.69 307 GLY A N 1
ATOM 2278 C CA . GLY A 1 307 ? -3.443 -14.214 -10.783 1.00 95.69 307 GLY A CA 1
ATOM 2279 C C . GLY A 1 307 ? -2.332 -15.164 -10.318 1.00 95.69 307 GLY A C 1
ATOM 2280 O O . GLY A 1 307 ? -2.615 -16.219 -9.759 1.00 95.69 307 GLY A O 1
ATOM 2281 N N . ARG A 1 308 ? -1.053 -14.786 -10.471 1.00 96.25 308 ARG A N 1
ATOM 2282 C CA . ARG A 1 308 ? 0.097 -15.614 -10.058 1.00 96.25 308 ARG A CA 1
ATOM 2283 C C . ARG A 1 308 ? 0.208 -15.786 -8.542 1.00 96.25 308 ARG A C 1
ATOM 2285 O O . ARG A 1 308 ? 0.913 -16.678 -8.081 1.00 96.25 308 ARG A O 1
ATOM 2292 N N . TYR A 1 309 ? -0.480 -14.939 -7.780 1.00 97.50 309 TYR A N 1
ATOM 2293 C CA . TYR A 1 309 ? -0.469 -14.944 -6.319 1.00 97.50 309 TYR A CA 1
ATOM 2294 C C . TYR A 1 309 ? -1.714 -15.606 -5.708 1.00 97.50 309 TYR A C 1
ATOM 2296 O O . TYR A 1 309 ? -1.804 -15.735 -4.482 1.00 97.50 309 TYR A O 1
ATOM 2304 N N . GLU A 1 310 ? -2.674 -16.034 -6.535 1.00 95.88 310 GLU A N 1
ATOM 2305 C CA . GLU A 1 310 ? -3.865 -16.749 -6.075 1.00 95.88 310 GLU A CA 1
ATOM 2306 C C . GLU A 1 310 ? -3.480 -18.062 -5.378 1.00 95.88 310 GLU A C 1
ATOM 2308 O O . GLU A 1 310 ? -2.586 -18.793 -5.801 1.00 95.88 310 GLU A O 1
ATOM 2313 N N . GLY A 1 311 ? -4.140 -18.355 -4.256 1.00 93.88 311 GLY A N 1
ATOM 2314 C CA . GLY A 1 311 ? -3.821 -19.510 -3.409 1.00 93.88 311 GLY A CA 1
ATOM 2315 C C . GLY A 1 311 ? -2.636 -19.297 -2.461 1.00 93.88 311 GLY A C 1
ATOM 2316 O O . GLY A 1 311 ? -2.514 -20.035 -1.483 1.00 93.88 311 GLY A O 1
ATOM 2317 N N . VAL A 1 312 ? -1.813 -18.267 -2.681 1.00 96.31 312 VAL A N 1
ATOM 2318 C CA . VAL A 1 312 ? -0.764 -17.852 -1.738 1.00 96.31 312 VAL A CA 1
ATOM 2319 C C . VAL A 1 312 ? -1.306 -16.770 -0.802 1.00 96.31 312 VAL A C 1
ATOM 2321 O O . VAL A 1 312 ? -1.297 -16.935 0.422 1.00 96.31 312 VAL A O 1
ATOM 2324 N N . VAL A 1 313 ? -1.873 -15.702 -1.370 1.00 98.00 313 VAL A N 1
ATOM 2325 C CA . VAL A 1 313 ? -2.488 -14.580 -0.639 1.00 98.00 313 VAL A CA 1
ATOM 2326 C C . VAL A 1 313 ? -3.946 -14.370 -1.057 1.00 98.00 313 VAL A C 1
ATOM 2328 O O . VAL A 1 313 ? -4.401 -14.909 -2.061 1.00 98.00 313 VAL A O 1
ATOM 2331 N N . ASP A 1 314 ? -4.683 -13.594 -0.264 1.00 97.88 314 ASP A N 1
ATOM 2332 C CA . ASP A 1 314 ? -6.132 -13.398 -0.397 1.00 97.88 314 ASP A CA 1
ATOM 2333 C C . ASP A 1 314 ? -6.510 -12.065 -1.061 1.00 97.88 314 ASP A C 1
ATOM 2335 O O . ASP A 1 314 ? -7.661 -11.883 -1.465 1.00 97.88 314 ASP A O 1
ATOM 2339 N N . CYS A 1 315 ? -5.589 -11.095 -1.124 1.00 98.25 315 CYS A N 1
ATOM 2340 C CA . CYS A 1 315 ? -5.807 -9.859 -1.875 1.00 98.25 315 CYS A CA 1
ATOM 2341 C C . CYS A 1 315 ? -4.523 -9.131 -2.284 1.00 98.25 315 CYS A C 1
ATOM 2343 O O . CYS A 1 315 ? -3.458 -9.304 -1.689 1.00 98.25 315 CYS A O 1
ATOM 2345 N N . LEU A 1 316 ? -4.681 -8.184 -3.206 1.00 98.75 316 LEU A N 1
ATOM 2346 C CA . LEU A 1 316 ? -3.690 -7.163 -3.521 1.00 98.75 316 LEU A CA 1
ATOM 2347 C C . LEU A 1 316 ? -4.166 -5.783 -3.056 1.00 98.75 316 LEU A C 1
ATOM 2349 O O . LEU A 1 316 ? -5.276 -5.355 -3.360 1.00 98.75 316 LEU A O 1
ATOM 2353 N N . LYS A 1 317 ? -3.320 -5.068 -2.322 1.00 98.75 317 LYS A N 1
ATOM 2354 C CA . LYS A 1 317 ? -3.521 -3.669 -1.962 1.00 98.75 317 LYS A CA 1
ATOM 2355 C C . LYS A 1 317 ? -2.988 -2.777 -3.077 1.00 98.75 317 LYS A C 1
ATOM 2357 O O . LYS A 1 317 ? -1.823 -2.896 -3.465 1.00 98.75 317 LYS A O 1
ATOM 2362 N N . LEU A 1 318 ? -3.836 -1.882 -3.569 1.00 98.69 318 LEU A N 1
ATOM 2363 C CA . LEU A 1 318 ? -3.486 -0.908 -4.602 1.00 98.69 318 LEU A CA 1
ATOM 2364 C C . LEU A 1 318 ? -3.145 0.434 -3.957 1.00 98.69 318 LEU A C 1
ATOM 2366 O O . LEU A 1 318 ? -3.802 0.838 -3.008 1.00 98.69 318 LEU A O 1
ATOM 2370 N N . CYS A 1 319 ? -2.116 1.108 -4.458 1.00 96.06 319 CYS A N 1
ATOM 2371 C CA . CYS A 1 319 ? -1.689 2.463 -4.122 1.00 96.06 319 CYS A CA 1
ATOM 2372 C C . CYS A 1 319 ? -2.358 3.510 -5.032 1.00 96.06 319 CYS A C 1
ATOM 2374 O O . CYS A 1 319 ? -3.184 3.178 -5.879 1.00 96.06 319 CYS A O 1
ATOM 2376 N N . GLY A 1 320 ? -1.989 4.786 -4.865 1.00 91.38 320 GLY A N 1
ATOM 2377 C CA . GLY A 1 320 ? -2.495 5.884 -5.696 1.00 91.38 320 GLY A CA 1
ATOM 2378 C C . GLY A 1 320 ? -3.407 6.872 -4.975 1.00 91.38 320 GLY A C 1
ATOM 2379 O O . GLY A 1 320 ? -3.931 7.768 -5.617 1.00 91.38 320 GLY A O 1
ATOM 2380 N N . ARG A 1 321 ? -3.607 6.765 -3.650 1.00 90.81 321 ARG A N 1
ATOM 2381 C CA . ARG A 1 321 ? -4.579 7.614 -2.919 1.00 90.81 321 ARG A CA 1
ATOM 2382 C C . ARG A 1 321 ? -4.344 9.126 -3.032 1.00 90.81 321 ARG A C 1
ATOM 2384 O O . ARG A 1 321 ? -5.262 9.888 -2.777 1.00 90.81 321 ARG A O 1
ATOM 2391 N N . SER A 1 322 ? -3.117 9.549 -3.338 1.00 88.31 322 SER A N 1
ATOM 2392 C CA . SER A 1 322 ? -2.753 10.959 -3.527 1.00 88.31 322 SER A CA 1
ATOM 2393 C C . SER A 1 322 ? -2.940 11.445 -4.967 1.00 88.31 322 SER A C 1
ATOM 2395 O O . SER A 1 322 ? -2.617 12.591 -5.263 1.00 88.31 322 SER A O 1
ATOM 2397 N N . ARG A 1 323 ? -3.410 10.578 -5.870 1.00 91.00 323 ARG A N 1
ATOM 2398 C CA . ARG A 1 323 ? -3.665 10.905 -7.273 1.00 91.00 323 ARG A CA 1
ATOM 2399 C C . ARG A 1 323 ? -5.096 11.422 -7.456 1.00 91.00 323 ARG A C 1
ATOM 2401 O O . ARG A 1 323 ? -5.961 11.117 -6.630 1.00 91.00 323 ARG A O 1
ATOM 2408 N N . PRO A 1 324 ? -5.377 12.166 -8.540 1.00 92.62 324 PRO A N 1
ATOM 2409 C CA . PRO A 1 324 ? -6.740 12.535 -8.906 1.00 92.62 324 PRO A CA 1
ATOM 2410 C C . PRO A 1 324 ? -7.677 11.322 -8.960 1.00 92.62 324 PRO A C 1
ATOM 2412 O O . PRO A 1 324 ? -7.274 10.228 -9.356 1.00 92.62 324 PRO A O 1
ATOM 2415 N N . ALA A 1 325 ? -8.956 11.513 -8.625 1.00 93.31 325 ALA A N 1
ATOM 2416 C CA . ALA A 1 325 ? -9.929 10.417 -8.582 1.00 93.31 325 ALA A CA 1
ATOM 2417 C C . ALA A 1 325 ? -10.057 9.657 -9.915 1.00 93.31 325 ALA A C 1
ATOM 2419 O O . ALA A 1 325 ? -10.242 8.441 -9.919 1.00 93.31 325 ALA A O 1
ATOM 2420 N N . ALA A 1 326 ? -9.900 10.352 -11.047 1.00 95.56 326 ALA A N 1
ATOM 2421 C CA . ALA A 1 326 ? -9.887 9.735 -12.371 1.00 95.56 326 ALA A CA 1
ATOM 2422 C C . ALA A 1 326 ? -8.731 8.732 -12.544 1.00 95.56 326 ALA A C 1
ATOM 2424 O O . ALA A 1 326 ? -8.952 7.646 -13.082 1.00 95.56 326 ALA A O 1
ATOM 2425 N N . ASP A 1 327 ? -7.541 9.061 -12.037 1.00 96.69 327 ASP A N 1
ATOM 2426 C CA . ASP A 1 327 ? -6.362 8.192 -12.090 1.00 96.69 327 ASP A CA 1
ATOM 2427 C C . ASP A 1 327 ? -6.533 6.996 -11.159 1.00 96.69 327 ASP A C 1
ATOM 2429 O O . ASP A 1 327 ? -6.295 5.861 -11.563 1.00 96.69 327 ASP A O 1
ATOM 2433 N N . VAL A 1 328 ? -7.012 7.228 -9.931 1.00 97.12 328 VAL A N 1
ATOM 2434 C CA . VAL A 1 328 ? -7.329 6.149 -8.982 1.00 97.12 328 VAL A CA 1
ATOM 2435 C C . VAL A 1 328 ? -8.315 5.166 -9.607 1.00 97.12 328 VAL A C 1
ATOM 2437 O O . VAL A 1 328 ? -8.086 3.957 -9.585 1.00 97.12 328 VAL A O 1
ATOM 2440 N N . ARG A 1 329 ? -9.383 5.680 -10.226 1.00 98.00 329 ARG A N 1
ATOM 2441 C CA . ARG A 1 329 ? -10.375 4.868 -10.934 1.00 98.00 329 ARG A CA 1
ATOM 2442 C C . ARG A 1 329 ? -9.744 4.060 -12.067 1.00 98.00 329 ARG A C 1
ATOM 2444 O O . ARG A 1 329 ? -10.059 2.883 -12.189 1.00 98.00 329 ARG A O 1
ATOM 2451 N N . ALA A 1 330 ? -8.866 4.662 -12.870 1.00 98.25 330 ALA A N 1
ATOM 2452 C CA . ALA A 1 330 ? -8.191 3.979 -13.973 1.00 98.25 330 ALA A CA 1
ATOM 2453 C C . ALA A 1 330 ? -7.251 2.861 -13.489 1.00 98.25 330 ALA A C 1
ATOM 2455 O O . ALA A 1 330 ? -7.274 1.765 -14.042 1.00 98.25 330 ALA A O 1
ATOM 2456 N N . ILE A 1 331 ? -6.481 3.100 -12.423 1.00 98.62 331 ILE A N 1
ATOM 2457 C CA . ILE A 1 331 ? -5.620 2.082 -11.801 1.00 98.62 331 ILE A CA 1
ATOM 2458 C C . ILE A 1 331 ? -6.469 0.917 -11.289 1.00 98.62 331 ILE A C 1
ATOM 2460 O O . ILE A 1 331 ? -6.184 -0.238 -11.593 1.00 98.62 331 ILE A O 1
ATOM 2464 N N . VAL A 1 332 ? -7.523 1.206 -10.520 1.00 98.62 332 VAL A N 1
ATOM 2465 C CA . VAL A 1 332 ? -8.393 0.167 -9.950 1.00 98.62 332 VAL A CA 1
ATOM 2466 C C . VAL A 1 332 ? -9.088 -0.629 -11.050 1.00 98.62 332 VAL A C 1
ATOM 2468 O O . VAL A 1 332 ? -9.111 -1.854 -10.970 1.00 98.62 332 VAL A O 1
ATOM 2471 N N . ALA A 1 333 ? -9.593 0.036 -12.092 1.00 98.44 333 ALA A N 1
ATOM 2472 C CA . ALA A 1 333 ? -10.179 -0.629 -13.251 1.00 98.44 333 ALA A CA 1
ATOM 2473 C C . ALA A 1 333 ? -9.174 -1.573 -13.927 1.00 98.44 333 ALA A C 1
ATOM 2475 O O . ALA A 1 333 ? -9.507 -2.726 -14.148 1.00 98.44 333 ALA A O 1
ATOM 2476 N N . ALA A 1 334 ? -7.926 -1.149 -14.139 1.00 98.56 334 ALA A N 1
ATOM 2477 C CA . ALA A 1 334 ? -6.903 -1.996 -14.752 1.00 98.56 334 ALA A CA 1
ATOM 2478 C C . ALA A 1 334 ? -6.645 -3.296 -13.967 1.00 98.56 334 ALA A C 1
ATOM 2480 O O . ALA A 1 334 ? -6.563 -4.379 -14.544 1.00 98.56 334 ALA A O 1
ATOM 2481 N N . TYR A 1 335 ? -6.571 -3.219 -12.634 1.00 98.62 335 TYR A N 1
ATOM 2482 C CA . TYR A 1 335 ? -6.437 -4.413 -11.791 1.00 98.62 335 TYR A CA 1
ATOM 2483 C C . TYR A 1 335 ? -7.700 -5.276 -11.784 1.00 98.62 335 TYR A C 1
ATOM 2485 O O . TYR A 1 335 ? -7.594 -6.500 -11.804 1.00 98.62 335 TYR A O 1
ATOM 2493 N N . LEU A 1 336 ? -8.888 -4.668 -11.799 1.00 98.00 336 LEU A N 1
ATOM 2494 C CA . LEU A 1 336 ? -10.140 -5.405 -11.962 1.00 98.00 336 LEU A CA 1
ATOM 2495 C C . LEU A 1 336 ? -10.222 -6.076 -13.345 1.00 98.00 336 LEU A C 1
ATOM 2497 O O . LEU A 1 336 ? -10.733 -7.187 -13.452 1.00 98.00 336 LEU A O 1
ATOM 2501 N N . ASP A 1 337 ? -9.682 -5.479 -14.393 1.00 97.00 337 ASP A N 1
ATOM 2502 C CA . ASP A 1 337 ? -9.695 -6.058 -15.737 1.00 97.00 337 ASP A CA 1
ATOM 2503 C C . ASP A 1 337 ? -8.551 -7.065 -15.952 1.00 97.00 337 ASP A C 1
ATOM 2505 O O . ASP A 1 337 ? -8.545 -7.802 -16.936 1.00 97.00 337 ASP A O 1
ATOM 2509 N N . GLY A 1 338 ? -7.595 -7.134 -15.016 1.00 97.12 338 GLY A N 1
ATOM 2510 C CA . GLY A 1 338 ? -6.419 -8.004 -15.101 1.00 97.12 338 GLY A CA 1
ATOM 2511 C C . GLY A 1 338 ? -5.435 -7.588 -16.197 1.00 97.12 338 GLY A C 1
ATOM 2512 O O . GLY A 1 338 ? -4.618 -8.399 -16.625 1.00 97.12 338 GLY A O 1
ATOM 2513 N N . ARG A 1 339 ? -5.528 -6.343 -16.679 1.00 97.06 339 ARG A N 1
ATOM 2514 C CA . ARG A 1 339 ? -4.727 -5.819 -17.786 1.00 97.06 339 ARG A CA 1
ATOM 2515 C C . ARG A 1 339 ? -4.566 -4.307 -17.693 1.00 97.06 339 ARG A C 1
ATOM 2517 O O . ARG A 1 339 ? -5.502 -3.593 -17.341 1.00 97.06 339 ARG A O 1
ATOM 2524 N N . PHE A 1 340 ? -3.399 -3.814 -18.085 1.00 98.00 340 PHE A N 1
ATOM 2525 C CA . PHE A 1 340 ? -3.131 -2.395 -18.261 1.00 98.00 340 PHE A CA 1
ATOM 2526 C C . PHE A 1 340 ? -2.401 -2.116 -19.576 1.00 98.00 340 PHE A C 1
ATOM 2528 O O . PHE A 1 340 ? -1.244 -2.493 -19.754 1.00 98.00 340 PHE A O 1
ATOM 2535 N N . ASP A 1 341 ? -3.054 -1.380 -20.472 1.00 96.88 341 ASP A N 1
ATOM 2536 C CA . ASP A 1 341 ? -2.437 -0.871 -21.697 1.00 96.88 341 ASP A CA 1
ATOM 2537 C C . ASP A 1 341 ? -1.968 0.574 -21.464 1.00 96.88 341 ASP A C 1
ATOM 2539 O O . ASP A 1 341 ? -2.772 1.509 -21.456 1.00 96.88 341 ASP A O 1
ATOM 2543 N N . GLY A 1 342 ? -0.666 0.779 -21.242 1.00 96.75 342 GLY A N 1
ATOM 2544 C CA . GLY A 1 342 ? -0.130 2.117 -20.998 1.00 96.75 342 GLY A CA 1
ATOM 2545 C C . GLY A 1 342 ? 1.283 2.155 -20.427 1.00 96.75 342 GLY A C 1
ATOM 2546 O O . GLY A 1 342 ? 2.018 1.170 -20.434 1.00 96.75 342 GLY A O 1
ATOM 2547 N N . ASN A 1 343 ? 1.670 3.329 -19.920 1.00 98.00 343 ASN A N 1
ATOM 2548 C CA . ASN A 1 343 ? 2.984 3.543 -19.318 1.00 98.00 343 ASN A CA 1
ATOM 2549 C C . ASN A 1 343 ? 3.071 2.882 -17.931 1.00 98.00 343 ASN A C 1
ATOM 2551 O O . ASN A 1 343 ? 2.460 3.367 -16.978 1.00 98.00 343 ASN A O 1
ATOM 2555 N N . LEU A 1 344 ? 3.884 1.836 -17.784 1.00 98.31 344 LEU A N 1
ATOM 2556 C CA . LEU A 1 344 ? 4.119 1.168 -16.502 1.00 98.31 344 LEU A CA 1
ATOM 2557 C C . LEU A 1 344 ? 4.626 2.136 -15.421 1.00 98.31 344 LEU A C 1
ATOM 2559 O O . LEU A 1 344 ? 4.207 2.042 -14.272 1.00 98.31 344 LEU A O 1
ATOM 2563 N N . VAL A 1 345 ? 5.470 3.109 -15.774 1.00 97.56 345 VAL A N 1
ATOM 2564 C CA . VAL A 1 345 ? 5.997 4.104 -14.819 1.00 97.56 345 VAL A CA 1
ATOM 2565 C C . VAL A 1 345 ? 4.866 4.956 -14.228 1.00 97.56 345 VAL A C 1
ATOM 2567 O O . VAL A 1 345 ? 4.917 5.320 -13.059 1.00 97.56 345 VAL A O 1
ATOM 2570 N N . TRP A 1 346 ? 3.815 5.232 -15.009 1.00 97.44 346 TRP A N 1
ATOM 2571 C CA . TRP A 1 346 ? 2.622 5.947 -14.544 1.00 97.44 346 TRP A CA 1
ATOM 2572 C C . TRP A 1 346 ? 1.746 5.082 -13.631 1.00 97.44 346 TRP A C 1
ATOM 2574 O O . TRP A 1 346 ? 1.119 5.606 -12.716 1.00 97.44 346 TRP A O 1
ATOM 2584 N N . LEU A 1 347 ? 1.687 3.766 -13.854 1.00 98.31 347 LEU A N 1
ATOM 2585 C CA . LEU A 1 347 ? 0.877 2.852 -13.039 1.00 98.31 347 LEU A CA 1
ATOM 2586 C C . LEU A 1 347 ? 1.398 2.738 -11.592 1.00 98.31 347 LEU A C 1
ATOM 2588 O O . LEU A 1 347 ? 0.619 2.506 -10.661 1.00 98.31 347 LEU A O 1
ATOM 2592 N N . LEU A 1 348 ? 2.713 2.883 -11.411 1.00 97.62 348 LEU A N 1
ATOM 2593 C CA . LEU A 1 348 ? 3.424 2.640 -10.159 1.00 97.62 348 LEU A CA 1
ATOM 2594 C C . LEU A 1 348 ? 3.568 3.919 -9.317 1.00 97.62 348 LEU A C 1
ATOM 2596 O O . LEU A 1 348 ? 4.277 4.846 -9.692 1.00 97.62 348 LEU A O 1
ATOM 2600 N N . ASP A 1 349 ? 2.956 3.943 -8.133 1.00 94.50 349 ASP A N 1
ATOM 2601 C CA . ASP A 1 349 ? 2.755 5.145 -7.306 1.00 94.50 349 ASP A CA 1
ATOM 2602 C C . ASP A 1 349 ? 4.051 5.894 -6.939 1.00 94.50 349 ASP A C 1
ATOM 2604 O O . ASP A 1 349 ? 4.107 7.117 -7.018 1.00 94.50 349 ASP A O 1
ATOM 2608 N N . ALA A 1 350 ? 5.119 5.185 -6.572 1.00 92.12 350 ALA A N 1
ATOM 2609 C CA . ALA A 1 350 ? 6.404 5.791 -6.222 1.00 92.12 350 ALA A CA 1
ATOM 2610 C C . ALA A 1 350 ? 7.229 6.217 -7.445 1.00 92.12 350 ALA A C 1
ATOM 2612 O O . ALA A 1 350 ? 8.174 6.989 -7.291 1.00 92.12 350 ALA A O 1
ATOM 2613 N N . GLN A 1 351 ? 6.917 5.696 -8.634 1.00 94.00 351 GLN A N 1
ATOM 2614 C CA . GLN A 1 351 ? 7.623 6.010 -9.881 1.00 94.00 351 GLN A CA 1
ATOM 2615 C C . GLN A 1 351 ? 6.877 7.049 -10.722 1.00 94.00 351 GLN A C 1
ATOM 2617 O O . GLN A 1 351 ? 7.471 7.646 -11.614 1.00 94.00 351 GLN A O 1
ATOM 2622 N N . GLU A 1 352 ? 5.607 7.297 -10.410 1.00 93.44 352 GLU A N 1
ATOM 2623 C CA . GLU A 1 352 ? 4.684 8.156 -11.145 1.00 93.44 352 GLU A CA 1
ATOM 2624 C C . GLU A 1 352 ? 5.243 9.553 -11.436 1.00 93.44 352 GLU A C 1
ATOM 2626 O O . GLU A 1 352 ? 5.136 10.027 -12.567 1.00 93.44 352 GLU A O 1
ATOM 2631 N N . ALA A 1 353 ? 5.968 10.147 -10.483 1.00 90.12 353 ALA A N 1
ATOM 2632 C CA . ALA A 1 353 ? 6.629 11.446 -10.637 1.00 90.12 353 ALA A CA 1
ATOM 2633 C C . ALA A 1 353 ? 7.690 11.484 -11.759 1.00 90.12 353 ALA A C 1
ATOM 2635 O O . ALA A 1 353 ? 8.157 12.551 -12.154 1.00 90.12 353 ALA A O 1
ATOM 2636 N N . LEU A 1 354 ? 8.114 10.321 -12.256 1.00 91.88 354 LEU A N 1
ATOM 2637 C CA . LEU A 1 354 ? 9.027 10.183 -13.385 1.00 91.88 354 LEU A CA 1
ATOM 2638 C C . LEU A 1 354 ? 8.303 9.870 -14.697 1.00 91.88 354 LEU A C 1
ATOM 2640 O O . LEU A 1 354 ? 8.963 9.830 -15.732 1.00 91.88 354 LEU A O 1
ATOM 2644 N N . SER A 1 355 ? 6.988 9.652 -14.690 1.00 92.88 355 SER A N 1
ATOM 2645 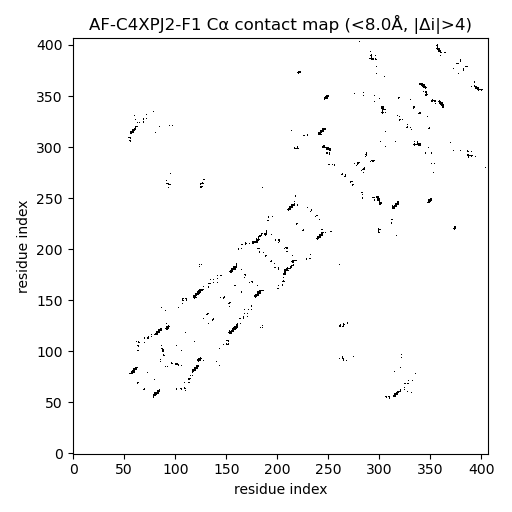C CA . SER A 1 355 ? 6.236 9.161 -15.852 1.00 92.88 355 SER A CA 1
ATOM 2646 C C . SER A 1 355 ? 6.155 10.154 -17.021 1.00 92.88 355 SER A C 1
ATOM 2648 O O . SER A 1 355 ? 6.003 9.740 -18.173 1.00 92.88 355 SER A O 1
ATOM 2650 N N . ASP A 1 356 ? 6.365 11.447 -16.757 1.00 89.56 356 ASP A N 1
ATOM 2651 C CA . ASP A 1 356 ? 6.525 12.478 -17.791 1.00 89.56 356 ASP A CA 1
ATOM 2652 C C . ASP A 1 356 ? 7.882 12.404 -18.501 1.00 89.56 356 ASP A C 1
ATOM 2654 O O . ASP A 1 356 ? 8.012 12.816 -19.655 1.00 89.56 356 ASP A O 1
ATOM 2658 N N . ARG A 1 357 ? 8.901 11.860 -17.827 1.00 89.19 357 ARG A N 1
ATOM 2659 C CA . ARG A 1 357 ? 10.269 11.724 -18.345 1.00 89.19 357 ARG A CA 1
ATOM 2660 C C . ARG A 1 357 ? 10.541 10.331 -18.899 1.00 89.19 357 ARG A C 1
ATOM 2662 O O . ARG A 1 357 ? 11.244 10.205 -19.898 1.00 89.19 357 ARG A O 1
ATOM 2669 N N . PHE A 1 358 ? 10.020 9.305 -18.243 1.00 94.19 358 PHE A N 1
ATOM 2670 C CA . PHE A 1 358 ? 10.272 7.904 -18.530 1.00 94.19 358 PHE A CA 1
ATOM 2671 C C . PHE A 1 358 ? 8.966 7.194 -18.848 1.00 94.19 358 PHE A C 1
ATOM 2673 O O . PHE A 1 358 ? 8.007 7.234 -18.075 1.00 94.19 358 PHE A O 1
ATOM 2680 N N . ALA A 1 359 ? 8.953 6.506 -19.984 1.00 96.69 359 ALA A N 1
ATOM 2681 C CA . ALA A 1 359 ? 7.852 5.649 -20.367 1.00 96.69 359 ALA A CA 1
ATOM 2682 C C . ALA A 1 359 ? 8.347 4.247 -20.702 1.00 96.69 359 ALA A C 1
ATOM 2684 O O . ALA A 1 359 ? 9.311 4.083 -21.447 1.00 96.69 359 ALA A O 1
ATOM 2685 N N . ILE A 1 360 ? 7.663 3.249 -20.155 1.00 97.88 360 ILE A N 1
ATOM 2686 C CA . ILE A 1 360 ? 7.810 1.845 -20.531 1.00 97.88 360 ILE A CA 1
ATOM 2687 C C . ILE A 1 360 ? 6.414 1.371 -20.897 1.00 97.88 360 ILE A C 1
ATOM 2689 O O . ILE A 1 360 ? 5.516 1.429 -20.058 1.00 97.88 360 ILE A O 1
ATOM 2693 N N . ASP A 1 361 ? 6.222 0.940 -22.138 1.00 97.94 361 ASP A N 1
ATOM 2694 C CA . ASP A 1 361 ? 4.965 0.318 -22.547 1.00 97.94 361 ASP A CA 1
ATOM 2695 C C . ASP A 1 361 ? 4.793 -1.012 -21.798 1.00 97.94 361 ASP A C 1
ATOM 2697 O O . ASP A 1 361 ? 5.613 -1.921 -21.939 1.00 97.94 361 ASP A O 1
ATOM 2701 N N . ASN A 1 362 ? 3.747 -1.110 -20.972 1.00 97.88 362 ASN A N 1
ATOM 2702 C CA . ASN A 1 362 ? 3.470 -2.294 -20.163 1.00 97.88 362 ASN A CA 1
ATOM 2703 C C . ASN A 1 362 ? 3.292 -3.552 -21.026 1.00 97.88 362 ASN A C 1
ATOM 2705 O O . ASN A 1 362 ? 3.755 -4.628 -20.641 1.00 97.88 362 ASN A O 1
ATOM 2709 N N . ALA A 1 363 ? 2.680 -3.405 -22.206 1.00 96.62 363 ALA A N 1
ATOM 2710 C CA . ALA A 1 363 ? 2.425 -4.507 -23.128 1.00 96.62 363 ALA A CA 1
ATOM 2711 C C . ALA A 1 363 ? 3.689 -4.973 -23.871 1.00 96.62 363 ALA A C 1
ATOM 2713 O O . ALA A 1 363 ? 3.707 -6.070 -24.423 1.00 96.62 363 ALA A O 1
ATOM 2714 N N . ALA A 1 364 ? 4.756 -4.166 -23.872 1.00 97.75 364 ALA A N 1
ATOM 2715 C CA . ALA A 1 364 ? 6.031 -4.516 -24.496 1.00 97.75 364 ALA A CA 1
ATOM 2716 C C . ALA A 1 364 ? 6.933 -5.376 -23.593 1.00 97.75 364 ALA A C 1
ATOM 2718 O O . ALA A 1 364 ? 8.000 -5.821 -24.029 1.00 97.75 364 ALA A O 1
ATOM 2719 N N . LEU A 1 365 ? 6.544 -5.597 -22.331 1.00 97.94 365 LEU A N 1
ATOM 2720 C CA . LEU A 1 365 ? 7.273 -6.495 -21.444 1.00 97.94 365 LEU A CA 1
ATOM 2721 C C . LEU A 1 365 ? 7.172 -7.951 -21.938 1.00 97.94 365 LEU A C 1
ATOM 2723 O O . LEU A 1 365 ? 6.092 -8.372 -22.350 1.00 97.94 365 LEU A O 1
ATOM 2727 N N . PRO A 1 366 ? 8.266 -8.733 -21.868 1.00 97.38 366 PRO A N 1
ATOM 2728 C CA . PRO A 1 366 ? 8.257 -10.141 -22.251 1.00 97.38 366 PRO A CA 1
ATOM 2729 C C . PRO A 1 366 ? 7.199 -10.954 -21.496 1.00 97.38 366 PRO A C 1
ATOM 2731 O O . PRO A 1 366 ? 6.945 -10.703 -20.317 1.00 97.38 366 PRO A O 1
ATOM 2734 N N . GLU A 1 367 ? 6.624 -11.967 -22.149 1.00 94.38 367 GLU A N 1
ATOM 2735 C CA . GLU A 1 367 ? 5.644 -12.868 -21.519 1.00 94.38 367 GLU A CA 1
ATOM 2736 C C . GLU A 1 367 ? 6.219 -13.592 -20.290 1.00 94.38 367 GLU A C 1
ATOM 2738 O O . GLU A 1 367 ? 5.496 -13.845 -19.331 1.00 94.38 367 GLU A O 1
ATOM 2743 N N . ASP A 1 368 ? 7.527 -13.869 -20.290 1.00 96.12 368 ASP A N 1
ATOM 2744 C CA . ASP A 1 368 ? 8.264 -14.516 -19.201 1.00 96.12 368 ASP A CA 1
ATOM 2745 C C . ASP A 1 368 ? 8.808 -13.532 -18.146 1.00 96.12 368 ASP A C 1
ATOM 2747 O O . ASP A 1 368 ? 9.565 -13.929 -17.257 1.00 96.12 368 ASP A O 1
ATOM 2751 N N . PHE A 1 369 ? 8.443 -12.245 -18.212 1.00 97.75 369 PHE A N 1
ATOM 2752 C CA . PHE A 1 369 ? 8.958 -11.216 -17.302 1.00 97.75 369 PHE A CA 1
ATOM 2753 C C . PHE A 1 369 ? 8.715 -11.556 -15.826 1.00 97.75 369 PHE A C 1
ATOM 2755 O O . PHE A 1 369 ? 9.612 -11.380 -14.993 1.00 97.75 369 PHE A O 1
ATOM 2762 N N . PHE A 1 370 ? 7.525 -12.058 -15.487 1.00 97.25 370 PHE A N 1
ATOM 2763 C CA . PHE A 1 370 ? 7.204 -12.467 -14.120 1.00 97.25 370 PHE A CA 1
ATOM 2764 C C . PHE A 1 370 ? 8.107 -13.620 -13.666 1.00 97.25 370 PHE A C 1
ATOM 2766 O O . PHE A 1 370 ? 8.745 -13.533 -12.623 1.00 97.25 370 PHE A O 1
ATOM 2773 N N . GLU A 1 371 ? 8.221 -14.665 -14.476 1.00 96.25 371 GLU A N 1
ATOM 2774 C CA . GLU A 1 371 ? 8.973 -15.884 -14.203 1.00 96.25 371 GLU A CA 1
ATOM 2775 C C . GLU A 1 371 ? 10.442 -15.563 -13.964 1.00 96.25 371 GLU A C 1
ATOM 2777 O O . GLU A 1 371 ? 11.002 -15.955 -12.940 1.00 96.25 371 GLU A O 1
ATOM 2782 N N . VAL A 1 372 ? 11.042 -14.777 -14.860 1.00 96.75 372 VAL A N 1
ATOM 2783 C CA . VAL A 1 372 ? 12.439 -14.361 -14.740 1.00 96.75 372 VAL A CA 1
ATOM 2784 C C . VAL A 1 372 ? 12.646 -13.521 -13.482 1.00 96.75 372 VAL A C 1
ATOM 2786 O O . VAL A 1 372 ? 13.599 -13.751 -12.735 1.00 96.75 372 VAL A O 1
ATOM 2789 N N . THR A 1 373 ? 11.775 -12.546 -13.212 1.00 96.31 373 THR A N 1
ATOM 2790 C CA . THR A 1 373 ? 11.956 -11.642 -12.066 1.00 96.31 373 THR A CA 1
ATOM 2791 C C . THR A 1 373 ? 11.632 -12.292 -10.719 1.00 96.31 373 THR A C 1
ATOM 2793 O O . THR A 1 373 ? 12.249 -11.909 -9.723 1.00 96.31 373 THR A O 1
ATOM 2796 N N . ALA A 1 374 ? 10.755 -13.298 -10.683 1.00 94.44 374 ALA A N 1
ATOM 2797 C CA . ALA A 1 374 ? 10.412 -14.069 -9.489 1.00 94.44 374 ALA A CA 1
ATOM 2798 C C . ALA A 1 374 ? 11.487 -15.101 -9.103 1.00 94.44 374 ALA A C 1
ATOM 2800 O O . ALA A 1 374 ? 11.591 -15.461 -7.931 1.00 94.44 374 ALA A O 1
ATOM 2801 N N . SER A 1 375 ? 12.301 -15.565 -10.060 1.00 91.38 375 SER A N 1
ATOM 2802 C CA . SER A 1 375 ? 13.363 -16.553 -9.816 1.00 91.38 375 SER A CA 1
ATOM 2803 C C . SER A 1 375 ? 14.784 -15.982 -9.881 1.00 91.38 375 SER A C 1
ATOM 2805 O O . SER A 1 375 ? 15.756 -16.710 -9.666 1.00 91.38 375 SER A O 1
ATOM 2807 N N . CYS A 1 376 ? 14.951 -14.700 -10.223 1.00 93.56 376 CYS A N 1
ATOM 2808 C CA . CYS A 1 376 ? 16.279 -14.102 -10.337 1.00 93.56 376 CYS A CA 1
ATOM 2809 C C . CYS A 1 376 ? 17.003 -14.016 -8.983 1.00 93.56 376 CYS A C 1
ATOM 2811 O O . CYS A 1 376 ? 16.407 -13.987 -7.908 1.00 93.56 376 CYS A O 1
ATOM 2813 N N . SER A 1 377 ? 18.330 -13.872 -9.030 1.00 91.56 377 SER A N 1
ATOM 2814 C CA . SER A 1 377 ? 19.152 -13.729 -7.819 1.00 91.56 377 SER A CA 1
ATOM 2815 C C . SER A 1 377 ? 18.911 -12.421 -7.057 1.00 91.56 377 SER A C 1
ATOM 2817 O O . SER A 1 377 ? 19.427 -12.258 -5.950 1.00 91.56 377 SER A O 1
ATOM 2819 N N . ARG A 1 378 ? 18.208 -11.452 -7.668 1.00 92.44 378 ARG A N 1
ATOM 2820 C CA . ARG A 1 378 ? 17.981 -10.084 -7.158 1.00 92.44 378 ARG A CA 1
ATOM 2821 C C . ARG A 1 378 ? 19.278 -9.302 -6.886 1.00 92.44 378 ARG A C 1
ATOM 2823 O O . ARG A 1 378 ? 19.266 -8.190 -6.364 1.00 92.44 378 ARG A O 1
ATOM 2830 N N . ARG A 1 379 ? 20.428 -9.843 -7.304 1.00 93.56 379 ARG A N 1
ATOM 2831 C CA . ARG A 1 379 ? 21.732 -9.171 -7.331 1.00 93.56 379 ARG A CA 1
ATOM 2832 C C . ARG A 1 379 ? 21.867 -8.451 -8.669 1.00 93.56 379 ARG A C 1
ATOM 2834 O O . ARG A 1 379 ? 22.633 -8.882 -9.527 1.00 93.56 379 ARG A O 1
ATOM 2841 N N . CYS A 1 380 ? 21.098 -7.374 -8.850 1.00 93.31 380 CYS A N 1
ATOM 2842 C CA . CYS A 1 380 ? 20.903 -6.726 -10.155 1.00 93.31 380 CYS A CA 1
ATOM 2843 C C . CYS A 1 380 ? 22.214 -6.344 -10.857 1.00 93.31 380 CYS A C 1
ATOM 2845 O O . CYS A 1 380 ? 22.322 -6.560 -12.055 1.00 93.31 380 CYS A O 1
ATOM 2847 N N . ALA A 1 381 ? 23.242 -5.914 -10.115 1.00 91.06 381 ALA A N 1
ATOM 2848 C CA . ALA A 1 381 ? 24.559 -5.601 -10.683 1.00 91.06 381 ALA A CA 1
ATOM 2849 C C . ALA A 1 381 ? 25.223 -6.784 -11.422 1.00 91.06 381 ALA A C 1
ATOM 2851 O O . ALA A 1 381 ? 25.964 -6.570 -12.374 1.00 91.06 381 ALA A O 1
ATOM 2852 N N . ALA A 1 382 ? 24.964 -8.023 -10.987 1.00 94.56 382 ALA A N 1
ATOM 2853 C CA . ALA A 1 382 ? 25.450 -9.234 -11.650 1.00 94.56 382 ALA A CA 1
ATOM 2854 C C . ALA A 1 382 ? 24.421 -9.816 -12.633 1.00 94.56 382 ALA A C 1
ATOM 2856 O O . ALA A 1 382 ? 24.800 -10.361 -13.660 1.00 94.56 382 ALA A O 1
ATOM 2857 N N . CYS A 1 383 ? 23.126 -9.716 -12.313 1.00 95.75 383 CYS A N 1
ATOM 2858 C CA . CYS A 1 383 ? 22.044 -10.287 -13.115 1.00 95.75 383 CYS A CA 1
ATOM 2859 C C . CYS A 1 383 ? 21.765 -9.503 -14.405 1.00 95.75 383 CYS A C 1
ATOM 2861 O O . CYS A 1 383 ? 21.511 -10.128 -15.426 1.00 95.75 383 CYS A O 1
ATOM 2863 N N . ARG A 1 384 ? 21.786 -8.163 -14.350 1.00 96.19 384 ARG A N 1
ATOM 2864 C CA . ARG A 1 384 ? 21.599 -7.205 -15.460 1.00 96.19 384 ARG A CA 1
ATOM 2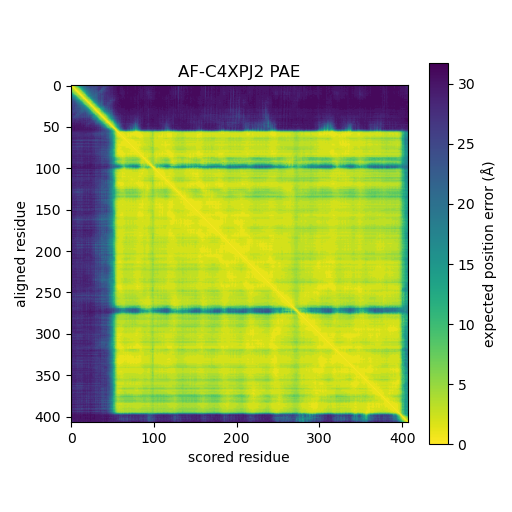865 C C . ARG A 1 384 ? 20.313 -7.294 -16.294 1.00 96.19 384 ARG A C 1
ATOM 2867 O O . ARG A 1 384 ? 20.040 -6.359 -17.034 1.00 96.19 384 ARG A O 1
ATOM 2874 N N . TYR A 1 385 ? 19.473 -8.313 -16.117 1.00 97.75 385 TYR A N 1
ATOM 2875 C CA . TYR A 1 385 ? 18.243 -8.517 -16.896 1.00 97.75 385 TYR A CA 1
ATOM 2876 C C . TYR A 1 385 ? 17.358 -7.263 -17.007 1.00 97.75 385 TYR A C 1
ATOM 2878 O O . TYR A 1 385 ? 16.965 -6.869 -18.101 1.00 97.75 385 TYR A O 1
ATOM 2886 N N . CYS A 1 386 ? 17.061 -6.605 -15.882 1.00 97.88 386 CYS A N 1
ATOM 2887 C CA . CYS A 1 386 ? 16.213 -5.410 -15.888 1.00 97.88 386 CYS A CA 1
ATOM 2888 C C . CYS A 1 386 ? 16.902 -4.193 -16.527 1.00 97.88 386 CYS A C 1
ATOM 2890 O O . CYS A 1 386 ? 16.212 -3.346 -17.088 1.00 97.88 386 CYS A O 1
ATOM 2892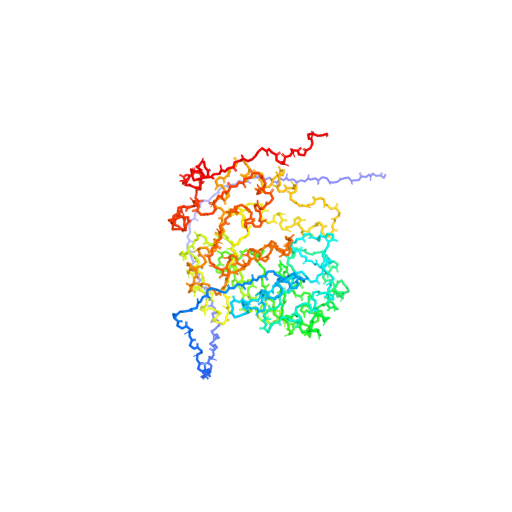 N N . ASP A 1 387 ? 18.234 -4.102 -16.452 1.00 97.62 387 ASP A N 1
ATOM 2893 C CA . ASP A 1 387 ? 19.000 -3.032 -17.102 1.00 97.62 387 ASP A CA 1
ATOM 2894 C C . ASP A 1 387 ? 18.958 -3.214 -18.624 1.00 97.62 387 ASP A C 1
ATOM 2896 O O . ASP A 1 387 ? 18.563 -2.299 -19.339 1.00 97.62 387 ASP A O 1
ATOM 2900 N N . GLU A 1 388 ? 19.243 -4.425 -19.108 1.00 97.88 388 GLU A N 1
ATOM 2901 C CA . GLU A 1 388 ? 19.171 -4.775 -20.533 1.00 97.88 388 GLU A CA 1
ATOM 2902 C C . GLU A 1 388 ? 17.752 -4.607 -21.093 1.00 97.88 388 GLU A C 1
ATOM 2904 O O . GLU A 1 388 ? 17.560 -4.158 -22.223 1.00 97.88 388 GLU A O 1
ATOM 2909 N N . LEU A 1 389 ? 16.728 -4.940 -20.303 1.00 98.06 389 LEU A N 1
ATOM 2910 C CA . LEU A 1 389 ? 15.339 -4.740 -20.702 1.00 98.06 389 LEU A CA 1
ATOM 2911 C C . LEU A 1 389 ? 14.980 -3.249 -20.777 1.00 98.06 389 LEU A C 1
ATOM 2913 O O . LEU A 1 389 ? 14.324 -2.829 -21.731 1.00 98.06 389 LEU A O 1
ATOM 2917 N N . ALA A 1 390 ? 15.442 -2.442 -19.817 1.00 97.56 390 ALA A N 1
ATOM 2918 C CA . ALA A 1 390 ? 15.236 -0.997 -19.829 1.00 97.56 390 ALA A CA 1
ATOM 2919 C C . ALA A 1 390 ? 15.963 -0.320 -21.000 1.00 97.56 390 ALA A C 1
ATOM 2921 O O . ALA A 1 390 ? 15.369 0.540 -21.640 1.00 97.56 390 ALA A O 1
ATOM 2922 N N . GLU A 1 391 ? 17.186 -0.734 -21.344 1.00 97.12 391 GLU A N 1
ATOM 2923 C CA . GLU A 1 391 ? 17.921 -0.225 -22.517 1.00 97.12 391 GLU A CA 1
ATOM 2924 C C . GLU A 1 391 ? 17.131 -0.385 -23.827 1.00 97.12 391 GLU A C 1
ATOM 2926 O O . GLU A 1 391 ? 17.254 0.442 -24.730 1.00 97.12 391 GLU A O 1
ATOM 2931 N N . ARG A 1 392 ? 16.296 -1.428 -23.927 1.00 97.62 392 ARG A N 1
ATOM 2932 C CA . ARG A 1 392 ? 15.467 -1.694 -25.111 1.00 97.62 392 ARG A CA 1
ATOM 2933 C C . ARG A 1 392 ? 14.105 -1.007 -25.078 1.00 97.62 392 ARG A C 1
ATOM 2935 O O . ARG A 1 392 ? 13.628 -0.582 -26.124 1.00 97.62 392 ARG A O 1
ATOM 2942 N N . LEU A 1 393 ? 13.449 -0.979 -23.917 1.00 97.75 393 LEU A N 1
ATOM 2943 C CA . LEU A 1 393 ? 12.033 -0.604 -23.810 1.00 97.75 393 LEU A CA 1
ATOM 2944 C C . LEU A 1 393 ? 11.795 0.820 -23.302 1.00 97.75 393 LEU A C 1
ATOM 2946 O O . LEU A 1 393 ? 10.707 1.361 -23.494 1.00 97.75 393 LEU A O 1
ATOM 2950 N N . LEU A 1 394 ? 12.769 1.420 -22.618 1.00 97.00 394 LEU A N 1
ATOM 2951 C CA . LEU A 1 394 ? 12.591 2.724 -21.994 1.00 97.00 394 LEU A CA 1
ATOM 2952 C C . LEU A 1 394 ? 12.630 3.842 -23.035 1.00 97.00 394 LEU A C 1
ATOM 2954 O O . LEU A 1 394 ? 13.654 4.109 -23.662 1.00 97.00 394 LEU A O 1
ATOM 2958 N N . VAL A 1 395 ? 11.542 4.596 -23.118 1.00 95.94 395 VAL A N 1
ATOM 2959 C CA . VAL A 1 395 ? 11.496 5.860 -23.847 1.00 95.94 395 VAL A CA 1
ATOM 2960 C C . VAL A 1 395 ? 11.787 6.999 -22.876 1.00 95.94 395 VAL A C 1
ATOM 2962 O O . VAL A 1 395 ? 11.061 7.203 -21.901 1.00 95.94 395 VAL A O 1
ATOM 2965 N N . THR A 1 396 ? 12.841 7.767 -23.161 1.00 91.50 396 THR A N 1
ATOM 2966 C CA . THR A 1 396 ? 13.160 8.998 -22.426 1.00 91.50 396 THR A CA 1
ATOM 2967 C C . THR A 1 396 ? 12.654 10.208 -23.201 1.00 91.50 396 THR A C 1
ATOM 2969 O O . THR A 1 396 ? 13.016 10.415 -24.357 1.00 91.50 396 THR A O 1
ATOM 2972 N N . ARG A 1 397 ? 11.820 11.023 -22.559 1.00 85.31 397 ARG A N 1
ATOM 2973 C CA . ARG A 1 397 ? 11.308 12.284 -23.104 1.00 85.31 397 ARG A CA 1
ATOM 2974 C C . ARG A 1 397 ? 12.225 13.439 -22.689 1.00 85.31 397 ARG A C 1
ATOM 2976 O O . ARG A 1 397 ? 12.890 13.368 -21.652 1.00 85.31 397 ARG A O 1
ATOM 2983 N N . ALA A 1 398 ? 12.285 14.491 -23.512 1.00 65.19 398 ALA A N 1
ATOM 2984 C CA . ALA A 1 398 ? 13.055 15.701 -23.207 1.00 65.19 398 ALA A CA 1
ATOM 2985 C C . ALA A 1 398 ? 12.655 16.255 -21.818 1.00 65.19 398 ALA A C 1
ATOM 2987 O O . ALA A 1 398 ? 11.496 16.120 -21.424 1.00 65.19 398 ALA A O 1
ATOM 2988 N N . PRO A 1 399 ? 13.605 16.799 -21.037 1.00 59.81 399 PRO A N 1
ATOM 2989 C CA . PRO A 1 399 ? 13.468 16.891 -19.587 1.00 59.81 399 PRO A CA 1
ATOM 2990 C C . PRO A 1 399 ? 12.293 17.77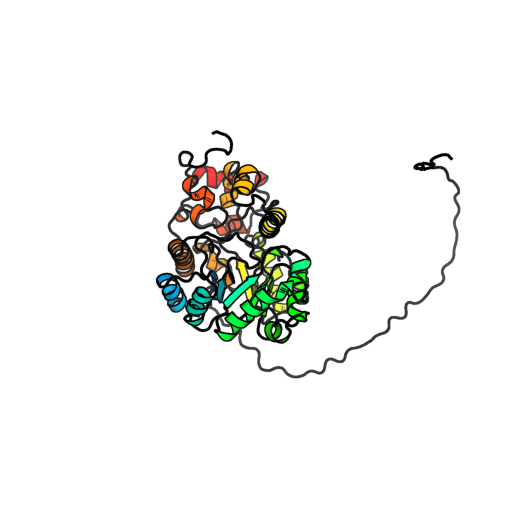1 -19.144 1.00 59.81 399 PRO A C 1
ATOM 2992 O O . PRO A 1 399 ? 12.252 18.956 -19.454 1.00 59.81 399 PRO A O 1
ATOM 2995 N N . GLY A 1 400 ? 11.397 17.200 -18.332 1.00 51.56 400 GLY A N 1
ATOM 2996 C CA . GLY A 1 400 ? 10.460 17.949 -17.482 1.00 51.56 400 GLY A CA 1
ATOM 2997 C C . GLY A 1 400 ? 11.019 18.277 -16.089 1.00 51.56 400 GLY A C 1
ATOM 2998 O O . GLY A 1 400 ? 10.426 19.055 -15.351 1.00 51.56 400 GLY A O 1
ATOM 2999 N N . LEU A 1 401 ? 12.171 17.706 -15.713 1.00 54.72 401 LEU A N 1
ATOM 3000 C CA . LEU A 1 401 ? 12.796 17.929 -14.406 1.00 54.72 401 LEU A CA 1
ATOM 3001 C C . LEU A 1 401 ? 14.061 18.768 -14.566 1.00 54.72 401 LEU A C 1
ATOM 3003 O O . LEU A 1 401 ? 15.136 18.248 -14.871 1.00 54.72 401 LEU A O 1
ATOM 3007 N N . VAL A 1 402 ? 13.916 20.072 -14.349 1.00 53.81 402 VAL A N 1
ATOM 3008 C CA . VAL A 1 402 ? 15.043 20.980 -14.122 1.00 53.81 402 VAL A CA 1
ATOM 3009 C C . VAL A 1 402 ? 15.660 20.630 -12.758 1.00 53.81 402 VAL A C 1
ATOM 3011 O O . VAL A 1 402 ? 14.916 20.506 -11.782 1.00 53.81 402 VAL A O 1
ATOM 3014 N N . PRO A 1 403 ? 16.990 20.444 -12.653 1.00 50.28 403 PRO A N 1
ATOM 3015 C CA . PRO A 1 403 ? 17.655 20.300 -11.361 1.00 50.28 403 PRO A CA 1
ATOM 3016 C C . PRO A 1 403 ? 17.347 21.498 -10.454 1.00 50.28 403 PRO A C 1
ATOM 3018 O O . PRO A 1 403 ? 17.429 22.649 -10.886 1.00 50.28 403 PRO A O 1
ATOM 3021 N N . TYR A 1 404 ? 17.012 21.244 -9.190 1.00 40.25 404 TYR A N 1
ATOM 3022 C CA . TYR A 1 404 ? 16.813 22.316 -8.217 1.00 40.25 404 TYR A CA 1
ATOM 3023 C C . TYR A 1 404 ? 18.120 23.103 -8.023 1.00 40.25 404 TYR A C 1
ATOM 3025 O O . TYR A 1 404 ? 19.168 22.512 -7.766 1.00 40.25 404 TYR A O 1
ATOM 3033 N N . GLY A 1 405 ? 18.059 24.431 -8.176 1.00 46.16 405 GLY A N 1
ATOM 3034 C CA . GLY A 1 405 ? 19.223 25.330 -8.123 1.00 46.16 405 GLY A CA 1
ATOM 3035 C C . GLY A 1 405 ? 19.809 25.732 -9.483 1.00 46.16 405 GLY A C 1
ATOM 3036 O O . GLY A 1 405 ? 20.808 26.442 -9.517 1.00 46.16 405 GLY A O 1
ATOM 3037 N N . ALA A 1 406 ? 19.199 25.320 -10.599 1.00 46.25 406 ALA A N 1
ATOM 3038 C CA . ALA A 1 406 ? 19.541 25.818 -11.936 1.00 46.25 406 ALA A CA 1
ATOM 3039 C C . ALA A 1 406 ? 18.774 27.105 -12.334 1.00 46.25 406 ALA A C 1
ATOM 3041 O O . ALA A 1 406 ? 18.622 27.376 -13.525 1.00 46.25 406 ALA A O 1
ATOM 3042 N N . GLY A 1 407 ? 18.277 27.876 -11.356 1.00 42.28 407 GLY A N 1
ATOM 3043 C CA . GLY A 1 407 ? 17.560 29.143 -11.546 1.00 42.28 407 GLY A CA 1
ATOM 3044 C C . GLY A 1 407 ? 18.075 30.224 -10.614 1.00 42.28 407 GLY A C 1
ATOM 3045 O O . GLY A 1 407 ? 18.211 29.911 -9.409 1.00 42.28 407 GLY A O 1
#

Mean predicted aligned error: 9.86 Å

pLDDT: mean 84.72, std 23.28, range [24.08, 98.75]